Protein AF-A0A960E2J7-F1 (afdb_monomer)

Foldseek 3Di:
DQWKWKWKAWLNRTDDIDIGRDPDPDDDDDDDDWQTWIWIWMWDQDPVGTHDTDDTDDTFGHPQGPPLSVQQLLLCLLPVDGDDPVLSVVSVVLVVVLVCPLVNSVCCQDCDPPNHCLNVQQQLLLQLLCQLQQVFGDWLQRSVVRSVCVVVPDDQLVVLVVSCVDPSNCVVPNDDDQLRLQQSSCCRQVVDGDDPVRSVVSNVCVVVVVDDSSRVSSCSSPDPRRCVVCVLLSLLQSLLCRQLVTGDDPVVSVVSSCCPVVVVDHSSRSNVVSNSNSRDPLFKDFDSFFDPDPVLVVCQVCDPHQAFHDFAQFEWEQAPVRKIKTKGAKTKHFDADPVRHRDPDGIDIEGIWIWIDDGRIIGTDADDDPDHGYHLPHAPDQFWHWGFQYWYQFPVSFKIKTKIFIAGGHPVVRHDTPAIKIWIATPPVRHTDDIAGADQDPPNVFWHWGEWDDDDQKIKTKTWGDDDPPDDDDIFIWIKMAGRDDPCRSNPRIWTDQQVDTDNDPVSHDGQDDDDDAFDDFYWDADPQAIKTWWDRDPPLFQFIWMWGANYSRGPTDTPGTPDGRVVPPDSPDIDD

Mean predicted aligned error: 15.21 Å

Sequence (577 aa):
IVGYRITPTADGTDLPAVDLESTATSAYVSDLPDGAEITFRVAAITTAGTGAASAPSTPVFLPWGGPSQVVDGVYQGFLGRSPTGAERARALDALADPGRLGDLVAALRADEPGYGSDAATVVDPVTRLYFAYFLRAPDAGGLDFWLRRKRDGQRLAWISASFAASSEFRNRYGSLSDEQFVQLVYENVLRRQPDAGGLAFWIRQLEQRRRSRGEVMTAFSESSEYRRVQATRVDVAVVWAVLARRGISNTDLVRWVDDLDEGRADLHDLVIAALGEGVGRDRWFCLPEAPTTAADQERLLNHRDDRWRIGDNARSVALPDGRVVWLFADTLYGKVNPDGSLPSTGWGYTHGSALIQDGRCIEPFYSATTDRPTSLIPDVSSTEFFWPQSGWVDRSGTVLRVIAGRRVGSPNTGGADGGTVVAEFSLPDLRFLRVTPVQRPPRGEGLSWGVALHDGDWVYVYADNGPDPEASWPFNHHAARFPDDATSFDGSGWEYWTGSGWSSRVADLRPMSFPAPKLGFTNVIRTDTGYALVTKPYLGNPPSVFAWKGPSPAGPWTEIGTVADLSSVPDNRTYAV

Secondary structure (DSSP, 8-state):
--EEEEEEEETTEEPPPEEE----S------PPTT-EEEEEEEEEETTEEEEEPPPPPPEE--S-SHHHHHHHHHHHHHSSPPPHHHHHHHHHHHTSGGGHHHHHHHHHS--TTT-SHIIIIIHHHHHHHHHHHSSPPPHHHHHHHHHHHHTT--HHHHHHHHHHSHHHHHHH-S--HHHHHHHHHHHHHSSPPPHHHHHHHHHHHHTTSS-HHHHHHHHHTSHHHHHHTHHHHHHHHHHHHHSSSPPPHHHHHHHHHHHHTTSS-HHHHHHHHHHHTT-TTS-EE-SS---SHHHHHHHHT---SS--EESS-EEEE-TTS-EEEEESSEEEE---TTSPPPSSSEEEES-EEEEEETTEEEEE-BS-TTSPBPSSPPSBTTEEEEEEEEEE-TTSSEEEEEEEEEES-GGGT-EEEEEEEEEEETTT--EEEEEEPPPPTT-TT-EEEEEEEETTEEEEEEEE---TT-----EEEEEEEESSSSGGGSTT-EEE-SSSEES-GGG------PSSPBSS--EEEETTEEEEEE-BSTT--SEEEEEEESSTT---EEEEEEEE-TT-S-TT----

Solvent-accessible surface area (backbone atoms only — not comparable to full-atom values): 31551 Å² total; per-residue (Å²): 109,58,17,35,36,37,35,41,23,46,74,86,41,77,46,83,66,48,76,40,87,41,77,64,96,71,85,89,82,77,93,70,70,76,71,35,45,34,27,41,26,48,17,52,22,37,99,92,44,73,52,72,63,47,74,68,44,80,70,45,60,41,86,52,55,63,72,69,43,48,48,36,52,52,32,34,47,59,69,72,41,73,62,52,76,69,53,43,51,54,49,49,58,27,57,75,43,61,84,30,49,20,51,51,54,49,46,43,43,32,78,43,95,90,56,44,51,51,22,62,72,40,47,52,55,53,49,39,46,30,37,50,70,68,75,39,68,49,42,28,35,63,44,48,59,53,42,51,44,39,73,74,66,48,52,69,42,57,56,38,37,51,50,69,68,29,68,70,38,38,73,72,66,54,89,65,54,66,62,56,43,52,47,48,47,27,42,60,51,66,70,38,81,64,52,76,67,60,46,55,50,55,38,51,32,48,76,69,63,77,36,53,74,15,46,51,50,45,53,54,48,69,25,75,68,33,46,63,76,40,43,61,57,44,48,54,40,49,50,24,20,45,52,26,62,32,48,60,52,72,68,59,49,52,51,53,36,52,29,45,78,70,65,77,41,52,61,33,57,51,48,53,50,19,44,58,57,43,45,44,79,88,63,46,53,61,53,100,56,62,63,86,46,72,69,43,46,49,55,58,71,62,41,88,39,54,77,45,58,47,63,36,87,66,31,74,33,78,45,89,86,70,33,33,42,31,33,14,12,54,26,38,23,31,51,59,42,98,90,69,48,77,53,100,64,66,55,52,76,30,42,12,36,32,34,40,33,51,78,35,26,32,29,79,48,56,54,80,39,74,108,58,70,48,27,53,57,75,57,83,47,94,40,28,40,40,30,44,48,29,39,46,64,43,87,85,61,45,36,41,37,33,29,16,39,31,26,36,45,51,68,93,74,64,32,44,88,63,48,34,30,36,35,36,19,39,49,92,80,60,45,77,73,52,75,42,67,33,62,78,56,100,84,40,84,54,60,49,50,35,37,55,40,79,56,92,68,31,32,35,36,27,24,55,26,59,65,63,104,85,54,84,81,77,65,48,42,36,47,36,34,22,55,66,61,98,60,27,79,34,49,51,80,34,29,21,27,47,72,86,54,75,34,72,48,70,90,52,50,33,55,61,71,71,58,79,76,68,69,51,59,78,42,70,44,84,50,102,86,33,24,37,34,44,27,34,41,56,79,84,55,56,44,40,31,32,33,28,39,18,80,36,99,83,31,73,46,42,73,77,43,78,78,46,78,41,76,84,47,93,59,73,83,72,71,64,126

pLDDT: mean 80.04, std 13.81, range [32.41, 96.94]

Radius of gyration: 28.57 Å; Cα contacts (8 Å, |Δi|>4): 1124; chains: 1; bounding box: 56×85×82 Å

Nearest PDB structures (foldseek):
  2dbj-assembly1_A  TM=7.434E-01  e=3.036E-02  Homo sapiens
  3uto-assembly1_A  TM=8.000E-01  e=6.189E-02  Caenorhabditis elegans
  3uto-assembly2_B  TM=7.867E-01  e=7.981E-02  Caenorhabditis elegans
  2cum-assembly1_A  TM=6.611E-01  e=7.022E+00  Homo sapiens

Structure (mmCIF, N/CA/C/O backbone):
data_AF-A0A960E2J7-F1
#
_entry.id   AF-A0A960E2J7-F1
#
loop_
_atom_site.group_PDB
_atom_site.id
_atom_site.type_symbol
_atom_site.label_atom_id
_atom_site.label_alt_id
_atom_site.label_comp_id
_atom_site.label_asym_id
_atom_site.label_entity_id
_atom_site.label_seq_id
_atom_site.pdbx_PDB_ins_code
_atom_site.Cartn_x
_atom_site.Cartn_y
_atom_site.Cartn_z
_atom_site.occupancy
_atom_site.B_iso_or_equiv
_atom_site.auth_seq_id
_atom_site.auth_comp_id
_atom_site.auth_asym_id
_atom_site.auth_atom_id
_atom_site.pdbx_PDB_model_num
ATOM 1 N N . ILE A 1 1 ? 4.238 -47.786 -11.408 1.00 82.75 1 ILE A N 1
ATOM 2 C CA . ILE A 1 1 ? 3.476 -46.850 -10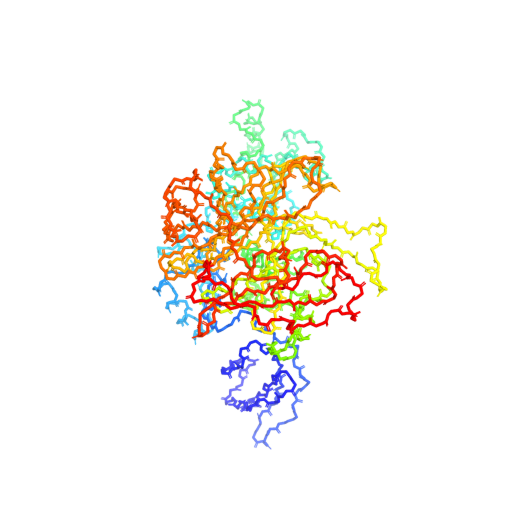.552 1.00 82.75 1 ILE A CA 1
ATOM 3 C C . ILE A 1 1 ? 2.112 -46.714 -11.202 1.00 82.75 1 ILE A C 1
ATOM 5 O O . ILE A 1 1 ? 2.077 -46.581 -12.417 1.00 82.75 1 ILE A O 1
ATOM 9 N N . VAL A 1 2 ? 1.036 -46.883 -10.441 1.00 92.81 2 VAL A N 1
ATOM 10 C CA . VAL A 1 2 ? -0.358 -46.779 -10.916 1.00 92.81 2 VAL A CA 1
ATOM 11 C C . VAL A 1 2 ? -1.071 -45.557 -10.332 1.00 92.81 2 VAL A C 1
ATOM 13 O O . VAL A 1 2 ? -2.195 -45.268 -10.713 1.00 92.81 2 VAL A O 1
ATOM 16 N N . GLY A 1 3 ? -0.415 -44.851 -9.412 1.00 93.94 3 GLY A N 1
ATOM 17 C CA . GLY A 1 3 ? -0.955 -43.679 -8.750 1.00 93.94 3 GLY A CA 1
ATOM 18 C C . GLY A 1 3 ? 0.041 -43.057 -7.783 1.00 93.94 3 GLY A C 1
ATOM 19 O O . GLY A 1 3 ? 1.142 -43.584 -7.590 1.00 93.94 3 GLY A O 1
ATOM 20 N N . TYR A 1 4 ? -0.374 -41.989 -7.119 1.00 95.00 4 TYR A N 1
ATOM 21 C CA . TYR A 1 4 ? 0.379 -41.345 -6.049 1.00 95.00 4 TYR A CA 1
ATOM 22 C C . TYR A 1 4 ? -0.542 -41.030 -4.875 1.00 95.00 4 TYR A C 1
ATOM 24 O O . TYR A 1 4 ? -1.673 -40.605 -5.074 1.00 95.00 4 TYR A O 1
ATOM 32 N N . ARG A 1 5 ? -0.048 -41.219 -3.653 1.00 94.56 5 ARG A N 1
ATOM 33 C CA . ARG A 1 5 ? -0.668 -40.707 -2.431 1.00 94.56 5 ARG A CA 1
ATOM 34 C C . ARG A 1 5 ? 0.023 -39.412 -2.051 1.00 94.56 5 ARG A C 1
ATOM 36 O O . ARG A 1 5 ? 1.237 -39.419 -1.847 1.00 94.56 5 ARG A O 1
ATOM 43 N N . ILE A 1 6 ? -0.739 -38.340 -1.917 1.00 93.81 6 ILE A N 1
ATOM 44 C CA . ILE A 1 6 ? -0.263 -37.044 -1.447 1.00 93.81 6 ILE A CA 1
ATOM 45 C C . ILE A 1 6 ? -0.796 -36.827 -0.036 1.00 93.81 6 ILE A C 1
ATOM 47 O O . ILE A 1 6 ? -1.998 -36.891 0.192 1.00 93.81 6 ILE A O 1
ATOM 51 N N . THR A 1 7 ? 0.088 -36.567 0.918 1.00 94.75 7 THR A N 1
ATOM 52 C CA . THR A 1 7 ? -0.271 -36.190 2.288 1.00 94.75 7 THR A CA 1
ATOM 53 C C . THR A 1 7 ? 0.123 -34.735 2.500 1.00 94.75 7 THR A C 1
ATOM 55 O O . THR A 1 7 ? 1.320 -34.456 2.625 1.00 94.75 7 THR A O 1
ATOM 58 N N . PRO A 1 8 ? -0.846 -33.807 2.507 1.00 90.31 8 PRO A N 1
ATOM 59 C CA . PRO A 1 8 ? -0.599 -32.435 2.909 1.00 90.31 8 PRO A CA 1
ATOM 60 C C . PRO A 1 8 ? -0.421 -32.365 4.430 1.00 90.31 8 PRO A C 1
ATOM 62 O O . PRO A 1 8 ? -1.052 -33.114 5.173 1.00 90.31 8 PRO A O 1
ATOM 65 N N . THR A 1 9 ? 0.405 -31.445 4.899 1.00 86.12 9 THR A N 1
ATOM 66 C CA . THR A 1 9 ? 0.599 -31.142 6.317 1.00 86.12 9 THR A CA 1
ATOM 67 C C . THR A 1 9 ? 0.450 -29.634 6.487 1.00 86.12 9 THR A C 1
ATOM 69 O O . THR A 1 9 ? 1.212 -28.892 5.871 1.00 86.12 9 THR A O 1
ATOM 72 N N . ALA A 1 10 ? -0.499 -29.194 7.312 1.00 77.81 10 ALA A N 1
ATOM 73 C CA . ALA A 1 10 ? -0.752 -27.792 7.639 1.00 77.81 10 ALA A CA 1
ATOM 74 C C . ALA A 1 10 ? -0.215 -27.463 9.036 1.00 77.81 10 ALA A C 1
ATOM 76 O O . ALA A 1 10 ? -0.608 -28.109 10.008 1.00 77.81 10 ALA A O 1
ATOM 77 N N . ASP A 1 11 ? 0.709 -26.502 9.132 1.00 67.75 11 ASP A N 1
ATOM 78 C CA . ASP A 1 11 ? 1.348 -26.060 10.385 1.00 67.75 11 ASP A CA 1
ATOM 79 C C . ASP A 1 11 ? 1.826 -27.242 11.269 1.00 67.75 11 ASP A C 1
ATOM 81 O O . ASP A 1 11 ? 1.684 -27.263 12.490 1.00 67.75 11 ASP A O 1
ATOM 85 N N . GLY A 1 12 ? 2.381 -28.279 10.628 1.00 73.38 12 GLY A N 1
ATOM 86 C CA . GLY A 1 12 ? 2.890 -29.487 11.293 1.00 73.38 12 GLY A CA 1
ATOM 87 C C . GLY A 1 12 ? 1.854 -30.585 11.571 1.00 73.38 12 GLY A C 1
ATOM 88 O O . GLY A 1 12 ? 2.235 -31.654 12.048 1.00 73.38 12 GLY A O 1
ATOM 89 N N . THR A 1 13 ? 0.580 -30.371 11.236 1.00 80.44 13 THR A N 1
ATOM 90 C CA . THR A 1 13 ? -0.499 -31.362 11.375 1.00 80.44 13 THR A CA 1
ATOM 91 C C . THR A 1 13 ? -0.862 -31.970 10.025 1.00 80.44 13 THR A C 1
ATOM 93 O O . THR A 1 13 ? -1.176 -31.254 9.077 1.00 80.44 13 THR A O 1
ATOM 96 N N . ASP A 1 14 ? -0.834 -33.298 9.920 1.00 89.75 14 ASP A N 1
ATOM 97 C CA . ASP A 1 14 ? -1.224 -33.991 8.689 1.00 89.75 14 ASP A CA 1
ATOM 98 C C . ASP A 1 14 ? -2.718 -33.809 8.397 1.00 89.75 14 ASP A C 1
ATOM 100 O O . ASP A 1 14 ? -3.577 -34.054 9.247 1.00 89.75 14 ASP A O 1
ATOM 104 N N . LEU A 1 15 ? -3.013 -33.410 7.165 1.00 88.00 15 LEU A N 1
ATOM 105 C CA . LEU A 1 15 ? -4.353 -33.368 6.599 1.00 88.00 15 LEU A CA 1
ATOM 106 C C . LEU A 1 15 ? -4.700 -34.724 5.957 1.00 88.00 15 LEU A C 1
ATOM 108 O O . LEU A 1 15 ? -3.810 -35.554 5.725 1.00 88.00 15 LEU A O 1
ATOM 112 N N . PRO A 1 16 ? -5.986 -34.979 5.648 1.00 92.38 16 PRO A N 1
ATOM 113 C CA . PRO A 1 16 ? -6.388 -36.177 4.922 1.00 92.38 16 PRO A CA 1
ATOM 114 C C . PRO A 1 16 ? -5.583 -36.362 3.629 1.00 92.38 16 PRO A C 1
ATOM 116 O O . PRO A 1 16 ? -5.441 -35.442 2.826 1.00 92.38 16 PRO A O 1
ATOM 119 N N . ALA A 1 17 ? -5.046 -37.568 3.438 1.00 91.31 17 ALA A N 1
ATOM 120 C CA . ALA A 1 17 ? -4.273 -37.889 2.249 1.00 91.31 17 ALA A CA 1
ATOM 121 C C . ALA A 1 17 ? -5.181 -38.023 1.016 1.00 91.31 17 ALA A C 1
ATOM 123 O O . ALA A 1 17 ? -6.270 -38.593 1.094 1.00 91.31 17 ALA A O 1
ATOM 124 N N . VAL A 1 18 ? -4.691 -37.544 -0.122 1.00 90.81 18 VAL A N 1
ATOM 125 C CA . VAL A 1 18 ? -5.345 -37.623 -1.428 1.00 90.81 18 VAL A CA 1
ATOM 126 C C . VAL A 1 18 ? -4.668 -38.717 -2.243 1.00 90.81 18 VAL A C 1
ATOM 128 O O . VAL A 1 18 ? -3.466 -38.643 -2.505 1.00 90.81 18 VAL A O 1
ATOM 131 N N . ASP A 1 19 ? -5.431 -39.726 -2.655 1.00 92.44 19 ASP A N 1
ATOM 132 C CA . ASP A 1 19 ? -4.954 -40.761 -3.572 1.00 92.44 19 ASP A CA 1
ATOM 133 C C . ASP A 1 19 ? -5.334 -40.402 -5.005 1.00 92.44 19 ASP A C 1
ATOM 135 O O . ASP A 1 19 ? -6.492 -40.128 -5.317 1.00 92.44 19 ASP A O 1
ATOM 139 N N . LEU A 1 20 ? -4.339 -40.414 -5.882 1.00 87.62 20 LEU A N 1
ATOM 140 C CA . LEU A 1 20 ? -4.474 -40.080 -7.288 1.00 87.62 20 LEU A CA 1
ATOM 141 C C . LEU A 1 20 ? -4.234 -41.326 -8.121 1.00 87.62 20 LEU A C 1
ATOM 143 O O . LEU A 1 20 ? -3.132 -41.872 -8.124 1.00 87.62 20 LEU A O 1
ATOM 147 N N . GLU A 1 21 ? -5.237 -41.741 -8.882 1.00 88.44 21 GLU A N 1
ATOM 148 C CA . GLU A 1 21 ? -5.143 -42.861 -9.824 1.00 88.44 21 GLU A CA 1
ATOM 149 C C . GLU A 1 21 ? -4.564 -42.399 -11.17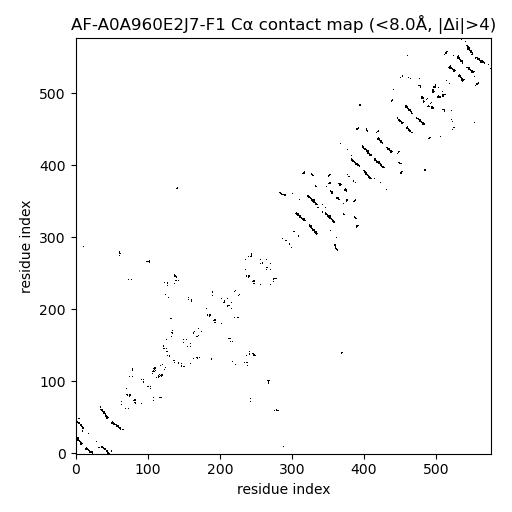1 1.00 88.44 21 GLU A C 1
ATOM 151 O O . GLU A 1 21 ? -5.173 -42.537 -12.229 1.00 88.44 21 GLU A O 1
ATOM 156 N N . SER A 1 22 ? -3.385 -41.776 -11.129 1.00 83.25 22 SER A N 1
ATOM 157 C CA . SER A 1 22 ? -2.715 -41.221 -12.305 1.00 83.25 22 SER A CA 1
ATOM 158 C C . SER A 1 22 ? -1.206 -41.426 -12.239 1.00 83.25 22 SER A C 1
ATOM 160 O O . SER A 1 22 ? -0.595 -41.366 -11.173 1.00 83.25 22 SER A O 1
ATOM 162 N N . THR A 1 23 ? -0.583 -41.638 -13.399 1.00 85.75 23 THR A N 1
ATOM 163 C CA . THR A 1 23 ? 0.881 -41.647 -13.545 1.00 85.75 23 THR A CA 1
ATOM 164 C C . THR A 1 23 ? 1.458 -40.255 -13.803 1.00 85.75 23 THR A C 1
ATOM 166 O O . THR A 1 23 ? 2.659 -40.143 -14.041 1.00 85.75 23 THR A O 1
ATOM 169 N N . ALA A 1 24 ? 0.624 -39.210 -13.803 1.00 75.88 24 ALA A N 1
ATOM 170 C CA . ALA A 1 24 ? 1.080 -37.831 -13.911 1.00 75.88 24 ALA A CA 1
ATOM 171 C C . ALA A 1 24 ? 2.008 -37.482 -12.740 1.00 75.88 24 ALA A C 1
ATOM 173 O O . ALA A 1 24 ? 1.774 -37.876 -11.599 1.00 75.88 24 ALA A O 1
ATOM 174 N N . THR A 1 25 ? 3.067 -36.733 -13.031 1.00 74.88 25 THR A N 1
ATOM 175 C CA . THR A 1 25 ? 4.041 -36.274 -12.031 1.00 74.88 25 THR A CA 1
ATOM 176 C C . THR A 1 25 ? 3.659 -34.934 -11.397 1.00 74.88 25 THR A C 1
ATOM 178 O O . THR A 1 25 ? 4.432 -34.390 -10.615 1.00 74.88 25 THR A O 1
ATOM 181 N N . SER A 1 26 ? 2.481 -34.404 -11.727 1.00 63.03 26 SER A N 1
ATOM 182 C CA . SER A 1 26 ? 1.884 -33.190 -11.171 1.00 63.03 26 SER A CA 1
ATOM 183 C C . SER A 1 26 ? 0.420 -33.448 -10.806 1.00 63.03 26 SER A C 1
ATOM 185 O O . SER A 1 26 ? -0.237 -34.306 -11.402 1.00 63.03 26 SER A O 1
ATOM 187 N N . ALA A 1 27 ? -0.080 -32.736 -9.792 1.00 69.12 27 ALA A N 1
ATOM 188 C CA . ALA A 1 27 ? -1.436 -32.899 -9.281 1.00 69.12 27 ALA A CA 1
ATOM 189 C C . ALA A 1 27 ? -1.927 -31.672 -8.507 1.00 69.12 27 ALA A C 1
ATOM 191 O O . ALA A 1 27 ? -1.125 -30.942 -7.927 1.00 69.12 27 ALA A O 1
ATOM 192 N N . TYR A 1 28 ? -3.251 -31.516 -8.438 1.00 66.25 28 TYR A N 1
ATOM 193 C CA . TYR A 1 28 ? -3.914 -30.480 -7.650 1.00 66.25 28 TYR A CA 1
ATOM 194 C C . TYR A 1 28 ? -4.458 -31.049 -6.344 1.00 66.25 28 TYR A C 1
ATOM 196 O O . TYR A 1 28 ? -5.023 -32.143 -6.318 1.00 66.25 28 TYR A O 1
ATOM 204 N N . VAL A 1 29 ? -4.296 -30.283 -5.268 1.00 72.81 29 VAL A N 1
ATOM 205 C CA . VAL A 1 29 ? -4.842 -30.579 -3.942 1.00 72.81 29 VAL A CA 1
ATOM 206 C C . VAL A 1 29 ? -5.690 -29.382 -3.522 1.00 72.81 29 VAL A C 1
ATOM 208 O O . VAL A 1 29 ? -5.168 -28.274 -3.418 1.00 72.81 29 VAL A O 1
ATOM 211 N N . SER A 1 30 ? -6.993 -29.596 -3.337 1.00 68.44 30 SER A N 1
ATOM 212 C CA . SER A 1 30 ? -7.960 -28.581 -2.901 1.00 68.44 30 SER A CA 1
ATOM 213 C C . SER A 1 30 ? -8.202 -28.635 -1.388 1.00 68.44 30 SER A C 1
ATOM 215 O O . SER A 1 30 ? -7.639 -29.480 -0.694 1.00 68.44 30 SER A O 1
ATOM 217 N N . ASP A 1 31 ? -9.051 -27.726 -0.891 1.00 69.38 31 ASP A N 1
ATOM 218 C CA . ASP A 1 31 ? -9.577 -27.730 0.485 1.00 69.38 31 ASP A CA 1
ATOM 219 C C . ASP A 1 31 ? -8.497 -27.631 1.576 1.00 69.38 31 ASP A C 1
ATOM 221 O O . ASP A 1 31 ? -8.630 -28.160 2.681 1.00 69.38 31 ASP A O 1
ATOM 225 N N . LEU A 1 32 ? -7.405 -26.936 1.251 1.00 71.25 32 LEU A N 1
ATOM 226 C CA . LEU A 1 32 ? -6.337 -26.622 2.189 1.00 71.25 32 LEU A CA 1
ATOM 227 C C . LEU A 1 32 ? -6.746 -25.431 3.075 1.00 71.25 32 LEU A C 1
ATOM 229 O O . LEU A 1 32 ? -7.413 -24.518 2.590 1.00 71.25 32 LEU A O 1
ATOM 233 N N . PRO A 1 33 ? -6.363 -25.422 4.362 1.00 60.09 33 PRO A N 1
ATOM 234 C CA . PRO A 1 33 ? -6.702 -24.337 5.273 1.00 60.09 33 PRO A CA 1
ATOM 235 C C . PRO A 1 33 ? -6.002 -23.027 4.885 1.00 60.09 33 PRO A C 1
ATOM 237 O O . PRO A 1 33 ? -4.781 -22.988 4.714 1.00 60.09 33 PRO A O 1
ATOM 240 N N . ASP A 1 34 ? -6.788 -21.952 4.791 1.00 52.12 34 ASP A N 1
ATOM 241 C CA . ASP A 1 34 ? -6.301 -20.597 4.523 1.00 52.12 34 ASP A CA 1
ATOM 242 C C . ASP A 1 34 ? -5.302 -20.142 5.596 1.00 52.12 34 ASP A C 1
ATOM 244 O O . ASP A 1 34 ? -5.477 -20.389 6.792 1.00 52.12 34 ASP A O 1
ATOM 248 N N . GLY A 1 35 ? -4.246 -19.445 5.166 1.00 48.78 35 GLY A N 1
ATOM 249 C CA . GLY A 1 35 ? -3.256 -18.863 6.070 1.00 48.78 35 GLY A CA 1
ATOM 250 C C . GLY A 1 35 ? -2.391 -19.878 6.823 1.00 48.78 35 GLY A C 1
ATOM 251 O O . GLY A 1 35 ? -1.661 -19.470 7.726 1.00 48.78 35 GLY A O 1
ATOM 252 N N . ALA A 1 36 ? -2.436 -21.170 6.485 1.00 55.25 36 ALA A N 1
ATOM 253 C CA . ALA A 1 36 ? -1.559 -22.199 7.041 1.00 55.25 36 ALA A CA 1
ATOM 254 C C . ALA A 1 36 ? -0.288 -22.380 6.196 1.00 55.25 36 ALA A C 1
ATOM 256 O O . ALA A 1 36 ? -0.294 -22.192 4.976 1.00 55.25 36 ALA A O 1
ATOM 257 N N . GLU A 1 37 ? 0.815 -22.770 6.833 1.00 58.31 37 GLU A N 1
ATOM 258 C CA . GLU A 1 37 ? 1.975 -23.271 6.100 1.00 58.31 37 GLU A CA 1
ATOM 259 C C . GLU A 1 37 ? 1.714 -24.719 5.669 1.00 58.31 37 GLU A C 1
ATOM 261 O O . GLU A 1 37 ? 1.525 -25.594 6.516 1.00 58.31 37 GLU A O 1
ATOM 266 N N . ILE A 1 38 ? 1.724 -24.984 4.361 1.00 73.94 38 ILE A N 1
ATOM 267 C CA . ILE A 1 38 ? 1.438 -26.304 3.798 1.00 73.94 38 ILE A CA 1
ATOM 268 C C . ILE A 1 38 ? 2.722 -26.963 3.291 1.00 73.94 38 ILE A C 1
ATOM 270 O O . ILE A 1 38 ? 3.440 -26.409 2.463 1.00 73.94 38 ILE A O 1
ATOM 274 N N . THR A 1 39 ? 2.996 -28.191 3.722 1.00 81.31 39 THR A N 1
ATOM 275 C CA . THR A 1 39 ? 3.993 -29.073 3.086 1.00 81.31 39 THR A CA 1
ATOM 276 C C . THR A 1 39 ? 3.316 -30.308 2.515 1.00 81.31 39 THR A C 1
ATOM 278 O O . THR A 1 39 ? 2.235 -30.688 2.955 1.00 81.31 39 THR A O 1
ATOM 281 N N . PHE A 1 40 ? 3.951 -30.959 1.545 1.00 91.44 40 PHE A N 1
ATOM 282 C CA . PHE A 1 40 ? 3.437 -32.183 0.937 1.00 91.44 40 PHE A CA 1
ATOM 283 C C . PHE A 1 40 ? 4.445 -33.313 1.067 1.00 91.44 40 PHE A C 1
ATOM 285 O O . PHE A 1 40 ? 5.640 -33.134 0.830 1.00 91.44 40 PHE A O 1
ATOM 292 N N . ARG A 1 41 ? 3.959 -34.509 1.388 1.00 94.06 41 ARG A N 1
ATOM 293 C CA . ARG A 1 41 ? 4.696 -35.759 1.188 1.00 94.06 41 ARG A CA 1
ATOM 294 C C . ARG A 1 41 ? 4.007 -36.579 0.112 1.00 94.06 41 ARG A C 1
ATOM 296 O O . ARG A 1 41 ? 2.783 -36.660 0.094 1.00 94.06 41 ARG A O 1
ATOM 303 N N . VAL A 1 42 ? 4.788 -37.203 -0.763 1.00 94.25 42 VAL A N 1
ATOM 304 C CA . VAL A 1 42 ? 4.266 -38.007 -1.873 1.00 94.25 42 VAL A CA 1
ATOM 305 C C . VAL A 1 42 ? 4.783 -39.434 -1.769 1.00 94.25 42 VAL A C 1
ATOM 307 O O . VAL A 1 42 ? 5.980 -39.653 -1.598 1.00 94.25 42 VAL A O 1
ATOM 310 N N . ALA A 1 43 ? 3.894 -40.415 -1.889 1.00 95.75 43 ALA A N 1
ATOM 311 C CA . ALA A 1 43 ? 4.235 -41.831 -1.963 1.00 95.75 43 ALA A CA 1
ATOM 312 C C . ALA A 1 43 ? 3.721 -42.432 -3.276 1.00 95.75 43 ALA A C 1
ATOM 314 O O . ALA A 1 43 ? 2.579 -42.204 -3.668 1.00 95.75 43 ALA A O 1
ATOM 315 N N . ALA A 1 44 ? 4.539 -43.235 -3.954 1.00 95.19 44 ALA A N 1
ATOM 316 C CA . ALA A 1 44 ? 4.105 -43.933 -5.162 1.00 95.19 44 ALA A CA 1
ATOM 317 C C . ALA A 1 44 ? 3.159 -45.094 -4.816 1.00 95.19 44 ALA A C 1
ATOM 319 O O . ALA A 1 44 ? 3.473 -45.923 -3.961 1.00 95.19 44 ALA A O 1
ATOM 320 N N . ILE A 1 45 ? 2.035 -45.199 -5.519 1.00 95.31 45 ILE A N 1
ATOM 321 C CA . ILE A 1 45 ? 1.114 -46.336 -5.451 1.00 95.31 45 ILE A CA 1
ATOM 322 C C . ILE A 1 45 ? 1.469 -47.308 -6.578 1.00 95.31 45 ILE A C 1
ATOM 324 O O . ILE A 1 45 ? 1.683 -46.928 -7.734 1.00 95.31 45 ILE A O 1
ATOM 328 N N . THR A 1 46 ? 1.566 -48.592 -6.254 1.00 93.44 46 THR A N 1
ATOM 329 C CA . THR A 1 46 ? 1.836 -49.677 -7.206 1.00 93.44 46 THR A CA 1
ATOM 330 C C . THR A 1 46 ? 0.798 -50.783 -7.052 1.00 93.44 46 THR A C 1
ATOM 332 O O . THR A 1 46 ? 0.012 -50.780 -6.110 1.00 93.44 46 THR A O 1
ATOM 335 N N . THR A 1 47 ? 0.833 -51.783 -7.932 1.00 91.19 47 THR A N 1
ATOM 336 C CA . THR A 1 47 ? 0.014 -52.996 -7.781 1.00 91.19 47 THR A CA 1
ATOM 337 C C . THR A 1 47 ? 0.336 -53.789 -6.507 1.00 91.19 47 THR A C 1
ATOM 339 O O . THR A 1 47 ? -0.465 -54.623 -6.103 1.00 91.19 47 THR A O 1
ATOM 342 N N . ALA A 1 48 ? 1.484 -53.534 -5.867 1.00 90.94 48 ALA A N 1
ATOM 343 C CA . ALA A 1 48 ? 1.878 -54.125 -4.588 1.00 90.94 48 ALA A CA 1
ATOM 344 C C . ALA A 1 48 ? 1.476 -53.270 -3.364 1.00 90.94 48 ALA A C 1
ATOM 346 O O . ALA A 1 48 ? 1.746 -53.671 -2.235 1.00 90.94 48 ALA A O 1
ATOM 347 N N . GLY A 1 49 ? 0.848 -52.106 -3.574 1.00 91.94 49 GLY A N 1
ATOM 348 C CA . GLY A 1 49 ? 0.460 -51.154 -2.528 1.00 91.94 49 GLY A CA 1
ATOM 349 C C . GLY A 1 49 ? 1.221 -49.823 -2.586 1.00 91.94 49 GLY A C 1
ATOM 350 O O . GLY A 1 49 ? 1.948 -49.541 -3.546 1.00 91.94 49 GLY A O 1
ATOM 351 N N . THR A 1 50 ? 1.021 -48.993 -1.558 1.00 94.88 50 THR A N 1
ATOM 352 C CA . THR A 1 50 ? 1.644 -47.667 -1.401 1.00 94.88 50 THR A CA 1
ATOM 353 C C . THR A 1 50 ? 3.055 -47.794 -0.826 1.00 94.88 50 THR A C 1
ATOM 355 O O . THR A 1 50 ? 3.257 -48.435 0.204 1.00 94.88 50 THR A O 1
ATOM 358 N N . GLY A 1 51 ? 4.033 -47.192 -1.502 1.00 93.31 51 GLY A N 1
ATOM 359 C CA . GLY A 1 51 ? 5.429 -47.155 -1.069 1.00 93.31 51 GLY A CA 1
ATOM 360 C C . GLY A 1 51 ? 5.691 -46.174 0.078 1.00 93.31 51 GLY A C 1
ATOM 361 O O . GLY A 1 51 ? 4.775 -45.592 0.655 1.00 93.31 51 GLY A O 1
ATOM 362 N N . ALA A 1 52 ? 6.971 -45.974 0.400 1.00 94.62 52 ALA A N 1
ATOM 363 C CA . ALA A 1 52 ? 7.382 -44.973 1.379 1.00 94.62 52 ALA A CA 1
ATOM 364 C C . ALA A 1 52 ? 7.076 -43.550 0.882 1.00 94.62 52 ALA A C 1
ATOM 366 O O . ALA A 1 52 ? 7.211 -43.253 -0.307 1.00 94.62 52 ALA A O 1
ATOM 367 N N . ALA A 1 53 ? 6.685 -42.679 1.811 1.00 94.25 53 ALA A N 1
ATOM 368 C CA . ALA A 1 53 ? 6.499 -41.263 1.540 1.00 94.25 53 ALA A CA 1
ATOM 369 C C . ALA A 1 53 ? 7.847 -40.556 1.340 1.00 94.25 53 ALA A C 1
ATOM 371 O O . ALA A 1 53 ? 8.850 -40.912 1.964 1.00 94.25 53 ALA A O 1
ATOM 372 N N . SER A 1 54 ? 7.859 -39.540 0.481 1.00 94.44 54 SER A N 1
ATOM 373 C CA . SER A 1 54 ? 8.991 -38.638 0.303 1.00 94.44 54 SER A CA 1
ATOM 374 C C . SER A 1 54 ? 9.298 -37.858 1.585 1.00 94.44 54 SER A C 1
ATOM 376 O O . SER A 1 54 ? 8.478 -37.768 2.505 1.00 94.44 54 SER A O 1
ATOM 378 N N . ALA A 1 55 ? 10.463 -37.206 1.609 1.00 89.62 55 ALA A N 1
ATOM 379 C CA . ALA A 1 55 ? 10.656 -36.074 2.507 1.00 89.62 55 ALA A CA 1
ATOM 380 C C . ALA A 1 55 ? 9.573 -35.002 2.238 1.00 89.62 55 ALA A C 1
ATOM 382 O O . ALA A 1 55 ? 9.084 -34.919 1.102 1.00 89.62 55 ALA A O 1
ATOM 383 N N . PRO A 1 56 ? 9.183 -34.206 3.252 1.00 82.19 56 PRO A N 1
ATOM 384 C CA . PRO A 1 56 ? 8.299 -33.066 3.046 1.00 82.19 56 PRO A CA 1
ATOM 385 C C . PRO A 1 56 ? 8.851 -32.127 1.972 1.00 82.19 56 PRO A C 1
ATOM 387 O O . PRO A 1 56 ? 10.061 -31.900 1.901 1.00 82.19 56 PRO A O 1
ATOM 390 N N . SER A 1 57 ? 7.959 -31.586 1.146 1.00 76.19 57 SER A N 1
ATOM 391 C CA . SER A 1 57 ? 8.282 -30.514 0.211 1.00 76.19 57 SER A CA 1
ATOM 392 C C . SER A 1 57 ? 8.794 -29.280 0.950 1.00 76.19 57 SER A C 1
ATOM 394 O O . SER A 1 57 ? 8.603 -29.124 2.160 1.00 76.19 57 SER A O 1
ATOM 396 N N . THR A 1 58 ? 9.370 -28.343 0.199 1.00 59.03 58 THR A N 1
ATOM 397 C CA . THR A 1 58 ? 9.489 -26.967 0.678 1.00 59.03 58 THR A CA 1
ATOM 398 C C . THR A 1 58 ? 8.090 -26.468 1.069 1.00 59.03 58 THR A C 1
ATOM 400 O O . THR A 1 58 ? 7.141 -26.723 0.317 1.00 59.03 58 THR A O 1
ATOM 403 N N . PRO A 1 59 ? 7.927 -25.823 2.234 1.00 57.19 59 PRO A N 1
ATOM 404 C CA . PRO A 1 59 ? 6.632 -25.308 2.641 1.00 57.19 59 PRO A CA 1
ATOM 405 C C . PRO A 1 59 ? 6.128 -24.212 1.706 1.00 57.19 59 PRO A C 1
ATOM 407 O O . PRO A 1 59 ? 6.886 -23.325 1.312 1.00 57.19 59 PRO A O 1
ATOM 410 N N . VAL A 1 60 ? 4.844 -24.279 1.376 1.00 55.56 60 VAL A N 1
ATOM 411 C CA . VAL A 1 60 ? 4.100 -23.269 0.629 1.00 55.56 60 VAL A CA 1
ATOM 412 C C . VAL A 1 60 ? 3.218 -22.533 1.627 1.00 55.56 60 VAL A C 1
ATOM 414 O O . VAL A 1 60 ? 2.412 -23.143 2.325 1.00 55.56 60 VAL A O 1
ATOM 417 N N . PHE A 1 61 ? 3.384 -21.220 1.709 1.00 49.34 61 PHE A N 1
ATOM 418 C CA . PHE A 1 61 ? 2.484 -20.346 2.451 1.00 49.34 61 PHE A CA 1
ATOM 419 C C . PHE A 1 61 ? 1.469 -19.759 1.462 1.00 49.34 61 PHE A C 1
ATOM 421 O O . PHE A 1 61 ? 1.824 -19.513 0.314 1.00 49.34 61 PHE A O 1
ATOM 428 N N . LEU A 1 62 ? 0.212 -19.563 1.856 1.00 53.09 62 LEU A N 1
ATOM 429 C CA . LEU A 1 62 ? -0.810 -18.904 1.028 1.00 53.09 62 LEU A CA 1
ATOM 430 C C . LEU A 1 62 ? -1.276 -17.623 1.760 1.00 53.09 62 LEU A C 1
ATOM 432 O O . LEU A 1 62 ? -2.213 -17.689 2.550 1.00 53.09 62 LEU A O 1
ATOM 436 N N . PRO A 1 63 ? -0.584 -16.474 1.595 1.00 43.03 63 PRO A N 1
ATOM 437 C CA . PRO A 1 63 ? -0.846 -15.226 2.323 1.00 43.03 63 PRO A CA 1
ATOM 438 C C . PRO A 1 63 ? -1.960 -14.403 1.693 1.00 43.03 63 PRO A C 1
ATOM 440 O O . PRO A 1 63 ? -2.563 -13.564 2.345 1.00 43.03 63 PRO A O 1
ATOM 443 N N . TRP A 1 64 ? -2.206 -14.606 0.404 1.00 46.50 64 TRP A N 1
ATOM 444 C CA . TRP A 1 64 ? -3.439 -14.182 -0.230 1.00 46.50 64 TRP A CA 1
ATOM 445 C C . TRP A 1 64 ? -4.439 -15.246 0.206 1.00 46.50 64 TRP A C 1
ATOM 447 O O . TRP A 1 64 ? -4.127 -16.415 0.002 1.00 46.50 64 TRP A O 1
ATOM 457 N N . GLY A 1 65 ? -5.543 -14.877 0.862 1.00 48.25 65 GLY A N 1
ATOM 458 C CA . GLY A 1 65 ? -6.573 -15.831 1.297 1.00 48.25 65 GLY A CA 1
ATOM 459 C C . GLY A 1 65 ? -7.164 -16.667 0.146 1.00 48.25 65 GLY A C 1
ATOM 460 O O . GLY A 1 65 ? -6.503 -16.963 -0.845 1.00 48.25 65 GLY A O 1
ATOM 461 N N . GLY A 1 66 ? -8.438 -17.046 0.236 1.00 51.44 66 GLY A N 1
ATOM 462 C CA . GLY A 1 66 ? -9.092 -17.828 -0.820 1.00 51.44 66 GLY A CA 1
ATOM 463 C C . GLY A 1 66 ? -8.903 -17.312 -2.274 1.00 51.44 66 GLY A C 1
ATOM 464 O O . GLY A 1 66 ? -8.440 -16.197 -2.529 1.00 51.44 66 GLY A O 1
ATOM 465 N N . PRO A 1 67 ? -9.312 -18.093 -3.292 1.00 58.38 67 PRO A N 1
ATOM 466 C CA . PRO A 1 67 ? -9.080 -17.789 -4.713 1.00 58.38 67 PRO A CA 1
ATOM 467 C C . PRO A 1 67 ? -9.450 -16.360 -5.158 1.00 58.38 67 PRO A C 1
ATOM 469 O O . PRO A 1 67 ? -8.809 -15.792 -6.039 1.00 58.38 67 PRO A O 1
ATOM 472 N N . SER A 1 68 ? -10.444 -15.739 -4.516 1.00 56.66 68 SER A N 1
ATOM 473 C CA . SER A 1 68 ? -10.858 -14.352 -4.768 1.00 56.66 68 SER A CA 1
ATOM 474 C C . SER A 1 68 ? -9.765 -13.325 -4.473 1.00 56.66 68 SER A C 1
ATOM 476 O O . SER A 1 68 ? -9.627 -12.361 -5.226 1.00 56.66 68 SER A O 1
ATOM 478 N N . GLN A 1 69 ? -8.979 -13.530 -3.418 1.00 55.81 69 GLN A N 1
ATOM 479 C CA . GLN A 1 69 ? -7.875 -12.656 -3.030 1.00 55.81 69 GLN A CA 1
ATOM 480 C C . GLN A 1 69 ? -6.697 -12.784 -4.002 1.00 55.81 69 GLN A C 1
ATOM 482 O O . GLN A 1 69 ? -6.060 -11.783 -4.331 1.00 55.81 69 GLN A O 1
ATOM 487 N N . VAL A 1 70 ? -6.445 -13.991 -4.521 1.00 63.38 70 VAL A N 1
ATOM 488 C CA . VAL A 1 70 ? -5.449 -14.215 -5.582 1.00 63.38 70 VAL A CA 1
ATOM 489 C C . VAL A 1 70 ? -5.852 -13.471 -6.855 1.00 63.38 70 VAL A C 1
ATOM 491 O O . VAL A 1 70 ? -5.033 -12.741 -7.413 1.00 63.38 70 VAL A O 1
ATOM 494 N N . VAL A 1 71 ? -7.117 -13.580 -7.285 1.00 69.38 71 VAL A N 1
ATOM 495 C CA . VAL A 1 71 ? -7.626 -12.810 -8.435 1.00 69.38 71 VAL A CA 1
ATOM 496 C C . VAL A 1 71 ? -7.430 -11.312 -8.214 1.00 69.38 71 VAL A C 1
ATOM 498 O O . VAL A 1 71 ? -6.937 -10.624 -9.107 1.00 69.38 71 VAL A O 1
ATOM 501 N N . ASP A 1 72 ? -7.770 -10.802 -7.032 1.00 61.91 72 ASP A N 1
ATOM 502 C CA . ASP A 1 72 ? -7.614 -9.381 -6.724 1.00 61.91 72 ASP A CA 1
ATOM 503 C C . ASP A 1 72 ? -6.162 -8.930 -6.781 1.00 61.91 72 ASP A C 1
ATOM 505 O O . ASP A 1 72 ? -5.868 -7.916 -7.414 1.00 61.91 72 ASP A O 1
ATOM 509 N N . GLY A 1 73 ? -5.247 -9.700 -6.190 1.00 61.75 73 GLY A N 1
ATOM 510 C CA . GLY A 1 73 ? -3.814 -9.423 -6.238 1.00 61.75 73 GLY A CA 1
ATOM 511 C C . GLY A 1 73 ? -3.268 -9.406 -7.667 1.00 61.75 73 GLY A C 1
ATOM 512 O O . GLY A 1 73 ? -2.523 -8.493 -8.030 1.00 61.75 73 GLY A O 1
ATOM 513 N N . VAL A 1 74 ? -3.684 -10.366 -8.499 1.00 71.81 74 VAL A N 1
ATOM 514 C CA . VAL A 1 74 ? -3.287 -10.472 -9.911 1.00 71.81 74 VAL A CA 1
ATOM 515 C C . VAL A 1 74 ? -3.811 -9.275 -10.719 1.00 71.81 74 VAL A C 1
ATOM 517 O O . VAL A 1 74 ? -3.030 -8.604 -11.396 1.00 71.81 74 VAL A O 1
ATOM 520 N N . TYR A 1 75 ? -5.099 -8.937 -10.616 1.00 71.69 75 TYR A N 1
ATOM 521 C CA . TYR A 1 75 ? -5.684 -7.787 -11.323 1.00 71.69 75 TYR A CA 1
ATOM 522 C C . TYR A 1 75 ? -5.085 -6.456 -10.865 1.00 71.69 75 TYR A C 1
ATOM 524 O O . TYR A 1 75 ? -4.741 -5.614 -11.694 1.00 71.69 75 TYR A O 1
ATOM 532 N N . GLN A 1 76 ? -4.893 -6.278 -9.559 1.00 62.81 76 GLN A N 1
ATOM 533 C CA . GLN A 1 76 ? -4.225 -5.099 -9.015 1.00 62.81 76 GLN A CA 1
ATOM 534 C C . GLN A 1 76 ? -2.789 -4.986 -9.522 1.00 62.81 76 GLN A C 1
ATOM 536 O O . GLN A 1 76 ? -2.330 -3.905 -9.886 1.00 62.81 76 GLN A O 1
ATOM 541 N N . GLY A 1 77 ? -2.084 -6.111 -9.593 1.00 64.94 77 GLY A N 1
ATOM 542 C CA . GLY A 1 77 ? -0.729 -6.177 -10.102 1.00 64.94 77 GLY A CA 1
ATOM 543 C C . GLY A 1 77 ? -0.601 -5.754 -11.568 1.00 64.94 77 GLY A C 1
ATOM 544 O O . GLY A 1 77 ? 0.235 -4.909 -11.894 1.00 64.94 77 GLY A O 1
ATOM 545 N N . PHE A 1 78 ? -1.427 -6.324 -12.448 1.00 73.12 78 PHE A N 1
ATOM 546 C CA . PHE A 1 78 ? -1.313 -6.103 -13.894 1.00 73.12 78 PHE A CA 1
ATOM 547 C C . PHE A 1 78 ? -2.076 -4.874 -14.394 1.00 73.12 78 PHE A C 1
ATOM 549 O O . PHE A 1 78 ? -1.585 -4.187 -15.287 1.00 73.12 78 PHE A O 1
ATOM 556 N N . LEU A 1 79 ? -3.238 -4.562 -13.816 1.00 70.94 79 LEU A N 1
ATOM 557 C CA . LEU A 1 79 ? -4.116 -3.481 -14.282 1.00 70.94 79 LEU A CA 1
ATOM 558 C C . LEU A 1 79 ? -4.173 -2.274 -13.338 1.00 70.94 79 LEU A C 1
ATOM 560 O O . LEU A 1 79 ? -4.733 -1.244 -13.711 1.00 70.94 79 LEU A O 1
ATOM 564 N N . GLY A 1 80 ? -3.636 -2.375 -12.117 1.00 60.62 80 GLY A N 1
ATOM 565 C CA . GLY A 1 80 ? -3.714 -1.298 -11.123 1.00 60.62 80 GLY A CA 1
ATOM 566 C C . GLY A 1 80 ? -5.139 -0.994 -10.644 1.00 60.62 80 GLY A C 1
ATOM 567 O O . GLY A 1 80 ? -5.418 0.140 -10.254 1.00 60.62 80 GLY A O 1
ATOM 568 N N . ARG A 1 81 ? -6.053 -1.969 -10.744 1.00 65.69 81 ARG A N 1
ATOM 569 C CA . ARG A 1 81 ? -7.447 -1.878 -10.288 1.00 65.69 81 ARG A CA 1
ATOM 570 C C . ARG A 1 81 ? -7.981 -3.247 -9.878 1.00 65.69 81 ARG A C 1
ATOM 572 O O . ARG A 1 81 ? -7.502 -4.271 -10.357 1.00 65.69 81 ARG A O 1
ATOM 579 N N . SER A 1 82 ? -9.037 -3.255 -9.071 1.00 61.06 82 SER A N 1
ATOM 580 C CA . SER A 1 82 ? -9.776 -4.477 -8.752 1.00 61.06 82 SER A CA 1
ATOM 581 C C . SER A 1 82 ? -10.571 -4.977 -9.973 1.00 61.06 82 SER A C 1
ATOM 583 O O . SER A 1 82 ? -10.983 -4.169 -10.822 1.00 61.06 82 SER A O 1
ATOM 585 N N . PRO A 1 83 ? -10.816 -6.294 -10.081 1.00 62.69 83 PRO A N 1
ATOM 586 C CA . PRO A 1 83 ? -11.697 -6.849 -11.100 1.00 62.69 83 PRO A CA 1
ATOM 587 C C . PRO A 1 83 ? -13.146 -6.403 -10.857 1.00 62.69 83 PRO A C 1
ATOM 589 O O . PRO A 1 83 ? -13.626 -6.337 -9.723 1.00 62.69 83 PRO A O 1
ATOM 592 N N . THR A 1 84 ? -13.887 -6.155 -11.932 1.00 73.06 84 THR A N 1
ATOM 593 C CA . THR A 1 84 ? -15.355 -6.092 -11.901 1.00 73.06 84 THR A CA 1
ATOM 594 C C . THR A 1 84 ? -15.938 -7.448 -11.492 1.00 73.06 84 THR A C 1
ATOM 596 O O . THR A 1 84 ? -15.279 -8.477 -11.615 1.00 73.06 84 THR A O 1
ATOM 599 N N . GLY A 1 85 ? -17.204 -7.496 -11.062 1.00 64.56 85 GLY A N 1
ATOM 600 C CA . GLY A 1 85 ? -17.845 -8.768 -10.690 1.00 64.56 85 GLY A CA 1
ATOM 601 C C . GLY A 1 85 ? -17.800 -9.831 -11.800 1.00 64.56 85 GLY A C 1
ATOM 602 O O . GLY A 1 85 ? -17.559 -11.002 -11.524 1.00 64.56 85 GLY A O 1
ATOM 603 N N . ALA A 1 86 ? -17.948 -9.421 -13.066 1.00 73.94 86 ALA A N 1
ATOM 604 C CA . ALA A 1 86 ? -17.865 -10.325 -14.213 1.00 73.94 86 ALA A CA 1
ATOM 605 C C . ALA A 1 86 ? -16.426 -10.776 -14.522 1.00 73.94 86 ALA A C 1
ATOM 607 O O . ALA A 1 86 ? -16.210 -11.924 -14.896 1.00 73.94 86 ALA A O 1
ATOM 608 N N . GLU A 1 87 ? -15.440 -9.888 -14.379 1.00 76.12 87 GLU A N 1
ATOM 609 C CA . GLU A 1 87 ? -14.019 -10.245 -14.487 1.00 76.12 87 GLU A CA 1
ATOM 610 C C . GLU A 1 87 ? -13.606 -11.213 -13.382 1.00 76.12 87 GLU A C 1
ATOM 612 O O . GLU A 1 87 ? -12.977 -12.225 -13.669 1.00 76.12 87 GLU A O 1
ATOM 617 N N . ARG A 1 88 ? -14.037 -10.953 -12.143 1.00 77.19 88 ARG A N 1
ATOM 618 C CA . ARG A 1 88 ? -13.771 -11.818 -10.997 1.00 77.19 88 ARG A CA 1
ATOM 619 C C . ARG A 1 88 ? -14.357 -13.207 -11.207 1.00 77.19 88 ARG A C 1
ATOM 621 O O . ARG A 1 88 ? -13.641 -14.176 -11.017 1.00 77.19 88 ARG A O 1
ATOM 628 N N . ALA A 1 89 ? -15.616 -13.311 -11.634 1.00 70.19 89 ALA A N 1
ATOM 629 C CA . ALA A 1 89 ? -16.241 -14.603 -11.912 1.00 70.19 89 ALA A CA 1
ATOM 630 C C . ALA A 1 89 ? -15.466 -15.394 -12.980 1.00 70.19 89 ALA A C 1
ATOM 632 O O . ALA A 1 89 ? -15.117 -16.545 -12.750 1.00 70.19 89 ALA A O 1
ATOM 633 N N . ARG A 1 90 ? -15.094 -14.755 -14.100 1.00 75.50 90 ARG A N 1
ATOM 634 C CA . ARG A 1 90 ? -14.286 -15.406 -15.148 1.00 75.50 90 ARG A CA 1
ATOM 635 C C . ARG A 1 90 ? -12.899 -15.817 -14.661 1.00 75.50 90 ARG A C 1
ATOM 637 O O . ARG A 1 90 ? -12.411 -16.871 -15.044 1.00 75.50 90 ARG A O 1
ATOM 644 N N . ALA A 1 91 ? -12.254 -14.981 -13.853 1.00 74.38 91 ALA A N 1
ATOM 645 C CA . ALA A 1 91 ? -10.935 -15.266 -13.309 1.00 74.38 91 ALA A CA 1
ATOM 646 C C . ALA A 1 91 ? -10.973 -16.386 -12.260 1.00 74.38 91 ALA A C 1
ATOM 648 O O . ALA A 1 91 ? -10.068 -17.210 -12.225 1.00 74.38 91 ALA A O 1
ATOM 649 N N . LEU A 1 92 ? -12.033 -16.459 -11.452 1.00 72.12 92 LEU A N 1
ATOM 650 C CA . LEU A 1 92 ? -12.281 -17.568 -10.530 1.00 72.12 92 LEU A CA 1
ATOM 651 C C . LEU A 1 92 ? -12.564 -18.876 -11.280 1.00 72.12 92 LEU A C 1
ATOM 653 O O . LEU A 1 92 ? -12.002 -19.905 -10.919 1.00 72.12 92 LEU A O 1
ATOM 657 N N . ASP A 1 93 ? -13.349 -18.834 -12.360 1.00 71.50 93 ASP A N 1
ATOM 658 C CA . ASP A 1 93 ? -13.556 -19.993 -13.240 1.00 71.50 93 ASP A CA 1
ATOM 659 C C . ASP A 1 93 ? -12.240 -20.437 -13.906 1.00 71.50 93 ASP A C 1
ATOM 661 O O . ASP A 1 93 ? -11.987 -21.631 -14.053 1.00 71.50 93 ASP A O 1
ATOM 665 N N . ALA A 1 94 ? -11.370 -19.491 -14.279 1.00 66.12 94 ALA A N 1
ATOM 666 C CA . ALA A 1 94 ? -10.034 -19.790 -14.795 1.00 66.12 94 ALA A CA 1
ATOM 667 C C . ALA A 1 94 ? -9.097 -20.357 -13.715 1.00 66.12 94 ALA A C 1
ATOM 669 O O . ALA A 1 94 ? -8.231 -21.161 -14.028 1.00 66.12 94 ALA A O 1
ATOM 670 N N . LEU A 1 95 ? -9.270 -19.990 -12.445 1.00 65.12 95 LEU A N 1
ATOM 671 C CA . LEU A 1 95 ? -8.528 -20.594 -11.333 1.00 65.12 95 LEU A CA 1
ATOM 672 C C . LEU A 1 95 ? -9.008 -22.012 -10.992 1.00 65.12 95 LEU A C 1
ATOM 674 O O . LEU A 1 95 ? -8.239 -22.784 -10.423 1.00 65.12 95 LEU A O 1
ATOM 678 N N . ALA A 1 96 ? -10.248 -22.367 -11.342 1.00 61.78 96 ALA A N 1
ATOM 679 C CA . ALA A 1 96 ? -10.794 -23.711 -11.144 1.00 61.78 96 ALA A CA 1
ATOM 680 C C . ALA A 1 96 ? -10.226 -24.754 -12.131 1.00 61.78 96 ALA A C 1
ATOM 682 O O . ALA A 1 96 ? -10.310 -25.952 -11.866 1.00 61.78 96 ALA A O 1
ATOM 683 N N . ASP A 1 97 ? -9.629 -24.308 -13.241 1.00 64.12 97 ASP A N 1
ATOM 684 C CA . ASP A 1 97 ? -8.879 -25.129 -14.198 1.00 64.12 97 ASP A CA 1
ATOM 685 C C . ASP A 1 97 ? -7.435 -24.605 -14.279 1.00 64.12 97 ASP A C 1
ATOM 687 O O . ASP A 1 97 ? -7.167 -23.620 -14.970 1.00 64.12 97 ASP A O 1
ATOM 691 N N . PRO A 1 98 ? -6.480 -25.202 -13.554 1.00 49.44 98 PRO A N 1
ATOM 692 C CA . PRO A 1 98 ? -5.267 -24.476 -13.211 1.00 49.44 98 PRO A CA 1
ATOM 693 C C . PRO A 1 98 ? -4.348 -24.198 -14.403 1.00 49.44 98 PRO A C 1
ATOM 695 O O . PRO A 1 98 ? -3.655 -23.187 -14.368 1.00 49.44 98 PRO A O 1
ATOM 698 N N . GLY A 1 99 ? -4.425 -24.957 -15.505 1.00 57.66 99 GLY A N 1
ATOM 699 C CA . GLY A 1 99 ? -3.714 -24.628 -16.754 1.00 57.66 99 GLY A CA 1
ATOM 700 C C . GLY A 1 99 ? -4.053 -23.237 -17.318 1.00 57.66 99 GLY A C 1
ATOM 701 O O . GLY A 1 99 ? -3.332 -22.711 -18.159 1.00 57.66 99 GLY A O 1
ATOM 702 N N . ARG A 1 100 ? -5.112 -22.595 -16.810 1.00 67.50 100 ARG A N 1
ATOM 703 C CA . ARG A 1 100 ? -5.629 -21.306 -17.278 1.00 67.50 100 ARG A CA 1
ATOM 704 C C . ARG A 1 100 ? -5.209 -20.113 -16.422 1.00 67.50 100 ARG A C 1
ATOM 706 O O . ARG A 1 100 ? -5.579 -18.984 -16.735 1.00 67.50 100 ARG A O 1
ATOM 713 N N . LEU A 1 101 ? -4.409 -20.301 -15.368 1.00 72.12 101 LEU A N 1
ATOM 714 C CA . LEU A 1 101 ? -3.830 -19.155 -14.649 1.00 72.12 101 LEU A CA 1
ATOM 715 C C . LEU A 1 101 ? -2.816 -18.400 -15.527 1.00 72.12 101 LEU A C 1
ATOM 717 O O . LEU A 1 101 ? -2.781 -17.168 -15.518 1.00 72.12 101 LEU A O 1
ATOM 721 N N . GLY A 1 102 ? -2.053 -19.136 -16.341 1.00 75.88 102 GLY A N 1
ATOM 722 C CA . GLY A 1 102 ? -1.251 -18.554 -17.414 1.00 75.88 102 GLY A CA 1
ATOM 723 C C . GLY A 1 102 ? -2.128 -17.808 -18.423 1.00 75.88 102 GLY A C 1
ATOM 724 O O . GLY A 1 102 ? -1.824 -16.665 -18.751 1.00 75.88 102 GLY A O 1
ATOM 725 N N . ASP A 1 103 ? -3.263 -18.390 -18.827 1.00 78.56 103 ASP A N 1
ATOM 726 C CA . ASP A 1 103 ? -4.224 -17.744 -19.735 1.00 78.56 103 ASP A CA 1
ATOM 727 C C . ASP A 1 103 ? -4.800 -16.447 -19.156 1.00 78.56 103 ASP A C 1
ATOM 729 O O . ASP A 1 103 ? -4.946 -15.462 -19.877 1.00 78.56 103 ASP A O 1
ATOM 733 N N . LEU A 1 104 ? -5.105 -16.410 -17.854 1.00 78.06 104 LEU A N 1
ATOM 734 C CA . LEU A 1 104 ? -5.578 -15.202 -17.180 1.00 78.06 104 LEU A CA 1
ATOM 735 C C . LEU A 1 104 ? -4.518 -14.100 -17.237 1.00 78.06 104 LEU A C 1
ATOM 737 O O . LEU A 1 104 ? -4.826 -12.966 -17.598 1.00 78.06 104 LEU A O 1
ATOM 741 N N . VAL A 1 105 ? -3.269 -14.422 -16.900 1.00 81.50 105 VAL A N 1
ATOM 742 C CA . VAL A 1 105 ? -2.166 -13.455 -16.956 1.00 81.50 105 VAL A CA 1
ATOM 743 C C . VAL A 1 105 ? -1.879 -13.028 -18.396 1.00 81.50 105 VAL A C 1
ATOM 745 O O . VAL A 1 105 ? -1.665 -11.842 -18.637 1.00 81.50 105 VAL A O 1
ATOM 748 N N . ALA A 1 106 ? -1.941 -13.942 -19.364 1.00 81.50 106 ALA A N 1
ATOM 749 C CA . ALA A 1 106 ? -1.839 -13.612 -20.781 1.00 81.50 106 ALA A CA 1
ATOM 750 C C . ALA A 1 106 ? -2.957 -12.653 -21.210 1.00 81.50 106 ALA A C 1
ATOM 752 O O . ALA A 1 106 ? -2.671 -11.627 -21.821 1.00 81.50 106 ALA A O 1
ATOM 753 N N . ALA A 1 107 ? -4.208 -12.924 -20.830 1.00 77.50 107 ALA A N 1
ATOM 754 C CA . ALA A 1 107 ? -5.359 -12.077 -21.140 1.00 77.50 107 ALA A CA 1
ATOM 755 C C . ALA A 1 107 ? -5.257 -10.687 -20.494 1.00 77.50 107 ALA A C 1
ATOM 757 O O . ALA A 1 107 ? -5.560 -9.689 -21.140 1.00 77.50 107 ALA A O 1
ATOM 758 N N . LEU A 1 108 ? -4.777 -10.603 -19.249 1.00 77.44 108 LEU A N 1
ATOM 759 C CA . LEU A 1 108 ? -4.535 -9.332 -18.553 1.00 77.44 108 LEU A CA 1
ATOM 760 C C . LEU A 1 108 ? -3.416 -8.505 -19.188 1.00 77.44 108 LEU A C 1
ATOM 762 O O . LEU A 1 108 ? -3.357 -7.291 -18.992 1.00 77.44 108 LEU A O 1
ATOM 766 N N . ARG A 1 109 ? -2.505 -9.163 -19.907 1.00 80.25 109 ARG A N 1
ATOM 767 C CA . ARG A 1 109 ? -1.367 -8.516 -20.561 1.00 80.25 109 ARG A CA 1
ATOM 768 C C . ARG A 1 109 ? -1.584 -8.247 -22.045 1.00 80.25 109 ARG A C 1
ATOM 770 O O . ARG A 1 109 ? -0.888 -7.410 -22.619 1.00 80.25 109 ARG A O 1
ATOM 777 N N . ALA A 1 110 ? -2.548 -8.922 -22.654 1.00 71.62 110 ALA A N 1
ATOM 778 C CA . ALA A 1 110 ? -2.925 -8.726 -24.038 1.00 71.62 110 ALA A CA 1
ATOM 779 C C . ALA A 1 110 ? -3.821 -7.487 -24.213 1.00 71.62 110 ALA A C 1
ATOM 781 O O . ALA A 1 110 ? -4.555 -7.085 -23.314 1.00 71.62 110 ALA A O 1
ATOM 782 N N . ASP A 1 111 ? -3.790 -6.897 -25.412 1.00 63.78 111 ASP A N 1
ATOM 783 C CA . ASP A 1 111 ? -4.700 -5.815 -25.827 1.00 63.78 111 ASP A CA 1
ATOM 784 C C . ASP A 1 111 ? -6.072 -6.387 -26.246 1.00 63.78 111 ASP A C 1
ATOM 786 O O . ASP A 1 111 ? -6.593 -6.098 -27.322 1.00 63.78 111 ASP A O 1
ATOM 790 N N . GLU A 1 112 ? -6.621 -7.286 -25.426 1.00 57.41 112 GLU A N 1
ATOM 791 C CA . GLU A 1 112 ? -7.872 -7.989 -25.711 1.00 57.41 112 GLU A CA 1
ATOM 792 C C . GLU A 1 112 ? -9.090 -7.174 -25.236 1.00 57.41 112 GLU A C 1
ATOM 794 O O . GLU A 1 112 ? -9.058 -6.547 -24.162 1.00 57.41 112 GLU A O 1
ATOM 799 N N . PRO A 1 113 ? -10.211 -7.188 -25.985 1.00 51.66 113 PRO A N 1
ATOM 800 C CA . PRO A 1 113 ? -11.438 -6.515 -25.578 1.00 51.66 113 PRO A CA 1
ATOM 801 C C . PRO A 1 113 ? -11.908 -6.983 -24.193 1.00 51.66 113 PRO A C 1
ATOM 803 O O . PRO A 1 113 ? -12.272 -8.139 -23.998 1.00 51.66 113 PRO A O 1
ATOM 806 N N . GLY A 1 114 ? -11.946 -6.058 -23.230 1.00 53.69 114 GLY A N 1
ATOM 807 C CA . GLY A 1 114 ? -12.463 -6.301 -21.879 1.00 53.69 114 GLY A CA 1
ATOM 808 C C . GLY A 1 114 ? -11.424 -6.303 -20.755 1.00 53.69 114 GLY A C 1
ATOM 809 O O . GLY A 1 114 ? -11.833 -6.121 -19.615 1.00 53.69 114 GLY A O 1
ATOM 810 N N . TYR A 1 115 ? -10.122 -6.416 -21.045 1.00 54.75 115 TYR A N 1
ATOM 811 C CA . TYR A 1 115 ? -9.062 -6.430 -20.017 1.00 54.75 115 TYR A CA 1
ATOM 812 C C . TYR A 1 115 ? -8.243 -5.121 -19.961 1.00 54.75 115 TYR A C 1
ATOM 814 O O . TYR A 1 115 ? -7.775 -4.729 -18.891 1.00 54.75 115 TYR A O 1
ATOM 822 N N . GLY A 1 116 ? -8.227 -4.348 -21.054 1.00 60.03 116 GLY A N 1
ATOM 823 C CA . GLY A 1 116 ? -7.655 -2.997 -21.128 1.00 60.03 116 GLY A CA 1
ATOM 824 C C . GLY A 1 116 ? -6.222 -2.972 -21.670 1.00 60.03 116 GLY A C 1
ATOM 825 O O . GLY A 1 116 ? -5.468 -3.920 -21.523 1.00 60.03 116 GLY A O 1
ATOM 826 N N . SER A 1 117 ? -5.825 -1.861 -22.293 1.00 69.75 117 SER A N 1
ATOM 827 C CA . SER A 1 117 ? -4.551 -1.753 -23.021 1.00 69.75 117 SER A CA 1
ATOM 828 C C . SER A 1 117 ? -3.343 -1.386 -22.141 1.00 69.75 117 SER A C 1
ATOM 830 O O . SER A 1 117 ? -2.285 -1.053 -22.679 1.00 69.75 117 SER A O 1
ATOM 832 N N . ASP A 1 118 ? -3.471 -1.354 -20.806 1.00 75.06 118 ASP A N 1
ATOM 833 C CA . ASP A 1 118 ? -2.436 -0.823 -19.895 1.00 75.06 118 ASP A CA 1
ATOM 834 C C . ASP A 1 118 ? -1.123 -1.605 -20.011 1.00 75.06 118 ASP A C 1
ATOM 836 O O . ASP A 1 118 ? -0.069 -1.003 -20.213 1.00 75.06 118 ASP A O 1
ATOM 840 N N . ALA A 1 119 ? -1.169 -2.938 -20.017 1.00 77.50 119 ALA A N 1
ATOM 841 C CA . ALA A 1 119 ? 0.033 -3.747 -20.184 1.00 77.50 119 ALA A CA 1
ATOM 842 C C . ALA A 1 119 ? 0.770 -3.430 -21.498 1.00 77.50 119 ALA A C 1
ATOM 844 O O . ALA A 1 119 ? 1.953 -3.078 -21.489 1.00 77.50 119 ALA A O 1
ATOM 845 N N . ALA A 1 120 ? 0.043 -3.424 -22.616 1.00 78.88 120 ALA A N 1
ATOM 846 C CA . ALA A 1 120 ? 0.603 -3.160 -23.938 1.00 78.88 120 ALA A CA 1
ATOM 847 C C . ALA A 1 120 ? 1.089 -1.708 -24.131 1.00 78.88 120 ALA A C 1
ATOM 849 O O . ALA A 1 120 ? 2.040 -1.469 -24.883 1.00 78.88 120 ALA A O 1
ATOM 850 N N . THR A 1 121 ? 0.458 -0.723 -23.479 1.00 82.94 121 THR A N 1
ATOM 851 C CA . THR A 1 121 ? 0.701 0.714 -23.730 1.00 82.94 121 THR A CA 1
ATOM 852 C C . THR A 1 121 ? 1.518 1.412 -22.640 1.00 82.94 121 THR A C 1
ATOM 854 O O . THR A 1 121 ? 2.166 2.439 -22.903 1.00 82.94 121 THR A O 1
ATOM 857 N N . VAL A 1 122 ? 1.547 0.851 -21.434 1.00 85.25 122 VAL A N 1
ATOM 858 C CA . VAL A 1 122 ? 2.204 1.398 -20.243 1.00 85.25 122 VAL A CA 1
ATOM 859 C C . VAL A 1 122 ? 3.302 0.454 -19.774 1.00 85.25 122 VAL A C 1
ATOM 861 O O . VAL A 1 122 ? 4.463 0.868 -19.777 1.00 85.25 122 VAL A O 1
ATOM 864 N N . VAL A 1 123 ? 2.960 -0.789 -19.427 1.00 85.94 123 VAL A N 1
ATOM 865 C CA . VAL A 1 123 ? 3.866 -1.705 -18.716 1.00 85.94 123 VAL A CA 1
ATOM 866 C C . VAL A 1 123 ? 4.995 -2.213 -19.596 1.00 85.94 123 VAL A C 1
ATOM 868 O O . VAL A 1 123 ? 6.165 -1.909 -19.345 1.00 85.94 123 VAL A O 1
ATOM 871 N N . ASP A 1 124 ? 4.662 -2.927 -20.663 1.00 90.12 124 ASP A N 1
ATOM 872 C CA . ASP A 1 124 ? 5.655 -3.564 -21.517 1.00 90.12 124 ASP A CA 1
ATOM 873 C C . ASP A 1 124 ? 6.615 -2.555 -22.176 1.00 90.12 124 ASP A C 1
ATOM 875 O O . ASP A 1 124 ? 7.815 -2.838 -22.221 1.00 90.12 124 ASP A O 1
ATOM 879 N N . PRO A 1 125 ? 6.175 -1.367 -22.656 1.00 92.62 125 PRO A N 1
ATOM 880 C CA . PRO A 1 125 ? 7.103 -0.376 -23.197 1.00 92.62 125 PRO A CA 1
ATOM 881 C C . PRO A 1 125 ? 8.105 0.146 -22.162 1.00 92.62 125 PRO A C 1
ATOM 883 O O . PRO A 1 125 ? 9.271 0.358 -22.489 1.00 92.62 125 PRO A O 1
ATOM 886 N N . VAL A 1 126 ? 7.687 0.350 -20.907 1.00 93.56 126 VAL A N 1
ATOM 887 C CA . VAL A 1 126 ? 8.598 0.793 -19.837 1.00 93.56 126 VAL A CA 1
ATOM 888 C C . VAL A 1 126 ? 9.589 -0.320 -19.491 1.00 93.56 126 VAL A C 1
ATOM 890 O O . VAL A 1 126 ? 10.787 -0.055 -19.387 1.00 93.56 126 VAL A O 1
ATOM 893 N N . THR A 1 127 ? 9.131 -1.569 -19.397 1.00 93.62 127 THR A N 1
ATOM 894 C CA . THR A 1 127 ? 10.004 -2.730 -19.163 1.00 93.62 127 THR A CA 1
ATOM 895 C C . THR A 1 127 ? 11.013 -2.925 -20.299 1.00 93.62 127 THR A C 1
ATOM 897 O O . THR A 1 127 ? 12.196 -3.152 -20.041 1.00 93.62 127 THR A O 1
ATOM 900 N N . ARG A 1 128 ? 10.603 -2.757 -21.564 1.00 94.56 128 ARG A N 1
ATOM 901 C CA . ARG A 1 128 ? 11.529 -2.787 -22.710 1.00 94.56 128 ARG A CA 1
ATOM 902 C C . ARG A 1 128 ? 12.595 -1.698 -22.630 1.00 94.56 128 ARG A C 1
ATOM 904 O O . ARG A 1 128 ? 13.748 -1.983 -22.946 1.00 94.56 128 ARG A O 1
ATOM 911 N N . LEU A 1 129 ? 12.265 -0.492 -22.156 1.00 94.81 129 LEU A N 1
ATOM 912 C CA . LEU A 1 129 ? 13.271 0.557 -21.953 1.00 94.81 129 LEU A CA 1
ATOM 913 C C . LEU A 1 129 ? 14.339 0.151 -20.927 1.00 94.81 129 LEU A C 1
ATOM 915 O O . LEU A 1 129 ? 15.509 0.467 -21.135 1.00 94.81 129 LEU A O 1
ATOM 919 N N . TYR A 1 130 ? 13.989 -0.578 -19.863 1.00 94.38 130 TYR A N 1
ATOM 920 C CA . TYR A 1 130 ? 14.982 -1.112 -18.919 1.00 94.38 130 TYR A CA 1
ATOM 921 C C . TYR A 1 130 ? 15.970 -2.058 -19.599 1.00 94.38 130 TYR A C 1
ATOM 923 O O . TYR A 1 130 ? 17.183 -1.904 -19.433 1.00 94.38 130 TYR A O 1
ATOM 931 N N . PHE A 1 131 ? 15.477 -2.981 -20.425 1.00 93.06 131 PHE A N 1
ATOM 932 C CA . PHE A 1 131 ? 16.348 -3.870 -21.188 1.00 93.06 131 PHE A CA 1
ATOM 933 C C . PHE A 1 131 ? 17.196 -3.111 -22.209 1.00 93.06 131 PHE A C 1
ATOM 935 O O . PHE A 1 131 ? 18.395 -3.369 -22.306 1.00 93.06 131 PHE A O 1
ATOM 942 N N . ALA A 1 132 ? 16.610 -2.136 -22.903 1.00 91.75 132 ALA A N 1
ATOM 943 C CA . ALA A 1 132 ? 17.288 -1.357 -23.932 1.00 91.75 132 ALA A CA 1
ATOM 944 C C . ALA A 1 132 ? 18.408 -0.472 -23.356 1.00 91.75 132 ALA A C 1
ATOM 946 O O . ALA A 1 132 ? 19.483 -0.367 -23.946 1.00 91.75 132 ALA A O 1
ATOM 947 N N . TYR A 1 133 ? 18.175 0.161 -22.202 1.00 90.31 133 TYR A N 1
ATOM 948 C CA . TYR A 1 133 ? 19.145 1.060 -21.575 1.00 90.31 133 TYR A CA 1
ATOM 949 C C . TYR A 1 133 ? 20.118 0.348 -20.642 1.00 90.31 133 TYR A C 1
ATOM 951 O O . TYR A 1 133 ? 21.304 0.665 -20.648 1.00 90.31 133 TYR A O 1
ATOM 959 N N . PHE A 1 134 ? 19.652 -0.578 -19.813 1.00 89.69 134 PHE A N 1
ATOM 960 C CA . PHE A 1 134 ? 20.430 -1.069 -18.672 1.00 89.69 134 PHE A CA 1
ATOM 961 C C . PHE A 1 134 ? 20.829 -2.536 -18.783 1.00 89.69 134 PHE A C 1
ATOM 963 O O . PHE A 1 134 ? 21.599 -3.011 -17.947 1.00 89.69 134 PHE A O 1
ATOM 970 N N . LEU A 1 135 ? 20.359 -3.235 -19.824 1.00 88.56 135 LEU A N 1
ATOM 971 C CA . LEU A 1 135 ? 20.640 -4.652 -20.073 1.00 88.56 135 LEU A CA 1
ATOM 972 C C . LEU A 1 135 ? 20.224 -5.560 -18.903 1.00 88.56 135 LEU A C 1
ATOM 974 O O . LEU A 1 135 ? 20.802 -6.626 -18.702 1.00 88.56 135 LEU A O 1
ATOM 978 N N . ARG A 1 136 ? 19.221 -5.136 -18.130 1.00 89.56 136 ARG A N 1
ATOM 979 C CA . ARG A 1 136 ? 18.675 -5.861 -16.980 1.00 89.56 136 ARG A CA 1
ATOM 980 C C . ARG A 1 136 ? 17.166 -5.674 -16.893 1.00 89.56 136 ARG A C 1
ATOM 982 O O . ARG A 1 136 ? 16.638 -4.690 -17.410 1.00 89.56 136 ARG A O 1
ATOM 989 N N . ALA A 1 137 ? 16.505 -6.591 -16.194 1.00 89.31 137 ALA A N 1
ATOM 990 C CA . ALA A 1 137 ? 15.120 -6.402 -15.790 1.00 89.31 137 ALA A CA 1
ATOM 991 C C . ALA A 1 137 ? 15.005 -5.218 -14.810 1.00 89.31 137 ALA A C 1
ATOM 993 O O . ALA A 1 137 ? 15.963 -4.920 -14.074 1.00 89.31 137 ALA A O 1
ATOM 994 N N . PRO A 1 138 ? 13.852 -4.530 -14.786 1.00 83.94 138 PRO A N 1
ATOM 995 C CA . PRO A 1 138 ? 13.581 -3.576 -13.732 1.00 83.94 138 PRO A CA 1
ATOM 996 C C . PRO A 1 138 ? 13.484 -4.279 -12.376 1.00 83.94 138 PRO A C 1
ATOM 998 O O . PRO A 1 138 ? 13.024 -5.416 -12.264 1.00 83.94 138 PRO A O 1
ATOM 1001 N N . ASP A 1 139 ? 13.885 -3.575 -11.327 1.00 77.38 139 ASP A N 1
ATOM 1002 C CA . ASP A 1 139 ? 13.426 -3.889 -9.980 1.00 77.38 139 ASP A CA 1
ATOM 1003 C C . ASP A 1 139 ? 11.970 -3.420 -9.807 1.00 77.38 139 ASP A C 1
ATOM 1005 O O . ASP A 1 139 ? 11.506 -2.523 -10.517 1.00 77.38 139 ASP A O 1
ATOM 1009 N N . ALA A 1 140 ? 11.234 -4.032 -8.876 1.00 67.44 140 ALA A N 1
ATOM 1010 C CA . ALA A 1 140 ? 9.800 -3.773 -8.724 1.00 67.44 140 ALA A CA 1
ATOM 1011 C C . ALA A 1 140 ? 9.487 -2.307 -8.373 1.00 67.44 140 ALA A C 1
ATOM 1013 O O . ALA A 1 140 ? 8.543 -1.737 -8.917 1.00 67.44 140 ALA A O 1
ATOM 1014 N N . GLY A 1 141 ? 10.302 -1.681 -7.515 1.00 62.06 141 GLY A N 1
ATOM 1015 C CA . GLY A 1 141 ? 10.115 -0.283 -7.116 1.00 62.06 141 GLY A CA 1
ATOM 1016 C C . GLY A 1 141 ? 10.382 0.698 -8.258 1.00 62.06 141 GLY A C 1
ATOM 1017 O O . GLY A 1 141 ? 9.592 1.609 -8.505 1.00 62.06 141 GLY A O 1
ATOM 1018 N N . GLY A 1 142 ? 11.471 0.487 -8.997 1.00 72.00 142 GLY A N 1
ATOM 1019 C CA . GLY A 1 142 ? 11.804 1.254 -10.188 1.00 72.00 142 GLY A CA 1
ATOM 1020 C C . GLY A 1 142 ? 10.732 1.131 -11.268 1.00 72.00 142 GLY A C 1
ATOM 1021 O O . GLY A 1 142 ? 10.303 2.154 -11.802 1.00 72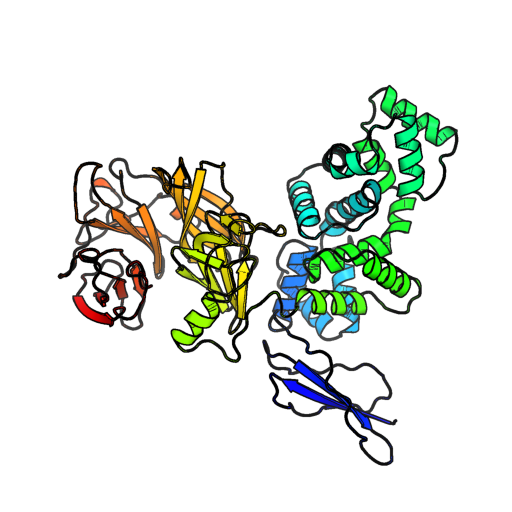.00 142 GLY A O 1
ATOM 1022 N N . LEU A 1 143 ? 10.251 -0.087 -11.553 1.00 79.12 143 LEU A N 1
ATOM 1023 C CA . LEU A 1 143 ? 9.160 -0.293 -12.508 1.00 79.12 143 LEU A CA 1
ATOM 1024 C C . LEU A 1 143 ? 7.925 0.510 -12.093 1.00 79.12 143 LEU A C 1
ATOM 1026 O O . LEU A 1 143 ? 7.478 1.360 -12.862 1.00 79.12 143 LEU A O 1
ATOM 1030 N N . ASP A 1 144 ? 7.435 0.314 -10.867 1.00 72.44 144 ASP A N 1
ATOM 1031 C CA . ASP A 1 144 ? 6.251 1.001 -10.338 1.00 72.44 144 ASP A CA 1
ATOM 1032 C C . ASP A 1 144 ? 6.342 2.532 -10.469 1.00 72.44 144 ASP A C 1
ATOM 1034 O O . ASP A 1 144 ? 5.422 3.181 -10.975 1.00 72.44 144 ASP A O 1
ATOM 1038 N N . PHE A 1 145 ? 7.485 3.119 -10.104 1.00 73.38 145 PHE A N 1
ATOM 1039 C CA . PHE A 1 145 ? 7.727 4.560 -10.214 1.00 73.38 145 PHE A CA 1
ATOM 1040 C C . PHE A 1 145 ? 7.523 5.104 -11.639 1.00 73.38 145 PHE A C 1
ATOM 1042 O O . PHE A 1 145 ? 6.988 6.209 -11.823 1.00 73.38 145 PHE A O 1
ATOM 1049 N N . TRP A 1 146 ? 7.968 4.362 -12.657 1.00 84.38 146 TRP A N 1
ATOM 1050 C CA . TRP A 1 146 ? 7.822 4.763 -14.058 1.00 84.38 146 TRP A CA 1
ATOM 1051 C C . TRP A 1 146 ? 6.436 4.447 -14.613 1.00 84.38 146 TRP A C 1
ATOM 1053 O O . TRP A 1 146 ? 5.914 5.248 -15.394 1.00 84.38 146 TRP A O 1
ATOM 1063 N N . LEU A 1 147 ? 5.817 3.344 -14.181 1.00 80.94 147 LEU A N 1
ATOM 1064 C CA . LEU A 1 147 ? 4.434 3.015 -14.531 1.00 80.94 147 LEU A CA 1
ATOM 1065 C C . LEU A 1 147 ? 3.469 4.085 -14.027 1.00 80.94 147 LEU A C 1
ATOM 1067 O O . LEU A 1 147 ? 2.647 4.554 -14.812 1.00 80.94 147 LEU A O 1
ATOM 1071 N N . ARG A 1 148 ? 3.618 4.548 -12.778 1.00 73.44 148 ARG A N 1
ATOM 1072 C CA . ARG A 1 148 ? 2.821 5.656 -12.221 1.00 73.44 148 ARG A CA 1
ATOM 1073 C C . ARG A 1 148 ? 2.881 6.893 -13.108 1.00 73.44 148 ARG A C 1
ATOM 1075 O O . ARG A 1 148 ? 1.858 7.347 -13.600 1.00 73.44 148 ARG A O 1
ATOM 1082 N N . ARG A 1 149 ? 4.087 7.355 -13.444 1.00 81.50 149 ARG A N 1
ATOM 1083 C CA . ARG A 1 149 ? 4.263 8.511 -14.342 1.00 81.50 149 ARG A CA 1
ATOM 1084 C C . ARG A 1 149 ? 3.616 8.307 -15.703 1.00 81.50 149 ARG A C 1
ATOM 1086 O O . ARG A 1 149 ? 3.040 9.244 -16.252 1.00 81.50 149 ARG A O 1
ATOM 1093 N N . LYS A 1 150 ? 3.745 7.107 -16.269 1.00 85.06 150 LYS A N 1
ATOM 1094 C CA . LYS A 1 150 ? 3.170 6.785 -17.575 1.00 85.06 150 LYS A CA 1
ATOM 1095 C C . LYS A 1 150 ? 1.637 6.781 -17.526 1.00 85.06 150 LYS A C 1
ATOM 1097 O O . LYS A 1 150 ? 1.021 7.296 -18.457 1.00 85.06 150 LYS A O 1
ATOM 1102 N N . ARG A 1 151 ? 1.043 6.275 -16.440 1.00 80.38 151 ARG A N 1
ATOM 1103 C CA . ARG A 1 151 ? -0.405 6.312 -16.170 1.00 80.38 151 ARG A CA 1
ATOM 1104 C C . ARG A 1 151 ? -0.910 7.736 -15.899 1.00 80.38 151 ARG A C 1
ATOM 1106 O O . ARG A 1 151 ? -1.978 8.088 -16.383 1.00 80.38 151 ARG A O 1
ATOM 1113 N N . ASP A 1 152 ? -0.093 8.589 -15.282 1.00 81.75 152 ASP A N 1
ATOM 1114 C CA . ASP A 1 152 ? -0.362 10.026 -15.079 1.00 81.75 152 ASP A CA 1
ATOM 1115 C C . ASP A 1 152 ? -0.209 10.873 -16.366 1.00 81.75 152 ASP A C 1
ATOM 1117 O O . ASP A 1 152 ? -0.238 12.105 -16.333 1.00 81.75 152 ASP A O 1
ATOM 1121 N N . GLY A 1 153 ? -0.020 10.232 -17.525 1.00 86.06 153 GLY A N 1
ATOM 1122 C CA . GLY A 1 153 ? 0.011 10.884 -18.836 1.00 86.06 153 GLY A CA 1
ATOM 1123 C C . GLY A 1 153 ? 1.399 11.295 -19.331 1.00 86.06 153 GLY A C 1
ATOM 1124 O O . GLY A 1 153 ? 1.508 11.905 -20.400 1.00 86.06 153 GLY A O 1
ATOM 1125 N N . GLN A 1 154 ? 2.482 10.952 -18.622 1.00 92.19 154 GLN A N 1
ATOM 1126 C CA . GLN A 1 154 ? 3.831 11.192 -19.144 1.00 92.19 154 GLN A CA 1
ATOM 1127 C C . GLN A 1 154 ? 4.089 10.375 -20.408 1.00 92.19 154 GLN A C 1
ATOM 1129 O O . GLN A 1 154 ? 3.728 9.207 -20.531 1.00 92.19 154 GLN A O 1
ATOM 1134 N N . ARG A 1 155 ? 4.782 10.975 -21.375 1.00 93.19 155 ARG A N 1
ATOM 1135 C CA . ARG A 1 155 ? 5.112 10.300 -22.637 1.00 93.19 155 ARG A CA 1
ATOM 1136 C C . ARG A 1 155 ? 6.259 9.312 -22.426 1.00 93.19 155 ARG A C 1
ATOM 1138 O O . ARG A 1 155 ? 7.226 9.623 -21.738 1.00 93.19 155 ARG A O 1
ATOM 1145 N N . LEU A 1 156 ? 6.229 8.171 -23.122 1.00 93.25 156 LEU A N 1
ATOM 1146 C CA . LEU A 1 156 ? 7.324 7.187 -23.079 1.00 93.25 156 LEU A CA 1
ATOM 1147 C C . LEU A 1 156 ? 8.682 7.808 -23.449 1.00 93.25 156 LEU A C 1
ATOM 1149 O O . LEU A 1 156 ? 9.685 7.529 -22.807 1.00 93.25 156 LEU A O 1
ATOM 1153 N N . ALA A 1 157 ? 8.694 8.722 -24.424 1.00 92.06 157 ALA A N 1
ATOM 1154 C CA . ALA A 1 157 ? 9.898 9.451 -24.820 1.00 92.06 157 ALA A CA 1
ATOM 1155 C C . ALA A 1 157 ? 10.481 10.322 -23.692 1.00 92.06 157 ALA A C 1
ATOM 1157 O O . ALA A 1 157 ? 11.696 10.487 -23.615 1.00 92.06 157 ALA A O 1
ATOM 1158 N N . TRP A 1 158 ? 9.635 10.855 -22.802 1.00 92.81 158 TRP A N 1
ATOM 1159 C CA . TRP A 1 158 ? 10.090 11.608 -21.633 1.00 92.81 158 TRP A CA 1
ATOM 1160 C C . TRP A 1 158 ? 10.764 10.677 -20.619 1.00 92.81 158 TRP A C 1
ATOM 1162 O O . TRP A 1 158 ? 11.875 10.959 -20.181 1.00 92.81 158 TRP A O 1
ATOM 1172 N N . ILE A 1 159 ? 10.155 9.517 -20.344 1.00 95.44 159 ILE A N 1
ATOM 1173 C CA . ILE A 1 159 ? 10.740 8.470 -19.489 1.00 95.44 159 ILE A CA 1
ATOM 1174 C C . ILE A 1 159 ? 12.086 8.003 -20.064 1.00 95.44 159 ILE A C 1
ATOM 1176 O O . ILE A 1 159 ? 13.096 7.982 -19.364 1.00 95.44 159 ILE A O 1
ATOM 1180 N N . SER A 1 160 ? 12.131 7.723 -21.368 1.00 94.81 160 SER A N 1
ATOM 1181 C CA . SER A 1 160 ? 13.355 7.359 -22.089 1.00 94.81 160 SER A CA 1
ATOM 1182 C C . SER A 1 160 ? 14.443 8.431 -21.958 1.00 94.81 160 SER A C 1
ATOM 1184 O O . SER A 1 160 ? 15.610 8.109 -21.738 1.00 94.81 160 SER A O 1
ATOM 1186 N N . ALA A 1 161 ? 14.085 9.716 -22.047 1.00 89.75 161 ALA A N 1
ATOM 1187 C CA . ALA A 1 161 ? 15.033 10.807 -21.836 1.00 89.75 161 ALA A CA 1
ATOM 1188 C C . ALA A 1 161 ? 15.571 10.836 -20.393 1.00 89.75 161 ALA A C 1
ATOM 1190 O O . ALA A 1 161 ? 16.766 11.060 -20.195 1.00 89.75 161 ALA A O 1
ATOM 1191 N N . SER A 1 162 ? 14.734 10.547 -19.391 1.00 92.94 162 SER A N 1
ATOM 1192 C CA . SER A 1 162 ? 15.183 10.415 -18.001 1.00 92.94 162 SER A CA 1
ATOM 1193 C C . SER A 1 162 ? 16.159 9.250 -17.805 1.00 92.94 162 SER A C 1
ATOM 1195 O O . SER A 1 162 ? 17.141 9.402 -17.078 1.00 92.94 162 SER A O 1
ATOM 1197 N N . PHE A 1 163 ? 15.957 8.117 -18.488 1.00 92.94 163 PHE A N 1
ATOM 1198 C CA . PHE A 1 163 ? 16.875 6.970 -18.427 1.00 92.94 163 PHE A CA 1
ATOM 1199 C C . PHE A 1 163 ? 18.237 7.333 -19.016 1.00 92.94 163 PHE A C 1
ATOM 1201 O O . PHE A 1 163 ? 19.259 7.091 -18.377 1.00 92.94 163 PHE A O 1
ATOM 1208 N N . ALA A 1 164 ? 18.258 7.995 -20.176 1.00 85.44 164 ALA A N 1
ATOM 1209 C CA . ALA A 1 164 ? 19.491 8.473 -20.803 1.00 85.44 164 ALA A CA 1
ATOM 1210 C C . ALA A 1 164 ? 20.268 9.475 -19.924 1.00 85.44 164 ALA A C 1
ATOM 1212 O O . ALA A 1 164 ? 21.493 9.542 -19.994 1.00 85.44 164 ALA A O 1
ATOM 1213 N N . ALA A 1 165 ? 19.571 10.254 -19.091 1.00 85.69 165 ALA A N 1
ATOM 1214 C CA . ALA A 1 165 ? 20.181 11.211 -18.167 1.00 85.69 165 ALA A CA 1
ATOM 1215 C C . ALA A 1 165 ? 20.578 10.600 -16.805 1.00 85.69 165 ALA A C 1
ATOM 1217 O O . ALA A 1 165 ? 21.257 11.255 -16.000 1.00 85.69 165 ALA A O 1
ATOM 1218 N N . SER A 1 166 ? 20.166 9.360 -16.526 1.00 87.56 166 SER A N 1
ATOM 1219 C CA . SER A 1 166 ? 20.364 8.709 -15.230 1.00 87.56 166 SER A CA 1
ATOM 1220 C C . SER A 1 166 ? 21.845 8.498 -14.893 1.00 87.56 166 SER A C 1
ATOM 1222 O O . SER A 1 166 ? 22.711 8.410 -15.769 1.00 87.56 166 SER A O 1
ATOM 1224 N N . SER A 1 167 ? 22.144 8.415 -13.596 1.00 87.38 167 SER A N 1
ATOM 1225 C CA . SER A 1 167 ? 23.466 8.003 -13.115 1.00 87.38 167 SER A CA 1
ATOM 1226 C C . SER A 1 167 ? 23.804 6.586 -13.574 1.00 87.38 167 SER A C 1
ATOM 1228 O O . SER A 1 167 ? 24.940 6.344 -13.956 1.00 87.38 167 SER A O 1
ATOM 1230 N N . GLU A 1 168 ? 22.831 5.673 -13.615 1.00 86.06 168 GLU A N 1
ATOM 1231 C CA . GLU A 1 168 ? 23.040 4.305 -14.097 1.00 86.06 168 GLU A CA 1
ATOM 1232 C C . GLU A 1 168 ? 23.514 4.275 -15.557 1.00 86.06 168 GLU A C 1
ATOM 1234 O O . GLU A 1 168 ? 24.483 3.583 -15.875 1.00 86.06 168 GLU A O 1
ATOM 1239 N N . PHE A 1 169 ? 22.892 5.068 -16.436 1.00 85.12 169 PHE A N 1
ATOM 1240 C CA . PHE A 1 169 ? 23.319 5.178 -17.832 1.00 85.12 169 PHE A CA 1
ATOM 1241 C C . PHE A 1 169 ? 24.732 5.755 -17.946 1.00 85.12 169 PHE A C 1
ATOM 1243 O O . PHE A 1 169 ? 25.591 5.177 -18.612 1.00 85.12 169 PHE A O 1
ATOM 1250 N N . ARG A 1 170 ? 24.989 6.873 -17.254 1.00 85.19 170 ARG A N 1
ATOM 1251 C CA . ARG A 1 170 ? 26.299 7.540 -17.257 1.00 85.19 170 ARG A CA 1
ATOM 1252 C C . ARG A 1 170 ? 27.407 6.651 -16.700 1.00 85.19 170 ARG A C 1
ATOM 1254 O O . ARG A 1 170 ? 28.502 6.649 -17.247 1.00 85.19 170 ARG A O 1
ATOM 1261 N N . ASN A 1 171 ? 27.126 5.872 -15.661 1.00 85.00 171 ASN A N 1
ATOM 1262 C CA . ASN A 1 171 ? 28.091 4.947 -15.074 1.00 85.00 171 ASN A CA 1
ATOM 1263 C C . ASN A 1 171 ? 28.385 3.765 -16.000 1.00 85.00 171 ASN A C 1
ATOM 1265 O O . ASN A 1 171 ? 29.512 3.281 -16.026 1.00 85.00 171 ASN A O 1
ATOM 1269 N N . ARG A 1 172 ? 27.386 3.298 -16.758 1.00 84.69 172 ARG A N 1
ATOM 1270 C CA . ARG A 1 172 ? 27.548 2.152 -17.656 1.00 84.69 172 ARG A CA 1
ATOM 1271 C C . ARG A 1 172 ? 28.262 2.510 -18.955 1.00 84.69 172 ARG A C 1
ATOM 1273 O O . ARG A 1 172 ? 29.095 1.733 -19.407 1.00 84.69 172 ARG A O 1
ATOM 1280 N N . TYR A 1 173 ? 27.929 3.650 -19.557 1.00 82.25 173 TYR A N 1
ATOM 1281 C CA . TYR A 1 173 ? 28.391 3.981 -20.910 1.00 82.25 173 TYR A CA 1
ATOM 1282 C C . TYR A 1 173 ? 29.235 5.254 -21.003 1.00 82.25 173 TYR A C 1
ATOM 1284 O O . TYR A 1 173 ? 29.787 5.541 -22.062 1.00 82.25 173 TYR A O 1
ATOM 1292 N N . GLY A 1 174 ? 29.357 6.026 -19.922 1.00 83.00 174 GLY A N 1
ATOM 1293 C CA . GLY A 1 174 ? 30.114 7.273 -19.920 1.00 83.00 174 GLY A CA 1
ATOM 1294 C C . GLY A 1 174 ? 29.500 8.356 -20.813 1.00 83.00 174 GLY A C 1
ATOM 1295 O O . GLY A 1 174 ? 28.282 8.449 -20.984 1.00 83.00 174 GLY A O 1
ATOM 1296 N N . SER A 1 175 ? 30.365 9.213 -21.357 1.00 84.69 175 SER A N 1
ATOM 1297 C CA . SER A 1 175 ? 29.985 10.230 -22.339 1.00 84.69 175 SER A CA 1
ATOM 1298 C C . SER A 1 175 ? 30.198 9.683 -23.748 1.00 84.69 175 SER A C 1
ATOM 1300 O O . SER A 1 175 ? 31.316 9.314 -24.098 1.00 84.69 175 SER A O 1
ATOM 1302 N N . LEU A 1 176 ? 29.135 9.650 -24.551 1.00 87.06 176 LEU A N 1
ATOM 1303 C CA . LEU A 1 176 ? 29.152 9.143 -25.925 1.00 87.06 176 LEU A CA 1
ATOM 1304 C C . LEU A 1 176 ? 28.899 10.274 -26.923 1.00 87.06 176 LEU A C 1
ATOM 1306 O O . LEU A 1 176 ? 28.020 11.114 -26.683 1.00 87.06 176 LEU A O 1
ATOM 1310 N N . SER A 1 177 ? 29.585 10.248 -28.069 1.00 91.00 177 SER A N 1
ATOM 1311 C CA . SER A 1 177 ? 29.168 11.004 -29.259 1.00 91.00 177 SER A CA 1
ATOM 1312 C C . SER A 1 177 ? 27.829 10.480 -29.800 1.00 91.00 177 SER A C 1
ATOM 1314 O O . SER A 1 177 ? 27.369 9.411 -29.400 1.00 91.00 177 SER A O 1
ATOM 1316 N N . ASP A 1 178 ? 27.174 11.219 -30.699 1.00 90.50 178 ASP A N 1
ATOM 1317 C CA . ASP A 1 178 ? 25.916 10.751 -31.302 1.00 90.50 178 ASP A CA 1
ATOM 1318 C C . ASP A 1 178 ? 26.116 9.495 -32.163 1.00 90.50 178 ASP A C 1
ATOM 1320 O O . ASP A 1 178 ? 25.278 8.599 -32.134 1.00 90.50 178 ASP A O 1
ATOM 1324 N N . GLU A 1 179 ? 27.252 9.373 -32.853 1.00 93.69 179 GLU A N 1
ATOM 1325 C CA . GLU A 1 179 ? 27.610 8.162 -33.599 1.00 93.69 179 GLU A CA 1
ATOM 1326 C C . GLU A 1 179 ? 27.815 6.956 -32.673 1.00 93.69 179 GLU A C 1
ATOM 1328 O O . GLU A 1 179 ? 27.189 5.916 -32.877 1.00 93.69 179 GLU A O 1
ATOM 1333 N N . GLN A 1 180 ? 28.626 7.114 -31.620 1.00 93.00 180 GLN A N 1
ATOM 1334 C CA . GLN A 1 180 ? 28.870 6.056 -30.631 1.00 93.00 180 GLN A CA 1
ATOM 1335 C C . GLN A 1 180 ? 27.578 5.651 -29.922 1.00 93.00 180 GLN A C 1
ATOM 1337 O O . GLN A 1 180 ? 27.340 4.470 -29.681 1.00 93.00 180 GLN A O 1
ATOM 1342 N N . PHE A 1 181 ? 26.725 6.629 -29.610 1.00 90.50 181 PHE A N 1
ATOM 1343 C CA . PHE A 1 181 ? 25.409 6.377 -29.047 1.00 90.50 181 PHE A CA 1
ATOM 1344 C C . PHE A 1 181 ? 24.570 5.518 -29.995 1.00 90.50 181 PHE A C 1
ATOM 1346 O O . PHE A 1 181 ? 24.101 4.467 -29.576 1.00 90.50 181 PHE A O 1
ATOM 1353 N N . VAL A 1 182 ? 24.412 5.903 -31.266 1.00 92.75 182 VAL A N 1
ATOM 1354 C CA . VAL A 1 182 ? 23.599 5.135 -32.225 1.00 92.75 182 VAL A CA 1
ATOM 1355 C C . VAL A 1 182 ? 24.152 3.722 -32.425 1.00 92.75 182 VAL A C 1
ATOM 1357 O O . VAL A 1 182 ? 23.368 2.777 -32.399 1.00 92.75 182 VAL A O 1
ATOM 1360 N N . GLN A 1 183 ? 25.468 3.549 -32.573 1.00 92.56 183 GLN A N 1
ATOM 1361 C CA . GLN A 1 183 ? 26.093 2.221 -32.690 1.00 92.56 183 GLN A CA 1
ATOM 1362 C C . GLN A 1 183 ? 25.757 1.332 -31.488 1.00 92.56 183 GLN A C 1
ATOM 1364 O O . GLN A 1 183 ? 25.258 0.220 -31.659 1.00 92.56 183 GLN A O 1
ATOM 1369 N N . LEU A 1 184 ? 25.917 1.868 -30.277 1.00 88.81 184 LEU A N 1
ATOM 1370 C CA . LEU A 1 184 ? 25.593 1.161 -29.044 1.00 88.81 184 LEU A CA 1
ATOM 1371 C C . LEU A 1 184 ? 24.103 0.789 -28.960 1.00 88.81 184 LEU A C 1
ATOM 1373 O O . LEU A 1 184 ? 23.764 -0.295 -28.489 1.00 88.81 184 LEU A O 1
ATOM 1377 N N . VAL A 1 185 ? 23.198 1.656 -29.432 1.00 90.00 185 VAL A N 1
ATOM 1378 C CA . VAL A 1 185 ? 21.760 1.344 -29.495 1.00 90.00 185 VAL A CA 1
ATOM 1379 C C . VAL A 1 185 ? 21.499 0.143 -30.407 1.00 90.00 185 VAL A C 1
ATOM 1381 O O . VAL A 1 185 ? 20.763 -0.762 -30.019 1.00 90.00 185 VAL A O 1
ATOM 1384 N N . TYR A 1 186 ? 22.117 0.084 -31.587 1.00 91.00 186 TYR A N 1
ATOM 1385 C CA . TYR A 1 186 ? 21.979 -1.070 -32.482 1.00 91.00 186 TYR A CA 1
ATOM 1386 C C . TYR A 1 186 ? 22.481 -2.368 -31.834 1.00 91.00 186 TYR A C 1
ATOM 1388 O O . TYR A 1 186 ? 21.795 -3.391 -31.894 1.00 91.00 186 TYR A O 1
ATOM 1396 N N . GLU A 1 187 ? 23.623 -2.323 -31.154 1.00 87.75 187 GLU A N 1
ATOM 1397 C CA . GLU A 1 187 ? 24.204 -3.494 -30.494 1.00 87.75 187 GLU A CA 1
ATOM 1398 C C . GLU A 1 187 ? 23.375 -3.971 -29.296 1.00 87.75 187 GLU A C 1
ATOM 1400 O O . GLU A 1 187 ? 23.081 -5.161 -29.174 1.00 87.75 187 GLU A O 1
ATOM 1405 N N . ASN A 1 188 ? 22.965 -3.058 -28.418 1.00 81.38 188 ASN A N 1
ATOM 1406 C CA . ASN A 1 188 ? 22.264 -3.406 -27.182 1.00 81.38 188 ASN A CA 1
ATOM 1407 C C . ASN A 1 188 ? 20.796 -3.756 -27.414 1.00 81.38 188 ASN A C 1
ATOM 1409 O O . ASN A 1 188 ? 20.264 -4.651 -26.753 1.00 81.38 188 ASN A O 1
ATOM 1413 N N . VAL A 1 189 ? 20.146 -3.059 -28.348 1.00 85.38 189 VAL A N 1
ATOM 1414 C CA . VAL A 1 189 ? 18.720 -3.229 -28.628 1.00 85.38 189 VAL A CA 1
ATOM 1415 C C . VAL A 1 189 ? 18.534 -4.279 -29.720 1.00 85.38 189 VAL A C 1
ATOM 1417 O O . VAL A 1 189 ? 17.889 -5.294 -29.493 1.00 85.38 189 VAL A O 1
ATOM 1420 N N . LEU A 1 190 ? 19.158 -4.122 -30.886 1.00 85.06 190 LEU A N 1
ATOM 1421 C CA . LEU A 1 190 ? 18.915 -5.025 -32.020 1.00 85.06 190 LEU A CA 1
ATOM 1422 C C . LEU A 1 190 ? 19.890 -6.206 -32.106 1.00 85.06 190 LEU A C 1
ATOM 1424 O O . LEU A 1 190 ? 19.724 -7.055 -32.977 1.00 85.06 190 LEU A O 1
ATOM 1428 N N . ARG A 1 191 ? 20.898 -6.283 -31.224 1.00 84.19 191 ARG A N 1
ATOM 1429 C CA . ARG A 1 191 ? 21.923 -7.347 -31.224 1.00 84.19 191 ARG A CA 1
ATOM 1430 C C . ARG A 1 191 ? 22.642 -7.491 -32.571 1.00 84.19 191 ARG A C 1
ATOM 1432 O O . ARG A 1 191 ? 23.074 -8.581 -32.940 1.00 84.19 191 ARG A O 1
ATOM 1439 N N . ARG A 1 192 ? 22.793 -6.384 -33.305 1.00 87.69 192 ARG A N 1
ATOM 1440 C CA . ARG A 1 192 ? 23.471 -6.328 -34.608 1.00 87.69 192 ARG A CA 1
ATOM 1441 C C . ARG A 1 192 ? 24.156 -4.986 -34.818 1.00 87.69 192 ARG A C 1
ATOM 1443 O O . ARG A 1 192 ? 23.798 -4.004 -34.184 1.00 87.69 192 ARG A O 1
ATOM 1450 N N . GLN A 1 193 ? 25.096 -4.939 -35.755 1.00 91.06 193 GLN A N 1
ATOM 1451 C CA . GLN A 1 193 ? 25.691 -3.681 -36.205 1.00 91.06 193 GLN A CA 1
ATOM 1452 C C . GLN A 1 193 ? 24.695 -2.871 -37.056 1.00 91.06 193 GLN A C 1
ATOM 1454 O O . GLN A 1 193 ? 23.856 -3.466 -37.750 1.00 91.06 193 GLN A O 1
ATOM 1459 N N . PRO A 1 194 ? 24.765 -1.527 -37.032 1.00 92.00 194 PRO A N 1
ATOM 1460 C CA . PRO A 1 194 ? 24.005 -0.712 -37.964 1.00 92.00 194 PRO A CA 1
ATOM 1461 C C . PRO A 1 194 ? 24.496 -0.909 -39.398 1.00 92.00 194 PRO A C 1
ATOM 1463 O O . PRO A 1 194 ? 25.696 -1.008 -39.652 1.00 92.00 194 PRO A O 1
ATOM 1466 N N . ASP A 1 195 ? 23.577 -0.873 -40.360 1.00 94.06 195 ASP A N 1
ATOM 1467 C CA . ASP A 1 195 ? 23.959 -0.627 -41.746 1.00 94.06 195 ASP A CA 1
ATOM 1468 C C . ASP A 1 195 ? 24.326 0.857 -41.944 1.00 94.06 195 ASP A C 1
ATOM 1470 O O . ASP A 1 195 ? 23.901 1.738 -41.187 1.00 94.06 195 ASP A O 1
ATOM 1474 N N . ALA A 1 196 ? 25.110 1.151 -42.984 1.00 94.50 196 ALA A N 1
ATOM 1475 C CA . ALA A 1 196 ? 25.609 2.503 -43.237 1.00 94.50 196 ALA A CA 1
ATOM 1476 C C . ALA A 1 196 ? 24.482 3.540 -43.428 1.00 94.50 196 ALA A C 1
ATOM 1478 O O . ALA A 1 196 ? 24.618 4.693 -43.009 1.00 94.50 196 ALA A O 1
ATOM 1479 N N . GLY A 1 197 ? 23.358 3.142 -44.035 1.00 95.56 197 GLY A N 1
ATOM 1480 C CA . GLY A 1 197 ? 22.213 4.023 -44.265 1.00 95.56 197 GLY A CA 1
ATOM 1481 C C . GLY A 1 197 ? 21.463 4.339 -42.973 1.00 95.56 197 GLY A C 1
ATOM 1482 O O . GLY A 1 197 ? 21.166 5.507 -42.700 1.00 95.56 197 GLY A O 1
ATOM 1483 N N . GLY A 1 198 ? 21.210 3.314 -42.160 1.00 93.50 198 GLY A N 1
ATOM 1484 C CA . GLY A 1 198 ? 20.576 3.414 -40.851 1.00 93.50 198 GLY A CA 1
ATOM 1485 C C . GLY A 1 198 ? 21.389 4.254 -39.868 1.00 93.50 198 GLY A C 1
ATOM 1486 O O . GLY A 1 198 ? 20.827 5.141 -39.224 1.00 93.50 198 GLY A O 1
ATOM 1487 N N . LEU A 1 199 ? 22.708 4.041 -39.791 1.00 95.12 199 LEU A N 1
ATOM 1488 C CA . LEU A 1 199 ? 23.604 4.841 -38.946 1.00 95.12 199 LEU A CA 1
ATOM 1489 C C . LEU A 1 199 ? 23.547 6.324 -39.333 1.00 95.12 199 LEU A C 1
ATOM 1491 O O . LEU A 1 199 ? 23.247 7.183 -38.501 1.00 95.12 199 LEU A O 1
ATOM 1495 N N . ALA A 1 200 ? 23.750 6.617 -40.621 1.00 95.94 200 ALA A N 1
ATOM 1496 C CA . ALA A 1 200 ? 23.752 7.984 -41.127 1.00 95.94 200 ALA A CA 1
ATOM 1497 C C . ALA A 1 200 ? 22.389 8.675 -40.958 1.00 95.94 200 ALA A C 1
ATOM 1499 O O . ALA A 1 200 ? 22.325 9.886 -40.745 1.00 95.94 200 ALA A O 1
ATOM 1500 N N . PHE A 1 201 ? 21.283 7.931 -41.050 1.00 96.31 201 PHE A N 1
ATOM 1501 C CA . PHE A 1 201 ? 19.951 8.474 -40.804 1.00 96.31 201 PHE A CA 1
ATOM 1502 C C . PHE A 1 201 ? 19.793 8.963 -39.362 1.00 96.31 201 PHE A C 1
ATOM 1504 O O . PHE A 1 201 ? 19.419 10.121 -39.166 1.00 96.31 201 PHE A O 1
ATOM 1511 N N . TRP A 1 202 ? 20.087 8.121 -38.369 1.00 95.69 202 TRP A N 1
ATOM 1512 C CA . TRP A 1 202 ? 19.880 8.464 -36.959 1.00 95.69 202 TRP A CA 1
ATOM 1513 C C . TRP A 1 202 ? 20.822 9.560 -36.471 1.00 95.69 202 TRP A C 1
ATOM 1515 O O . TRP A 1 202 ? 20.365 10.464 -35.771 1.00 95.69 202 TRP A O 1
ATOM 1525 N N . ILE A 1 203 ? 22.086 9.542 -36.908 1.00 96.12 203 ILE A N 1
ATOM 1526 C CA . ILE A 1 203 ? 23.045 10.619 -36.620 1.00 96.12 203 ILE A CA 1
ATOM 1527 C C . ILE A 1 203 ? 22.490 11.960 -37.110 1.00 96.12 203 ILE A C 1
ATOM 1529 O O . ILE A 1 203 ? 22.376 12.896 -36.323 1.00 96.12 203 ILE A O 1
ATOM 1533 N N . ARG A 1 204 ? 22.005 12.037 -38.359 1.00 96.94 204 ARG A N 1
ATOM 1534 C CA . ARG A 1 204 ? 21.402 13.275 -38.886 1.00 96.94 204 ARG A CA 1
ATOM 1535 C C . ARG A 1 204 ? 20.191 13.746 -38.078 1.00 96.94 204 ARG A C 1
ATOM 1537 O O . ARG A 1 204 ? 19.990 14.951 -37.953 1.00 96.94 204 ARG A O 1
ATOM 1544 N N . GLN A 1 205 ? 19.365 12.838 -37.548 1.00 96.50 205 GLN A N 1
ATOM 1545 C CA . GLN A 1 205 ? 18.218 13.228 -36.712 1.00 96.50 205 GLN A CA 1
ATOM 1546 C C . GLN A 1 205 ? 18.661 13.885 -35.397 1.00 96.50 205 GLN A C 1
ATOM 1548 O O . GLN A 1 205 ? 18.025 14.852 -34.965 1.00 96.50 205 GLN A O 1
ATOM 1553 N N . LEU A 1 206 ? 19.737 13.375 -34.789 1.00 93.00 206 LEU A N 1
ATOM 1554 C CA . LEU A 1 206 ? 20.318 13.901 -33.552 1.00 93.00 206 LEU A CA 1
ATOM 1555 C C . LEU A 1 206 ? 21.038 15.236 -33.796 1.00 93.00 206 LEU A C 1
ATOM 155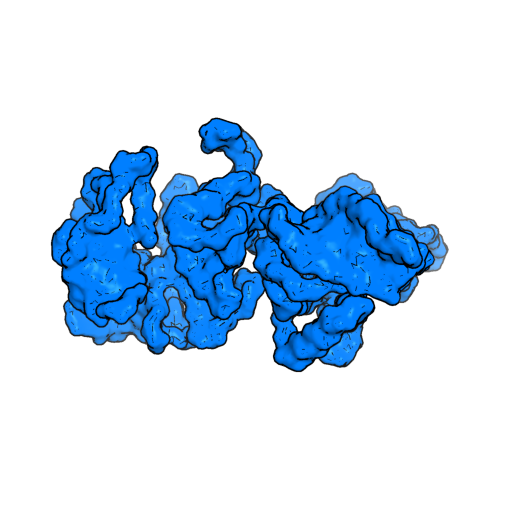7 O O . LEU A 1 206 ? 20.727 16.227 -33.135 1.00 93.00 206 LEU A O 1
ATOM 1561 N N . GLU A 1 207 ? 21.902 15.304 -34.812 1.00 93.69 207 GLU A N 1
ATOM 1562 C CA . GLU A 1 207 ? 22.665 16.510 -35.167 1.00 93.69 207 GLU A CA 1
ATOM 1563 C C . GLU A 1 207 ? 21.752 17.689 -35.532 1.00 93.69 207 GLU A C 1
ATOM 1565 O O . GLU A 1 207 ? 21.981 18.827 -35.120 1.00 93.69 207 GLU A O 1
ATOM 1570 N N . GLN A 1 208 ? 20.666 17.420 -36.264 1.00 94.50 208 GLN A N 1
ATOM 1571 C CA . GLN A 1 208 ? 19.673 18.434 -36.638 1.00 94.50 208 GLN A CA 1
ATOM 1572 C C . GLN A 1 208 ? 18.677 18.745 -35.512 1.00 94.50 208 GLN A C 1
ATOM 1574 O O . GLN A 1 208 ? 17.762 19.543 -35.719 1.00 94.50 208 GLN A O 1
ATOM 1579 N N . ARG A 1 209 ? 18.816 18.105 -34.341 1.00 90.56 209 ARG A N 1
ATOM 1580 C CA . ARG A 1 209 ? 17.901 18.208 -33.190 1.00 90.56 209 ARG A CA 1
ATOM 1581 C C . ARG A 1 209 ? 16.434 17.935 -33.538 1.00 90.56 209 ARG A C 1
ATOM 1583 O O . ARG A 1 209 ? 15.529 18.431 -32.873 1.00 90.56 209 ARG A O 1
ATOM 1590 N N . ARG A 1 210 ? 16.193 17.134 -34.579 1.00 92.31 210 ARG A N 1
ATOM 1591 C CA . ARG A 1 210 ? 14.849 16.679 -34.972 1.00 92.31 210 ARG A CA 1
ATOM 1592 C C . ARG A 1 210 ? 14.337 15.579 -34.052 1.00 92.31 210 ARG A C 1
ATOM 1594 O O . ARG A 1 210 ? 13.129 15.401 -33.930 1.00 92.31 210 ARG A O 1
ATOM 1601 N N . ARG A 1 211 ? 15.259 14.842 -33.433 1.00 90.38 211 ARG A N 1
ATOM 1602 C CA . ARG A 1 211 ? 14.993 13.844 -32.399 1.00 90.38 211 ARG A CA 1
ATOM 1603 C C . ARG A 1 211 ? 15.981 14.020 -31.259 1.00 90.38 211 ARG A C 1
ATOM 1605 O O . ARG A 1 211 ? 17.158 14.293 -31.480 1.00 90.38 211 ARG A O 1
ATOM 1612 N N . SER A 1 212 ? 15.507 13.812 -30.044 1.00 89.00 212 SER A N 1
ATOM 1613 C CA . SER A 1 212 ? 16.352 13.599 -28.872 1.00 89.00 212 SER A CA 1
ATOM 1614 C C . SER A 1 212 ? 16.861 12.154 -28.811 1.00 89.00 212 SER A C 1
ATOM 1616 O O . SER A 1 212 ? 16.264 11.244 -29.391 1.00 89.00 212 SER A O 1
ATOM 1618 N N . ARG A 1 213 ? 17.922 11.904 -28.032 1.00 86.81 213 ARG A N 1
ATOM 1619 C CA . ARG A 1 213 ? 18.399 10.538 -27.738 1.00 86.81 213 ARG A CA 1
ATOM 1620 C C . ARG A 1 213 ? 17.308 9.646 -27.129 1.00 86.81 213 ARG A C 1
ATOM 1622 O O . ARG A 1 213 ? 17.254 8.461 -27.439 1.00 86.81 213 ARG A O 1
ATOM 1629 N N . GLY A 1 214 ? 16.415 10.220 -26.317 1.00 87.31 214 GLY A N 1
ATOM 1630 C CA . GLY A 1 214 ? 15.252 9.512 -25.772 1.00 87.31 214 GLY A CA 1
ATOM 1631 C C . GLY A 1 214 ? 14.245 9.103 -26.850 1.00 87.31 214 GLY A C 1
ATOM 1632 O O . GLY A 1 214 ? 13.742 7.984 -26.842 1.00 87.31 214 GLY A O 1
ATOM 1633 N N . GLU A 1 215 ? 13.985 9.961 -27.837 1.00 90.56 215 GLU A N 1
ATOM 1634 C CA . GLU A 1 215 ? 13.105 9.594 -28.955 1.00 90.56 215 GLU A CA 1
ATOM 1635 C C . GLU A 1 215 ? 13.727 8.550 -29.883 1.00 90.56 215 GLU A C 1
ATOM 1637 O O . GLU A 1 215 ? 13.003 7.687 -30.376 1.00 90.56 215 GLU A O 1
ATOM 1642 N N . VAL A 1 216 ? 15.047 8.595 -30.101 1.00 90.75 216 VAL A N 1
ATOM 1643 C CA . VAL A 1 216 ? 15.759 7.539 -30.837 1.00 90.75 216 VAL A CA 1
ATOM 1644 C C . VAL A 1 216 ? 15.599 6.210 -30.104 1.00 90.75 216 VAL A C 1
ATOM 1646 O O . VAL A 1 216 ? 15.094 5.258 -30.685 1.00 90.75 216 VAL A O 1
ATOM 1649 N N . MET A 1 217 ? 15.912 6.150 -28.810 1.00 91.19 217 MET A N 1
ATOM 1650 C CA . MET A 1 217 ? 15.765 4.915 -28.029 1.00 91.19 217 MET A CA 1
ATOM 1651 C C . MET A 1 217 ? 14.334 4.399 -27.974 1.00 91.19 217 MET A C 1
ATOM 1653 O O . MET A 1 217 ? 14.116 3.199 -28.113 1.00 91.19 217 MET A O 1
ATOM 1657 N N . THR A 1 218 ? 13.355 5.294 -27.855 1.00 92.88 218 THR A N 1
ATOM 1658 C CA . THR A 1 218 ? 11.941 4.914 -27.939 1.00 92.88 218 THR A CA 1
ATOM 1659 C C . THR A 1 218 ? 11.626 4.269 -29.292 1.00 92.88 218 THR A C 1
ATOM 1661 O O . THR A 1 218 ? 10.940 3.254 -29.332 1.00 92.88 218 THR A O 1
ATOM 1664 N N . ALA A 1 219 ? 12.152 4.798 -30.402 1.00 92.69 219 ALA A N 1
ATOM 1665 C CA . ALA A 1 219 ? 11.924 4.227 -31.731 1.00 92.69 219 ALA A CA 1
ATOM 1666 C C . ALA A 1 219 ? 12.546 2.830 -31.903 1.00 92.69 219 ALA A C 1
ATOM 1668 O O . ALA A 1 219 ? 11.938 1.969 -32.535 1.00 92.69 219 ALA A O 1
ATOM 1669 N N . PHE A 1 220 ? 13.728 2.586 -31.330 1.00 92.62 220 PHE A N 1
ATOM 1670 C CA . PHE A 1 220 ? 14.358 1.261 -31.352 1.00 92.62 220 PHE A CA 1
ATOM 1671 C C . PHE A 1 220 ? 13.649 0.268 -30.424 1.00 92.62 220 PHE A C 1
ATOM 1673 O O . PHE A 1 220 ? 13.331 -0.839 -30.857 1.00 92.62 220 PHE A O 1
ATOM 1680 N N . SER A 1 221 ? 13.349 0.676 -29.186 1.00 92.94 221 SER A N 1
ATOM 1681 C CA . SER A 1 221 ? 12.626 -0.139 -28.197 1.00 92.94 221 SER A CA 1
ATOM 1682 C C . SER A 1 221 ? 11.250 -0.571 -28.706 1.00 92.94 221 SER A C 1
ATOM 1684 O O . SER A 1 221 ? 10.822 -1.705 -28.519 1.00 92.94 221 SER A O 1
ATOM 1686 N N . GLU A 1 222 ? 10.552 0.322 -29.400 1.00 92.69 222 GLU A N 1
ATOM 1687 C CA . GLU A 1 222 ? 9.201 0.048 -29.888 1.00 92.69 222 GLU A CA 1
ATOM 1688 C C . GLU A 1 222 ? 9.175 -0.453 -31.338 1.00 92.69 222 GLU A C 1
A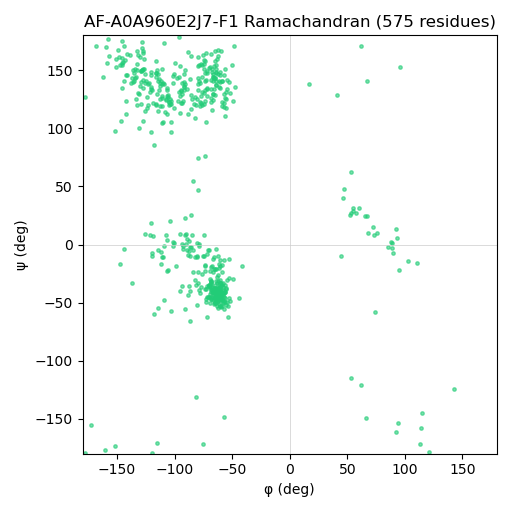TOM 1690 O O . GLU A 1 222 ? 8.101 -0.600 -31.926 1.00 92.69 222 GLU A O 1
ATOM 1695 N N . SER A 1 223 ? 10.342 -0.760 -31.916 1.00 91.81 223 SER A N 1
ATOM 1696 C CA . SER A 1 223 ? 10.429 -1.402 -33.228 1.00 91.81 223 SER A CA 1
ATOM 1697 C C . SER A 1 223 ? 9.805 -2.802 -33.200 1.00 91.81 223 SER A C 1
ATOM 1699 O O . SER A 1 223 ? 9.874 -3.519 -32.198 1.00 91.81 223 SER A O 1
ATOM 1701 N N . SER A 1 224 ? 9.212 -3.225 -34.321 1.00 90.75 224 SER A N 1
ATOM 1702 C CA . SER A 1 224 ? 8.623 -4.567 -34.447 1.00 90.75 224 SER A CA 1
ATOM 1703 C C . SER A 1 224 ? 9.651 -5.682 -34.224 1.00 90.75 224 SER A C 1
ATOM 1705 O O . SER A 1 224 ? 9.314 -6.729 -33.677 1.00 90.75 224 SER A O 1
ATOM 1707 N N . GLU A 1 225 ? 10.908 -5.446 -34.612 1.00 87.50 225 GLU A N 1
ATOM 1708 C CA . GLU A 1 225 ? 12.041 -6.340 -34.365 1.00 87.50 225 GLU A CA 1
ATOM 1709 C C . GLU A 1 225 ? 12.294 -6.505 -32.862 1.00 87.50 225 GLU A C 1
ATOM 1711 O O . GLU A 1 225 ? 12.251 -7.629 -32.361 1.00 87.50 225 GLU A O 1
ATOM 1716 N N . TYR A 1 226 ? 12.482 -5.403 -32.126 1.00 90.56 226 TYR A N 1
ATOM 1717 C CA . TYR A 1 226 ? 12.811 -5.484 -30.703 1.00 90.56 226 TYR A CA 1
ATOM 1718 C C . TYR A 1 226 ? 11.656 -6.009 -29.856 1.00 90.56 226 TYR A C 1
ATOM 1720 O O . TYR A 1 226 ? 11.871 -6.854 -28.989 1.00 90.56 226 TYR A O 1
ATOM 1728 N N . ARG A 1 227 ? 10.419 -5.579 -30.143 1.00 91.19 227 ARG A N 1
ATOM 1729 C CA . ARG A 1 227 ? 9.224 -6.091 -29.455 1.00 91.19 227 ARG A CA 1
ATOM 1730 C C . ARG A 1 227 ? 9.102 -7.606 -29.573 1.00 91.19 227 ARG A C 1
ATOM 1732 O O . ARG A 1 227 ? 8.778 -8.250 -28.584 1.00 91.19 227 ARG A O 1
ATOM 1739 N N . ARG A 1 228 ? 9.394 -8.168 -30.751 1.00 89.56 228 ARG A N 1
ATOM 1740 C CA . ARG A 1 228 ? 9.365 -9.618 -30.973 1.00 89.56 228 ARG A CA 1
ATOM 1741 C C . ARG A 1 228 ? 10.481 -10.330 -30.209 1.00 89.56 228 ARG A C 1
ATOM 1743 O O . ARG A 1 228 ? 10.216 -11.325 -29.556 1.00 89.56 228 ARG A O 1
ATOM 1750 N N . VAL A 1 229 ? 11.712 -9.821 -30.280 1.00 87.38 229 VAL A N 1
ATOM 1751 C CA . VAL A 1 229 ? 12.880 -10.459 -29.641 1.00 87.38 229 VAL A CA 1
ATOM 1752 C C . VAL A 1 229 ? 12.810 -10.392 -28.113 1.00 87.38 229 VAL A C 1
ATOM 1754 O O . VAL A 1 229 ? 13.326 -11.271 -27.435 1.00 87.38 229 VAL A O 1
ATOM 1757 N N . GLN A 1 230 ? 12.198 -9.348 -27.555 1.00 91.12 230 GLN A N 1
ATOM 1758 C CA . GLN A 1 230 ? 12.091 -9.173 -26.107 1.00 91.12 230 GLN A CA 1
ATOM 1759 C C . GLN A 1 230 ? 10.801 -9.728 -25.500 1.00 91.12 230 GLN A C 1
ATOM 1761 O O . GLN A 1 230 ? 10.647 -9.589 -24.293 1.00 91.12 230 GLN A O 1
ATOM 1766 N N . ALA A 1 231 ? 9.891 -10.327 -26.277 1.00 89.56 231 ALA A N 1
ATOM 1767 C CA . ALA A 1 231 ? 8.566 -10.728 -25.793 1.00 89.56 231 ALA A CA 1
ATOM 1768 C C . ALA A 1 231 ? 8.645 -11.611 -24.532 1.00 89.56 231 ALA A C 1
ATOM 1770 O O . ALA A 1 231 ? 8.284 -11.146 -23.453 1.00 89.56 231 ALA A O 1
ATOM 1771 N N . THR A 1 232 ? 9.256 -12.799 -24.625 1.00 92.75 232 THR A N 1
ATOM 1772 C CA . THR A 1 232 ? 9.407 -13.732 -23.492 1.00 92.75 232 THR A CA 1
ATOM 1773 C C . THR A 1 232 ? 10.131 -13.090 -22.307 1.00 92.75 232 THR A C 1
ATOM 1775 O O . THR A 1 232 ? 9.749 -13.246 -21.151 1.00 92.75 232 THR A O 1
ATOM 1778 N N . ARG A 1 233 ? 11.172 -12.292 -22.574 1.00 94.25 233 ARG A N 1
ATOM 1779 C CA . ARG A 1 233 ? 11.971 -11.647 -21.522 1.00 94.25 233 ARG A CA 1
ATOM 1780 C C . ARG A 1 233 ? 11.200 -10.550 -20.780 1.00 94.25 233 ARG A C 1
ATOM 1782 O O . ARG A 1 233 ? 11.362 -10.400 -19.569 1.00 94.25 233 ARG A O 1
ATOM 1789 N N . VAL A 1 234 ? 10.371 -9.788 -21.491 1.00 92.38 234 VAL A N 1
ATOM 1790 C CA . VAL A 1 234 ? 9.434 -8.825 -20.898 1.00 92.38 234 VAL A CA 1
ATOM 1791 C C . VAL A 1 234 ? 8.383 -9.570 -20.095 1.00 92.38 234 VAL A C 1
ATOM 1793 O O . VAL A 1 234 ? 8.092 -9.145 -18.982 1.00 92.38 234 VAL A O 1
ATOM 1796 N N . ASP A 1 235 ? 7.892 -10.700 -20.597 1.00 90.44 235 ASP A N 1
ATOM 1797 C CA . ASP A 1 235 ? 6.883 -11.488 -19.902 1.00 90.44 235 ASP A CA 1
ATOM 1798 C C . ASP A 1 235 ? 7.368 -11.980 -18.547 1.00 90.44 235 ASP A C 1
ATOM 1800 O O . ASP A 1 235 ? 6.763 -11.660 -17.522 1.00 90.44 235 ASP A O 1
ATOM 1804 N N . VAL A 1 236 ? 8.525 -12.638 -18.529 1.00 93.19 236 VAL A N 1
ATOM 1805 C CA . VAL A 1 236 ? 9.176 -13.088 -17.295 1.00 93.19 236 VAL A CA 1
ATOM 1806 C C . VAL A 1 236 ? 9.382 -11.927 -16.324 1.00 93.19 236 VAL A C 1
ATOM 1808 O O . VAL A 1 236 ? 9.013 -12.021 -15.154 1.00 93.19 236 VAL A O 1
ATOM 1811 N N . ALA A 1 237 ? 9.939 -10.808 -16.793 1.00 91.31 237 ALA A N 1
ATOM 1812 C CA . ALA A 1 237 ? 10.236 -9.675 -15.923 1.00 91.31 237 ALA A CA 1
ATOM 1813 C C . ALA A 1 237 ? 8.981 -9.007 -15.352 1.00 91.31 237 ALA A C 1
ATOM 1815 O O . ALA A 1 237 ? 8.977 -8.649 -14.175 1.00 91.31 237 ALA A O 1
ATOM 1816 N N . VAL A 1 238 ? 7.928 -8.834 -16.156 1.00 87.12 238 VAL A N 1
ATOM 1817 C CA . VAL A 1 238 ? 6.678 -8.215 -15.702 1.00 87.12 238 VAL A CA 1
ATOM 1818 C C . VAL A 1 238 ? 5.961 -9.142 -14.732 1.00 87.12 238 VAL A C 1
ATOM 1820 O O . VAL A 1 238 ? 5.623 -8.697 -13.639 1.00 87.12 238 VAL A O 1
ATOM 1823 N N . VAL A 1 239 ? 5.772 -10.419 -15.077 1.00 86.50 239 VAL A N 1
ATOM 1824 C CA . VAL A 1 239 ? 5.095 -11.386 -14.197 1.00 86.50 239 VAL A CA 1
ATOM 1825 C C . VAL A 1 239 ? 5.800 -11.469 -12.850 1.00 86.50 239 VAL A C 1
ATOM 1827 O O . VAL A 1 239 ? 5.153 -11.371 -11.809 1.00 86.50 239 VAL A O 1
ATOM 1830 N N . TRP A 1 240 ? 7.129 -11.552 -12.856 1.00 85.12 240 TRP A N 1
ATOM 1831 C CA . TRP A 1 240 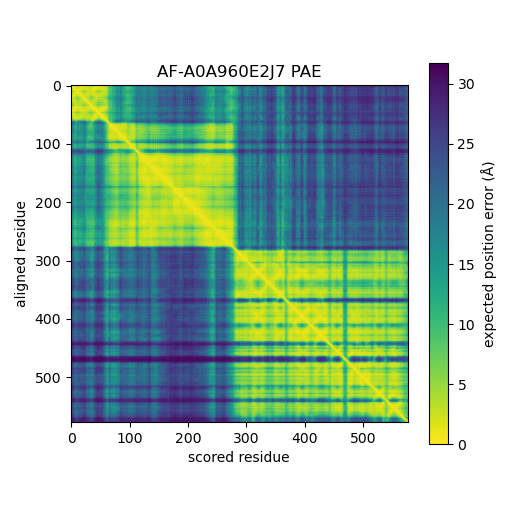? 7.904 -11.606 -11.624 1.00 85.12 240 TRP A CA 1
ATOM 1832 C C . TRP A 1 240 ? 7.832 -10.303 -10.824 1.00 85.12 240 TRP A C 1
ATOM 1834 O O . TRP A 1 240 ? 7.547 -10.327 -9.631 1.00 85.12 240 TRP A O 1
ATOM 1844 N N . ALA A 1 241 ? 8.028 -9.144 -11.459 1.00 77.19 241 ALA A N 1
ATOM 1845 C CA . ALA A 1 241 ? 7.959 -7.857 -10.765 1.00 77.19 241 ALA A CA 1
ATOM 1846 C C . ALA A 1 241 ? 6.573 -7.593 -10.158 1.00 77.19 241 ALA A C 1
ATOM 1848 O O . ALA A 1 241 ? 6.469 -6.986 -9.091 1.00 77.19 241 ALA A O 1
ATOM 1849 N N . VAL A 1 242 ? 5.520 -8.057 -10.828 1.00 74.12 242 VAL A N 1
ATOM 1850 C CA . VAL A 1 242 ? 4.129 -7.852 -10.430 1.00 74.12 242 VAL A CA 1
ATOM 1851 C C . VAL A 1 242 ? 3.701 -8.827 -9.334 1.00 74.12 242 VAL A C 1
ATOM 1853 O O . VAL A 1 242 ? 3.199 -8.386 -8.300 1.00 74.12 242 VAL A O 1
ATOM 1856 N N . LEU A 1 243 ? 3.912 -10.129 -9.531 1.00 75.44 243 LEU A N 1
ATOM 1857 C CA . LEU A 1 243 ? 3.423 -11.165 -8.616 1.00 75.44 243 LEU A CA 1
ATOM 1858 C C . LEU A 1 243 ? 4.401 -11.438 -7.475 1.00 75.44 243 LEU A C 1
ATOM 1860 O O . LEU A 1 243 ? 3.981 -11.530 -6.325 1.00 75.44 243 LEU A O 1
ATOM 1864 N N . ALA A 1 244 ? 5.707 -11.457 -7.761 1.00 72.50 244 ALA A N 1
ATOM 1865 C CA . ALA A 1 244 ? 6.724 -11.615 -6.725 1.00 72.50 244 ALA A CA 1
ATOM 1866 C C . ALA A 1 244 ? 7.031 -10.302 -5.980 1.00 72.50 244 ALA A C 1
ATOM 1868 O O . ALA A 1 244 ? 7.745 -10.310 -4.977 1.00 72.50 244 ALA A O 1
ATOM 1869 N N . ARG A 1 245 ? 6.529 -9.157 -6.480 1.00 68.38 245 ARG A N 1
ATOM 1870 C CA . ARG A 1 245 ? 6.759 -7.798 -5.939 1.00 68.38 245 ARG A CA 1
ATOM 1871 C C . ARG A 1 245 ? 8.246 -7.451 -5.740 1.00 68.38 245 ARG A C 1
ATOM 1873 O O . ARG A 1 245 ? 8.588 -6.588 -4.934 1.00 68.38 245 ARG A O 1
ATOM 1880 N N . ARG A 1 246 ? 9.143 -8.092 -6.498 1.00 68.06 246 ARG A N 1
ATOM 1881 C CA . ARG A 1 246 ? 10.601 -7.879 -6.472 1.00 68.06 246 ARG A CA 1
ATOM 1882 C C . ARG A 1 246 ? 11.210 -8.059 -7.860 1.00 68.06 246 ARG A C 1
ATOM 1884 O O . ARG A 1 246 ? 10.612 -8.684 -8.727 1.00 68.06 246 ARG A O 1
ATOM 1891 N N . GLY A 1 247 ? 12.407 -7.516 -8.076 1.00 69.56 247 GLY A N 1
ATOM 1892 C CA . GLY A 1 247 ? 13.142 -7.749 -9.324 1.00 69.56 247 GLY A CA 1
ATOM 1893 C C . GLY A 1 247 ? 13.575 -9.212 -9.457 1.00 69.56 247 GLY A C 1
ATOM 1894 O O . GLY A 1 247 ? 13.997 -9.824 -8.473 1.00 69.56 247 GLY A O 1
ATOM 1895 N N . ILE A 1 248 ? 13.492 -9.760 -10.669 1.00 81.06 248 ILE A N 1
ATOM 1896 C CA . ILE A 1 248 ? 14.045 -11.081 -10.982 1.00 81.06 248 ILE A CA 1
ATOM 1897 C C . ILE A 1 248 ? 15.566 -10.989 -11.160 1.00 81.06 248 ILE A C 1
ATOM 1899 O O . ILE A 1 248 ? 16.074 -10.036 -11.759 1.00 81.06 248 ILE A O 1
ATOM 1903 N N . SER A 1 249 ? 16.310 -11.967 -10.633 1.00 81.50 249 SER A N 1
ATOM 1904 C CA . SER A 1 249 ? 17.757 -12.028 -10.854 1.00 81.50 249 SER A CA 1
ATOM 1905 C C . SER A 1 249 ? 18.055 -12.291 -12.336 1.00 81.50 249 SER A C 1
ATOM 1907 O O . SER A 1 249 ? 17.253 -12.898 -13.042 1.00 81.50 249 SER A O 1
ATOM 1909 N N . ASN A 1 250 ? 19.216 -11.860 -12.841 1.00 82.25 250 ASN A N 1
ATOM 1910 C CA . ASN A 1 250 ? 19.557 -12.120 -14.245 1.00 82.25 250 ASN A CA 1
ATOM 1911 C C . ASN A 1 250 ? 19.703 -13.626 -14.538 1.00 82.25 250 ASN A C 1
ATOM 1913 O O . ASN A 1 250 ? 19.403 -14.059 -15.645 1.00 82.25 250 ASN A O 1
ATOM 1917 N N . THR A 1 251 ? 20.142 -14.412 -13.551 1.00 84.50 251 THR A N 1
ATOM 1918 C CA . THR A 1 251 ? 20.242 -15.873 -13.665 1.00 84.50 251 THR A CA 1
ATOM 1919 C C . THR A 1 251 ? 18.862 -16.502 -13.824 1.00 84.50 251 THR A C 1
ATOM 1921 O O . THR A 1 251 ? 18.649 -17.264 -14.763 1.00 84.50 251 THR A O 1
ATOM 1924 N N . ASP A 1 252 ? 17.913 -16.133 -12.962 1.00 87.56 252 ASP A N 1
ATOM 1925 C CA . ASP A 1 252 ? 16.550 -16.671 -13.020 1.00 87.56 252 ASP A CA 1
ATOM 1926 C C . ASP A 1 252 ? 15.814 -16.188 -14.268 1.00 87.56 252 ASP A C 1
ATOM 1928 O O . ASP A 1 252 ? 15.088 -16.960 -14.884 1.00 87.56 252 ASP A O 1
ATOM 1932 N N . LEU A 1 253 ? 16.043 -14.936 -14.682 1.00 92.88 253 LEU A N 1
ATOM 1933 C CA . LEU A 1 253 ? 15.496 -14.387 -15.920 1.00 92.88 253 LEU A CA 1
ATOM 1934 C C . LEU A 1 253 ? 15.927 -15.203 -17.135 1.00 92.88 253 LEU A C 1
ATOM 1936 O O . LEU A 1 253 ? 15.086 -15.545 -17.955 1.00 92.88 253 LEU A O 1
ATOM 1940 N N . VAL A 1 254 ? 17.226 -15.487 -17.270 1.00 92.19 254 VAL A N 1
ATOM 1941 C CA . VAL A 1 254 ? 17.740 -16.277 -18.398 1.00 92.19 254 VAL A CA 1
ATOM 1942 C C . VAL A 1 254 ? 17.163 -17.686 -18.359 1.00 92.19 254 VAL A C 1
ATOM 1944 O O . VAL A 1 254 ? 16.626 -18.125 -19.366 1.00 92.19 254 VAL A O 1
ATOM 1947 N N . ARG A 1 255 ? 17.174 -18.339 -17.190 1.00 94.25 255 ARG A N 1
ATOM 1948 C CA . ARG A 1 255 ? 16.609 -19.683 -17.026 1.00 94.25 255 ARG A CA 1
ATOM 1949 C C . ARG A 1 255 ? 15.143 -19.745 -17.461 1.00 94.25 255 ARG A C 1
ATOM 1951 O O . ARG A 1 255 ? 14.791 -20.590 -18.268 1.00 94.25 255 ARG A O 1
ATOM 1958 N N . TRP A 1 256 ? 14.304 -18.842 -16.950 1.00 95.75 256 TRP A N 1
ATOM 1959 C CA . TRP A 1 256 ? 12.879 -18.820 -17.288 1.00 95.75 256 TRP A CA 1
ATOM 1960 C C . TRP A 1 256 ? 12.621 -18.498 -18.757 1.00 95.75 256 TRP A C 1
ATOM 1962 O O . TRP A 1 256 ? 11.713 -19.071 -19.344 1.00 95.75 256 TRP A O 1
ATOM 1972 N N . VAL A 1 257 ? 13.408 -17.601 -19.360 1.00 95.75 257 VAL A N 1
ATOM 1973 C CA . VAL A 1 257 ? 13.301 -17.325 -20.799 1.00 95.75 257 VAL A CA 1
ATOM 1974 C C . VAL A 1 257 ? 13.635 -18.575 -21.610 1.00 95.75 257 VAL A C 1
ATOM 1976 O O . VAL A 1 257 ? 12.847 -18.939 -22.475 1.00 95.75 257 VAL A O 1
ATOM 1979 N N . ASP A 1 258 ? 14.738 -19.258 -21.296 1.00 94.69 258 ASP A N 1
ATOM 1980 C CA . ASP A 1 258 ? 15.141 -20.483 -21.995 1.00 94.69 258 ASP A CA 1
ATOM 1981 C C . ASP A 1 258 ? 14.094 -21.597 -21.808 1.00 94.69 258 ASP A C 1
ATOM 1983 O O . ASP A 1 258 ? 13.727 -22.277 -22.763 1.00 94.69 258 ASP A O 1
ATOM 1987 N N . ASP A 1 259 ? 13.560 -21.767 -20.594 1.00 93.62 259 ASP A N 1
ATOM 1988 C CA . ASP A 1 259 ? 12.540 -22.780 -20.301 1.00 93.62 259 ASP A CA 1
ATOM 1989 C C . ASP A 1 259 ? 11.225 -22.535 -21.056 1.00 93.62 259 ASP A C 1
ATOM 1991 O O . ASP A 1 259 ? 10.632 -23.493 -21.556 1.00 93.62 259 ASP A O 1
ATOM 1995 N N . LEU A 1 260 ? 10.791 -21.276 -21.179 1.00 93.38 260 LEU A N 1
ATOM 1996 C CA . LEU A 1 260 ? 9.598 -20.900 -21.944 1.00 93.38 260 LEU A CA 1
ATOM 1997 C C . LEU A 1 260 ? 9.820 -21.037 -23.456 1.00 93.38 260 LEU A C 1
ATOM 1999 O O . LEU A 1 260 ? 8.975 -21.597 -24.154 1.00 93.38 260 LEU A O 1
ATOM 2003 N N . ASP A 1 261 ? 10.957 -20.560 -23.969 1.00 93.31 261 ASP A N 1
ATOM 2004 C CA . ASP A 1 261 ? 11.265 -20.596 -25.404 1.00 93.31 261 ASP A CA 1
ATOM 2005 C C . ASP A 1 261 ? 11.486 -22.038 -25.907 1.00 93.31 261 ASP A C 1
ATOM 2007 O O . ASP A 1 261 ? 11.140 -22.363 -27.046 1.00 93.31 261 ASP A O 1
ATOM 2011 N N . GLU A 1 262 ? 12.026 -22.926 -25.065 1.00 93.38 262 GLU A N 1
ATOM 2012 C CA . GLU A 1 262 ? 12.255 -24.343 -25.387 1.00 93.38 262 GLU A CA 1
ATOM 2013 C C . GLU A 1 262 ? 11.065 -25.250 -25.019 1.00 93.38 262 GLU A C 1
ATOM 2015 O O . GLU A 1 262 ? 11.123 -26.462 -25.243 1.00 93.38 262 GLU A O 1
ATOM 2020 N N . GLY A 1 263 ? 9.981 -24.682 -24.476 1.00 88.62 263 GLY A N 1
ATOM 2021 C CA . GLY A 1 263 ? 8.761 -25.409 -24.109 1.00 88.62 263 GLY A CA 1
ATOM 2022 C C . GLY A 1 263 ? 8.944 -26.396 -22.952 1.00 88.62 263 GLY A C 1
ATOM 2023 O O . GLY A 1 263 ? 8.214 -27.384 -22.863 1.00 88.62 263 GLY A O 1
ATOM 2024 N N . ARG A 1 264 ? 9.940 -26.166 -22.087 1.00 87.81 264 ARG A N 1
ATOM 2025 C CA . ARG A 1 264 ? 10.142 -26.921 -20.837 1.00 87.81 264 ARG A CA 1
ATOM 2026 C C . ARG A 1 264 ? 9.225 -26.456 -19.712 1.00 87.81 264 ARG A C 1
ATOM 2028 O O . ARG A 1 264 ? 8.987 -27.232 -18.791 1.00 87.81 264 ARG A O 1
ATOM 2035 N N . ALA A 1 265 ? 8.764 -25.215 -19.791 1.00 87.88 265 ALA A N 1
ATOM 2036 C CA . ALA A 1 265 ? 7.783 -24.615 -18.905 1.00 87.88 265 ALA A CA 1
ATOM 2037 C C . ALA A 1 265 ? 6.811 -23.768 -19.732 1.00 87.88 265 ALA A C 1
ATOM 2039 O O . ALA A 1 265 ? 7.114 -23.399 -20.872 1.00 87.88 265 ALA A O 1
ATOM 2040 N N . ASP A 1 266 ? 5.671 -23.426 -19.151 1.00 87.50 266 ASP A N 1
ATOM 2041 C CA . ASP A 1 266 ? 4.731 -22.472 -19.731 1.00 87.50 266 ASP A CA 1
ATOM 2042 C C . ASP A 1 266 ? 4.505 -21.244 -18.825 1.00 87.50 266 ASP A C 1
ATOM 2044 O O . ASP A 1 266 ? 5.116 -21.067 -17.765 1.00 87.50 266 ASP A O 1
ATOM 2048 N N . LEU A 1 267 ? 3.639 -20.330 -19.274 1.00 85.56 267 LEU A N 1
ATOM 2049 C CA . LEU A 1 267 ? 3.313 -19.127 -18.509 1.00 85.56 267 LEU A CA 1
ATOM 2050 C C . LEU A 1 267 ? 2.627 -19.459 -17.173 1.00 85.56 267 LEU A C 1
ATOM 2052 O O . LEU A 1 267 ? 2.767 -18.690 -16.222 1.00 85.56 267 LEU A O 1
ATOM 2056 N N . HIS A 1 268 ? 1.906 -20.578 -17.079 1.00 82.38 268 HIS A N 1
ATOM 2057 C CA . HIS A 1 268 ? 1.317 -21.020 -15.821 1.00 82.38 268 HIS A CA 1
ATOM 2058 C C . HIS A 1 268 ? 2.415 -21.366 -14.807 1.00 82.38 268 HIS A C 1
ATOM 2060 O O . HIS A 1 268 ? 2.379 -20.847 -13.689 1.00 82.38 268 HIS A O 1
ATOM 2066 N N . ASP A 1 269 ? 3.430 -22.134 -15.207 1.00 82.44 269 ASP A N 1
ATOM 2067 C CA . ASP A 1 269 ? 4.563 -22.487 -14.341 1.00 82.44 269 ASP A CA 1
ATOM 2068 C C . ASP A 1 269 ? 5.291 -21.244 -13.809 1.00 82.44 269 ASP A C 1
ATOM 2070 O O . ASP A 1 269 ? 5.598 -21.147 -12.615 1.00 82.44 269 ASP A O 1
ATOM 2074 N N . LEU A 1 270 ? 5.524 -20.255 -14.680 1.00 85.81 270 LEU A N 1
ATOM 2075 C CA . LEU A 1 270 ? 6.131 -18.980 -14.296 1.00 85.81 270 LEU A CA 1
ATOM 2076 C C . LEU A 1 270 ? 5.269 -18.226 -13.276 1.00 85.81 270 LEU A C 1
ATOM 2078 O O . LEU A 1 270 ? 5.801 -17.665 -12.317 1.00 85.81 270 LEU A O 1
ATOM 2082 N N . VAL A 1 271 ? 3.951 -18.180 -13.481 1.00 80.25 271 VAL A N 1
ATOM 2083 C CA . VAL A 1 271 ? 3.028 -17.492 -12.572 1.00 80.25 271 VAL A CA 1
ATOM 2084 C C . VAL A 1 271 ? 3.006 -18.172 -11.207 1.00 80.25 271 VAL A C 1
ATOM 2086 O O . VAL A 1 271 ? 3.118 -17.482 -10.195 1.00 80.25 271 VAL A O 1
ATOM 2089 N N . ILE A 1 272 ? 2.927 -19.503 -11.163 1.00 74.94 272 ILE A N 1
ATOM 2090 C CA . ILE A 1 272 ? 2.982 -20.266 -9.911 1.00 74.94 272 ILE A CA 1
ATOM 2091 C C . ILE A 1 272 ? 4.307 -20.023 -9.189 1.00 74.94 272 ILE A C 1
ATOM 2093 O O . ILE A 1 272 ? 4.306 -19.752 -7.987 1.00 74.94 272 ILE A O 1
ATOM 2097 N N . ALA A 1 273 ? 5.429 -20.038 -9.907 1.00 77.31 273 ALA A N 1
ATOM 2098 C CA . ALA A 1 273 ? 6.728 -19.745 -9.317 1.00 77.31 273 ALA A CA 1
ATOM 2099 C C . ALA A 1 273 ? 6.814 -18.308 -8.782 1.00 77.31 273 ALA A C 1
ATOM 2101 O O . ALA A 1 273 ? 7.254 -18.099 -7.655 1.00 77.31 273 ALA A O 1
ATOM 2102 N N . ALA A 1 274 ? 6.357 -17.315 -9.549 1.00 76.44 274 ALA A N 1
ATOM 2103 C CA . ALA A 1 274 ? 6.366 -15.917 -9.124 1.00 76.44 274 ALA A CA 1
ATOM 2104 C C . ALA A 1 274 ? 5.455 -15.675 -7.909 1.00 76.44 274 ALA A C 1
ATOM 2106 O O . ALA A 1 274 ? 5.824 -14.922 -7.008 1.00 76.44 274 ALA A O 1
ATOM 2107 N N . LEU A 1 275 ? 4.293 -16.335 -7.853 1.00 70.69 275 LEU A N 1
ATOM 2108 C CA . LEU A 1 275 ? 3.410 -16.312 -6.687 1.00 70.69 275 LEU A CA 1
ATOM 2109 C C . LEU A 1 275 ? 4.070 -16.982 -5.481 1.00 70.69 275 LEU A C 1
ATOM 2111 O O . LEU A 1 275 ? 4.054 -16.398 -4.407 1.00 70.69 275 LEU A O 1
ATOM 2115 N N . GLY A 1 276 ? 4.712 -18.140 -5.645 1.00 62.09 276 GLY A N 1
ATOM 2116 C CA . GLY A 1 276 ? 5.454 -18.796 -4.561 1.00 62.09 276 GLY A CA 1
ATOM 2117 C C . GLY A 1 276 ? 6.605 -17.942 -4.012 1.00 62.09 276 GLY A C 1
ATOM 2118 O O . GLY A 1 276 ? 6.875 -17.947 -2.814 1.00 62.09 276 GLY A O 1
ATOM 2119 N N . GLU A 1 277 ? 7.243 -17.148 -4.869 1.00 62.19 277 GLU A N 1
ATOM 2120 C CA . GLU A 1 277 ? 8.353 -16.256 -4.512 1.00 62.19 277 GLU A CA 1
ATOM 2121 C C . GLU A 1 277 ? 7.896 -14.921 -3.904 1.00 62.19 277 GLU A C 1
ATOM 2123 O O . GLU A 1 277 ? 8.592 -14.357 -3.058 1.00 62.19 277 GLU A O 1
ATOM 2128 N N . GLY A 1 278 ? 6.720 -14.408 -4.289 1.00 49.44 278 GLY A N 1
ATOM 2129 C CA . GLY A 1 278 ? 6.104 -13.195 -3.715 1.00 49.44 278 GLY A CA 1
ATOM 2130 C C . GLY A 1 278 ? 5.577 -13.352 -2.293 1.00 49.44 278 GLY A C 1
ATOM 2131 O O . GLY A 1 278 ? 5.113 -12.389 -1.677 1.00 49.44 278 GLY A O 1
ATOM 2132 N N . VAL A 1 279 ? 5.656 -14.580 -1.800 1.00 48.88 279 VAL A N 1
ATOM 2133 C CA . VAL A 1 279 ? 5.021 -15.109 -0.600 1.00 48.88 279 VAL A CA 1
ATOM 2134 C C . VAL A 1 279 ? 6.062 -15.654 0.390 1.00 48.88 279 VAL A C 1
ATOM 2136 O O . VAL A 1 279 ? 5.724 -16.230 1.423 1.00 48.88 279 VAL A O 1
ATOM 2139 N N . GLY A 1 280 ? 7.352 -15.434 0.115 1.00 43.06 280 GLY A N 1
ATOM 2140 C CA . GLY A 1 280 ? 8.430 -15.855 1.001 1.00 43.06 280 GLY A CA 1
ATOM 2141 C C . GLY A 1 280 ? 8.171 -15.460 2.461 1.00 43.06 280 GLY A C 1
ATOM 2142 O O . GLY A 1 280 ? 7.785 -14.323 2.747 1.00 43.06 280 GLY A O 1
ATOM 2143 N N . ARG A 1 281 ? 8.421 -16.415 3.371 1.00 41.62 281 ARG A N 1
ATOM 2144 C CA . ARG A 1 281 ? 8.378 -16.312 4.847 1.00 41.62 281 ARG A CA 1
ATOM 2145 C C . ARG A 1 281 ? 8.984 -15.024 5.432 1.00 41.62 281 ARG A C 1
ATOM 2147 O O . ARG A 1 281 ? 8.696 -14.686 6.571 1.00 41.62 281 ARG A O 1
ATOM 2154 N N . ASP A 1 282 ? 9.805 -14.312 4.667 1.00 47.88 282 ASP A N 1
ATOM 2155 C CA . ASP A 1 282 ? 10.501 -13.095 5.083 1.00 47.88 282 ASP A CA 1
ATOM 2156 C C . ASP A 1 282 ? 9.636 -11.823 4.989 1.00 47.88 282 ASP A C 1
ATOM 2158 O O . ASP A 1 282 ? 10.051 -10.765 5.463 1.00 47.88 282 ASP A O 1
ATOM 2162 N N . ARG A 1 283 ? 8.452 -11.885 4.356 1.00 54.31 283 ARG A N 1
ATOM 2163 C CA . ARG A 1 283 ? 7.591 -10.708 4.149 1.00 54.31 283 ARG A CA 1
ATOM 2164 C C . ARG A 1 283 ? 6.538 -10.511 5.242 1.00 54.31 283 ARG A C 1
ATOM 2166 O O . ARG A 1 283 ? 6.244 -9.364 5.576 1.00 54.31 283 ARG A O 1
ATOM 2173 N N . TRP A 1 284 ? 5.989 -11.594 5.774 1.00 60.12 284 TRP A N 1
ATOM 2174 C CA . TRP A 1 284 ? 4.950 -11.559 6.798 1.00 60.12 284 TRP A CA 1
ATOM 2175 C C . TRP A 1 284 ? 5.485 -12.169 8.081 1.00 60.12 284 TRP A C 1
ATOM 2177 O O . TRP A 1 284 ? 5.989 -13.291 8.075 1.00 60.12 284 TRP A O 1
ATOM 2187 N N . PHE A 1 285 ? 5.332 -11.461 9.194 1.00 72.88 285 PHE A N 1
ATOM 2188 C CA . PHE A 1 285 ? 5.490 -12.090 10.494 1.00 72.88 285 PHE A CA 1
ATOM 2189 C C . PHE A 1 285 ? 4.158 -12.710 10.898 1.00 72.88 285 PHE A C 1
ATOM 2191 O O . PHE A 1 285 ? 3.170 -12.002 11.084 1.00 72.88 285 PHE A O 1
ATOM 2198 N N . CYS A 1 286 ? 4.134 -14.031 11.033 1.00 72.50 286 CYS A N 1
ATOM 2199 C CA . CYS A 1 286 ? 2.943 -14.772 11.417 1.00 72.50 286 CYS A CA 1
ATOM 2200 C C . CYS A 1 286 ? 3.124 -15.413 12.789 1.00 72.50 286 CYS A C 1
ATOM 2202 O O . CYS A 1 286 ? 4.129 -16.072 13.062 1.00 72.50 286 CYS A O 1
ATOM 2204 N N . LEU A 1 287 ? 2.117 -15.260 13.643 1.00 72.06 287 LEU A N 1
ATOM 2205 C CA . LEU A 1 287 ? 1.984 -16.074 14.845 1.00 72.06 287 LEU A CA 1
ATOM 2206 C C . LEU A 1 287 ? 1.517 -17.493 14.481 1.00 72.06 287 LEU A C 1
ATOM 2208 O O . LEU A 1 287 ? 0.916 -17.675 13.423 1.00 72.06 287 LEU A O 1
ATOM 2212 N N . PRO A 1 288 ? 1.743 -18.504 15.341 1.00 69.31 288 PRO A N 1
ATOM 2213 C CA . PRO A 1 288 ? 1.217 -19.854 15.119 1.00 69.31 288 PRO A CA 1
ATOM 2214 C C . PRO A 1 288 ? -0.312 -19.893 15.001 1.00 69.31 288 PRO A C 1
ATOM 2216 O O . PRO A 1 288 ? -0.846 -20.624 14.181 1.00 69.31 288 PRO A O 1
ATOM 2219 N N . GLU A 1 289 ? -1.002 -19.058 15.776 1.00 73.31 289 GLU A N 1
ATOM 2220 C CA . GLU A 1 289 ? -2.460 -18.941 15.802 1.00 73.31 289 GLU A CA 1
ATOM 2221 C C . GLU A 1 289 ? -2.870 -17.465 15.726 1.00 73.31 289 GLU A C 1
ATOM 2223 O O . GLU A 1 289 ? -2.055 -16.568 15.968 1.00 73.31 289 GLU A O 1
ATOM 2228 N N . ALA A 1 290 ? -4.135 -17.205 15.384 1.00 74.56 290 ALA A N 1
ATOM 2229 C CA . ALA A 1 290 ? -4.680 -15.850 15.371 1.00 74.56 290 ALA A CA 1
ATOM 2230 C C . ALA A 1 290 ? -4.580 -15.201 16.768 1.00 74.56 290 ALA A C 1
ATOM 2232 O O . ALA A 1 290 ? -4.807 -15.881 17.772 1.00 74.56 290 ALA A O 1
ATOM 2233 N N . PRO A 1 291 ? -4.254 -13.898 16.862 1.00 79.56 291 PRO A N 1
ATOM 2234 C CA . PRO A 1 291 ? -4.105 -13.236 18.150 1.00 79.56 291 PRO A CA 1
ATOM 2235 C C . PRO A 1 291 ? -5.450 -13.165 18.878 1.00 79.56 291 PRO A C 1
ATOM 2237 O O . PRO A 1 291 ? -6.425 -12.630 18.354 1.00 79.56 291 PRO A O 1
ATOM 2240 N N . THR A 1 292 ? -5.498 -13.690 20.103 1.00 84.00 292 THR A N 1
ATOM 2241 C CA . THR A 1 292 ? -6.701 -13.651 20.958 1.00 84.00 292 THR A CA 1
ATOM 2242 C C . THR A 1 292 ? -6.463 -12.907 22.269 1.00 84.00 292 THR A C 1
ATOM 2244 O O . THR A 1 292 ? -7.409 -12.601 22.996 1.00 84.00 292 THR A O 1
ATOM 2247 N N . THR A 1 293 ? -5.207 -12.574 22.569 1.00 81.62 293 THR A N 1
ATOM 2248 C CA . THR A 1 293 ? -4.799 -11.854 23.775 1.00 81.62 293 THR A CA 1
ATOM 2249 C C . THR A 1 293 ? -3.964 -10.619 23.441 1.00 81.62 293 THR A C 1
ATOM 2251 O O . THR A 1 293 ? -3.329 -10.535 22.390 1.00 81.62 293 THR A O 1
ATOM 2254 N N . ALA A 1 294 ? -3.889 -9.672 24.381 1.00 76.94 294 ALA A N 1
ATOM 2255 C CA . ALA A 1 294 ? -2.993 -8.520 24.262 1.00 76.94 294 ALA A CA 1
ATOM 2256 C C . ALA A 1 294 ? -1.519 -8.939 24.106 1.00 76.94 294 ALA A C 1
ATOM 2258 O O . ALA A 1 294 ? -0.769 -8.290 23.387 1.00 76.94 294 ALA A O 1
ATOM 2259 N N . ALA A 1 295 ? -1.110 -10.051 24.728 1.00 79.69 295 ALA A N 1
ATOM 2260 C CA . ALA A 1 295 ? 0.241 -10.585 24.583 1.00 79.69 295 ALA A CA 1
ATOM 2261 C C . ALA A 1 295 ? 0.506 -11.125 23.169 1.00 79.69 295 ALA A C 1
ATOM 2263 O O . ALA A 1 295 ? 1.625 -11.013 2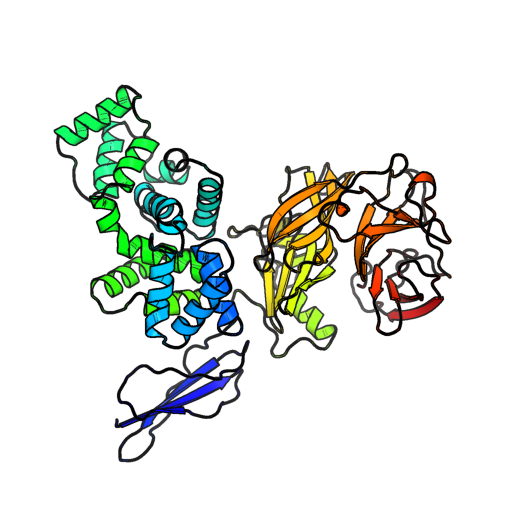2.673 1.00 79.69 295 ALA A O 1
ATOM 2264 N N . ASP A 1 296 ? -0.502 -11.700 22.508 1.00 82.69 296 ASP A N 1
ATOM 2265 C CA . ASP A 1 296 ? -0.379 -12.105 21.107 1.00 82.69 296 ASP A CA 1
ATOM 2266 C C . ASP A 1 296 ? -0.242 -10.872 20.214 1.00 82.69 296 ASP A C 1
ATOM 2268 O O . ASP A 1 296 ? 0.663 -10.819 19.384 1.00 82.69 296 ASP A O 1
ATOM 2272 N N . GLN A 1 297 ? -1.077 -9.852 20.441 1.00 85.38 297 GLN A N 1
ATOM 2273 C CA . GLN A 1 297 ? -1.020 -8.605 19.681 1.00 85.38 297 GLN A CA 1
ATOM 2274 C C . GLN A 1 297 ? 0.323 -7.884 19.859 1.00 85.38 297 GLN A C 1
ATOM 2276 O O . GLN A 1 297 ? 0.893 -7.410 18.882 1.00 85.38 297 GLN A O 1
ATOM 2281 N N . GLU A 1 298 ? 0.872 -7.874 21.075 1.00 83.25 298 GLU A N 1
ATOM 2282 C CA . GLU A 1 298 ? 2.208 -7.350 21.375 1.00 83.25 298 GLU A CA 1
ATOM 2283 C C . GLU A 1 298 ? 3.296 -8.105 20.602 1.00 83.25 298 GLU A C 1
ATOM 2285 O O . GLU A 1 298 ? 4.180 -7.488 20.011 1.00 83.25 298 GLU A O 1
ATOM 2290 N N . ARG A 1 299 ? 3.239 -9.445 20.561 1.00 83.44 299 ARG A N 1
ATOM 2291 C CA . ARG A 1 299 ? 4.198 -10.242 19.775 1.00 83.44 299 ARG A CA 1
ATOM 2292 C C . ARG A 1 299 ? 4.077 -9.965 18.280 1.00 83.44 299 ARG A C 1
ATOM 2294 O O . ARG A 1 299 ? 5.101 -9.926 17.604 1.00 83.44 299 ARG A O 1
ATOM 2301 N N . LEU A 1 300 ? 2.853 -9.801 17.780 1.00 82.25 300 LEU A N 1
ATOM 2302 C CA . LEU A 1 300 ? 2.586 -9.503 16.377 1.00 82.25 300 LEU A CA 1
ATOM 2303 C C . LEU A 1 300 ? 3.128 -8.115 16.003 1.00 82.25 300 LEU A C 1
ATOM 2305 O O . LEU A 1 300 ? 3.903 -7.984 15.061 1.00 82.25 300 LEU A O 1
ATOM 2309 N N . LEU A 1 301 ? 2.789 -7.081 16.774 1.00 82.75 301 LEU A N 1
ATOM 2310 C CA . LEU A 1 301 ? 3.206 -5.704 16.497 1.00 82.75 301 LEU A CA 1
ATOM 2311 C C . LEU A 1 301 ? 4.707 -5.488 16.722 1.00 82.75 301 LEU A C 1
ATOM 2313 O O . LEU A 1 301 ? 5.329 -4.801 15.922 1.00 82.75 301 LEU A O 1
ATOM 2317 N N . ASN A 1 302 ? 5.321 -6.143 17.711 1.00 78.56 302 ASN A N 1
ATOM 2318 C CA . ASN A 1 302 ? 6.771 -6.079 17.946 1.00 78.56 302 ASN A CA 1
ATOM 2319 C C . ASN A 1 302 ? 7.584 -7.094 17.131 1.00 78.56 302 ASN A C 1
ATOM 2321 O O . ASN A 1 302 ? 8.688 -7.491 17.532 1.00 78.56 302 ASN A O 1
ATOM 2325 N N . HIS A 1 303 ? 7.062 -7.531 15.986 1.00 75.44 303 HIS A N 1
ATOM 2326 C CA . HIS A 1 303 ? 7.840 -8.327 15.055 1.00 75.44 303 HIS A CA 1
ATOM 2327 C C . HIS A 1 303 ? 9.086 -7.550 14.618 1.00 75.44 303 HIS A C 1
ATOM 2329 O O . HIS A 1 303 ? 9.035 -6.418 14.142 1.00 75.44 303 HIS A O 1
ATOM 2335 N N . ARG A 1 304 ? 10.256 -8.144 14.847 1.00 69.62 304 ARG A N 1
ATOM 2336 C CA . ARG A 1 304 ? 11.540 -7.484 14.610 1.00 69.62 304 ARG A CA 1
ATOM 2337 C C . ARG A 1 304 ? 11.901 -7.520 13.119 1.00 69.62 304 ARG A C 1
ATOM 2339 O O . ARG A 1 304 ? 12.867 -8.190 12.756 1.00 69.62 304 ARG A O 1
ATOM 2346 N N . ASP A 1 305 ? 11.242 -6.704 12.302 1.00 70.19 305 ASP A N 1
ATOM 2347 C CA . ASP A 1 305 ? 11.507 -6.539 10.863 1.00 70.19 305 ASP A CA 1
ATOM 2348 C C . ASP A 1 305 ? 12.502 -5.394 10.568 1.00 70.19 305 ASP A C 1
ATOM 2350 O O . ASP A 1 305 ? 12.413 -4.314 11.136 1.00 70.19 305 ASP A O 1
ATOM 2354 N N . ASP A 1 306 ? 13.479 -5.584 9.676 1.00 72.31 306 ASP A N 1
ATOM 2355 C CA . ASP A 1 306 ? 14.384 -4.492 9.259 1.00 72.31 306 ASP A CA 1
ATOM 2356 C C . ASP A 1 306 ? 13.664 -3.394 8.461 1.00 72.31 306 ASP A C 1
ATOM 2358 O O . ASP A 1 306 ? 14.162 -2.277 8.345 1.00 72.31 306 ASP A O 1
ATOM 2362 N N . ARG A 1 307 ? 12.489 -3.673 7.908 1.00 71.00 307 ARG A N 1
ATOM 2363 C CA . ARG A 1 307 ? 11.687 -2.697 7.174 1.00 71.00 307 ARG A CA 1
ATOM 2364 C C . ARG A 1 307 ? 10.911 -1.797 8.140 1.00 71.00 307 ARG A C 1
ATOM 2366 O O . ARG A 1 307 ? 10.749 -0.612 7.856 1.00 71.00 307 ARG A O 1
ATOM 2373 N N . TRP A 1 308 ? 10.482 -2.310 9.294 1.00 80.94 308 TRP A N 1
ATOM 2374 C CA . TRP A 1 308 ? 9.715 -1.583 10.313 1.00 80.94 308 TRP A CA 1
ATOM 2375 C C . TRP A 1 308 ? 10.158 -1.999 11.716 1.00 80.94 308 TRP A C 1
ATOM 2377 O O . TRP A 1 308 ? 10.104 -3.180 12.048 1.00 80.94 308 TRP A O 1
ATOM 2387 N N . ARG A 1 309 ? 10.583 -1.047 12.554 1.00 79.88 309 ARG A N 1
ATOM 2388 C CA . ARG A 1 309 ? 11.126 -1.358 13.888 1.00 79.88 309 ARG A CA 1
ATOM 2389 C C . ARG A 1 309 ? 10.279 -0.849 15.035 1.00 79.88 309 ARG A C 1
ATOM 2391 O O . ARG A 1 309 ? 9.998 -1.603 15.958 1.00 79.88 309 ARG A O 1
ATOM 2398 N N . ILE A 1 310 ? 9.999 0.447 15.031 1.00 79.44 310 ILE A N 1
ATOM 2399 C CA . ILE A 1 310 ? 9.355 1.154 16.140 1.00 79.44 310 ILE A CA 1
ATOM 2400 C C . ILE A 1 310 ? 8.479 2.226 15.513 1.00 79.44 310 ILE A C 1
ATOM 2402 O O . ILE A 1 310 ? 8.954 2.931 14.626 1.00 79.44 310 ILE A O 1
ATOM 2406 N N . GLY A 1 311 ? 7.245 2.373 15.978 1.00 82.75 311 GLY A N 1
ATOM 2407 C CA . GLY A 1 311 ? 6.341 3.430 15.541 1.00 82.75 311 GLY A CA 1
ATOM 2408 C C . GLY A 1 311 ? 5.625 4.072 16.722 1.00 82.75 311 GLY A C 1
ATOM 2409 O O . GLY A 1 311 ? 5.341 3.403 17.713 1.00 82.75 311 GLY A O 1
ATOM 2410 N N . ASP A 1 312 ? 5.337 5.364 16.606 1.00 81.25 312 ASP A N 1
ATOM 2411 C CA . ASP A 1 312 ? 4.492 6.101 17.550 1.00 81.25 312 ASP A CA 1
ATOM 2412 C C . ASP A 1 312 ? 2.992 5.979 17.196 1.00 81.25 312 ASP A C 1
ATOM 2414 O O . ASP A 1 312 ? 2.642 5.647 16.060 1.00 81.25 312 ASP A O 1
ATOM 2418 N N . ASN A 1 313 ? 2.104 6.287 18.149 1.00 83.00 313 ASN A N 1
ATOM 2419 C CA . ASN A 1 313 ? 0.630 6.286 18.056 1.00 83.00 313 ASN A CA 1
ATOM 2420 C C . ASN A 1 313 ? -0.071 4.905 18.044 1.00 83.00 313 ASN A C 1
ATOM 2422 O O . ASN A 1 313 ? -0.889 4.649 18.924 1.00 83.00 313 ASN A O 1
ATOM 2426 N N . ALA A 1 314 ? 0.237 4.021 17.089 1.00 86.69 314 ALA A N 1
ATOM 2427 C CA . ALA A 1 314 ? -0.297 2.648 16.994 1.00 86.69 314 ALA A CA 1
ATOM 2428 C C . ALA A 1 314 ? -1.844 2.516 17.013 1.00 86.69 314 ALA A C 1
ATOM 2430 O O . ALA A 1 314 ? -2.431 1.889 17.897 1.00 86.69 314 ALA A O 1
ATOM 2431 N N . ARG A 1 315 ? -2.533 3.083 16.013 1.00 87.88 315 ARG A N 1
ATOM 2432 C CA . ARG A 1 315 ? -4.011 3.123 15.940 1.00 87.88 315 ARG A CA 1
ATOM 2433 C C . ARG A 1 315 ? -4.570 2.180 14.888 1.00 87.88 315 ARG A C 1
ATOM 2435 O O . ARG A 1 315 ? -4.200 2.285 13.727 1.00 87.88 315 ARG A O 1
ATOM 2442 N N . SER A 1 316 ? -5.484 1.292 15.268 1.00 90.44 316 SER A N 1
ATOM 2443 C CA . SER A 1 316 ? -6.057 0.308 14.348 1.00 90.44 316 SER A CA 1
ATOM 2444 C C . SER A 1 316 ? -7.341 0.788 13.664 1.00 90.44 316 SER A C 1
ATOM 2446 O O . SER A 1 316 ? -8.151 1.511 14.243 1.00 90.44 316 SER A O 1
ATOM 2448 N N . VAL A 1 317 ? -7.536 0.351 12.420 1.00 92.19 317 VAL A N 1
ATOM 2449 C CA . VAL A 1 317 ? -8.766 0.514 11.639 1.00 92.19 317 VAL A CA 1
ATOM 2450 C C . VAL A 1 317 ? -9.109 -0.832 11.012 1.00 92.19 317 VAL A C 1
ATOM 2452 O O . VAL A 1 317 ? -8.316 -1.385 10.248 1.00 92.19 317 VAL A O 1
ATOM 2455 N N . ALA A 1 318 ? -10.285 -1.369 11.333 1.00 89.56 318 ALA A N 1
ATOM 2456 C CA . ALA A 1 318 ? -10.796 -2.573 10.686 1.00 89.56 318 ALA A CA 1
ATOM 2457 C C . ALA A 1 318 ? -11.234 -2.257 9.247 1.00 89.56 318 ALA A C 1
ATOM 2459 O O . ALA A 1 318 ? -11.923 -1.261 9.010 1.00 89.56 318 ALA A O 1
ATOM 2460 N N . LEU A 1 319 ? -10.840 -3.105 8.297 1.00 84.31 319 LEU A N 1
ATOM 2461 C CA . LEU A 1 319 ? -11.197 -2.987 6.887 1.00 84.31 319 LEU A CA 1
ATOM 2462 C C . LEU A 1 319 ? -12.362 -3.921 6.517 1.00 84.31 319 LEU A C 1
ATOM 2464 O O . LEU A 1 319 ? -12.551 -4.956 7.160 1.00 84.31 319 LEU A O 1
ATOM 2468 N N . PRO A 1 320 ? -13.131 -3.613 5.452 1.00 78.00 320 PRO A N 1
ATOM 2469 C CA . PRO A 1 320 ? -14.275 -4.434 5.041 1.00 78.00 320 PRO A CA 1
ATOM 2470 C C . PRO A 1 320 ? -13.910 -5.850 4.583 1.00 78.00 320 PRO A C 1
ATOM 2472 O O . PRO A 1 320 ? -14.769 -6.726 4.573 1.00 78.00 320 PRO A O 1
ATOM 2475 N N . ASP A 1 321 ? -12.656 -6.077 4.192 1.00 65.25 321 ASP A N 1
ATOM 2476 C CA . ASP A 1 321 ? -12.148 -7.375 3.741 1.00 65.25 321 ASP A CA 1
ATOM 2477 C C . ASP A 1 321 ? -11.573 -8.241 4.875 1.00 65.25 321 ASP A C 1
ATOM 2479 O O . ASP A 1 321 ? -10.992 -9.289 4.610 1.00 65.25 321 ASP A O 1
ATOM 2483 N N . GLY A 1 322 ? -11.753 -7.827 6.135 1.00 72.00 322 GLY A N 1
ATOM 2484 C CA . GLY A 1 322 ? -11.318 -8.572 7.318 1.00 72.00 322 GLY A CA 1
ATOM 2485 C C . GLY A 1 322 ? -9.900 -8.246 7.788 1.00 72.00 322 GLY A C 1
ATOM 2486 O O . GLY A 1 322 ? -9.517 -8.665 8.881 1.00 72.00 322 GLY A O 1
ATOM 2487 N N . ARG A 1 323 ? -9.138 -7.458 7.021 1.00 83.38 323 ARG A N 1
ATOM 2488 C CA . ARG A 1 323 ? -7.818 -6.974 7.443 1.00 83.38 323 ARG A CA 1
ATOM 2489 C C . ARG A 1 323 ? -7.934 -5.848 8.469 1.00 83.38 323 ARG A C 1
ATOM 2491 O O . ARG A 1 323 ? -8.968 -5.193 8.605 1.00 83.38 323 ARG A O 1
ATOM 2498 N N . VAL A 1 324 ? -6.832 -5.577 9.159 1.00 87.62 324 VAL A N 1
ATOM 2499 C CA . VAL A 1 324 ? -6.686 -4.440 10.073 1.00 87.62 324 VAL A CA 1
ATOM 2500 C C . VAL A 1 324 ? -5.482 -3.607 9.651 1.00 87.62 324 VAL A C 1
ATOM 2502 O O . VAL A 1 324 ? -4.375 -4.124 9.514 1.00 87.62 324 VAL A O 1
ATOM 2505 N N . VAL A 1 325 ? -5.687 -2.305 9.471 1.00 91.56 325 VAL A N 1
ATOM 2506 C CA . VAL A 1 325 ? -4.602 -1.338 9.263 1.00 91.56 325 VAL A CA 1
ATOM 2507 C C . VAL A 1 325 ? -4.212 -0.762 10.613 1.00 91.56 325 VAL A C 1
ATOM 2509 O O . VAL A 1 325 ? -5.049 -0.176 11.289 1.00 91.56 325 VAL A O 1
ATOM 2512 N N . TRP A 1 326 ? -2.945 -0.874 10.983 1.00 93.06 326 TRP A N 1
ATOM 2513 C CA . TRP A 1 326 ? -2.352 -0.206 12.135 1.00 93.06 326 TRP A CA 1
ATOM 2514 C C . TRP A 1 326 ? -1.590 1.022 11.658 1.00 93.06 326 TRP A C 1
ATOM 2516 O O . TRP A 1 326 ? -0.645 0.893 10.892 1.00 93.06 326 TRP A O 1
ATOM 2526 N N . LEU A 1 327 ? -2.011 2.204 12.087 1.00 93.00 327 LEU A N 1
ATOM 2527 C CA . LEU A 1 327 ? -1.466 3.498 11.705 1.00 93.00 327 LEU A CA 1
ATOM 2528 C C . LEU A 1 327 ? -0.449 3.961 12.740 1.00 93.00 327 LEU A C 1
ATOM 2530 O O . LEU A 1 327 ? -0.739 3.997 13.939 1.00 93.00 327 LEU A O 1
ATOM 2534 N N . PHE A 1 328 ? 0.712 4.381 12.257 1.00 91.06 328 PHE A N 1
ATOM 2535 C CA . PHE A 1 328 ? 1.784 4.909 13.083 1.00 91.06 328 PHE A CA 1
ATOM 2536 C C . PHE A 1 328 ? 2.208 6.280 12.578 1.00 91.06 328 PHE A C 1
ATOM 2538 O O . PHE A 1 328 ? 2.189 6.550 11.373 1.00 91.06 328 PHE A O 1
ATOM 2545 N N . ALA A 1 329 ? 2.603 7.137 13.512 1.00 89.75 329 ALA A N 1
ATOM 2546 C CA . ALA A 1 329 ? 3.260 8.397 13.212 1.00 89.75 329 ALA A CA 1
ATOM 2547 C C . ALA A 1 329 ? 4.753 8.141 12.955 1.00 89.75 329 ALA A C 1
ATOM 2549 O O . ALA A 1 329 ? 5.120 7.241 12.190 1.00 89.75 329 ALA A O 1
ATOM 2550 N N . ASP A 1 330 ? 5.620 8.915 13.594 1.00 88.25 330 ASP A N 1
ATOM 2551 C CA . ASP A 1 330 ? 7.061 8.767 13.478 1.00 88.25 330 ASP A CA 1
ATOM 2552 C C . ASP A 1 330 ? 7.496 7.312 13.672 1.00 88.25 330 ASP A C 1
ATOM 2554 O O . ASP A 1 330 ? 7.177 6.661 14.668 1.00 88.25 330 ASP A O 1
ATOM 2558 N N . THR A 1 331 ? 8.194 6.793 12.668 1.00 86.19 331 THR A N 1
ATOM 2559 C CA . THR A 1 331 ? 8.530 5.380 12.547 1.00 86.19 331 THR A CA 1
ATOM 2560 C C . THR A 1 331 ? 10.007 5.226 12.222 1.00 86.19 331 THR A C 1
ATOM 2562 O O . THR A 1 331 ? 10.526 5.838 11.286 1.00 86.19 331 THR A O 1
ATOM 2565 N N . LEU A 1 332 ? 10.681 4.369 12.983 1.00 83.81 332 LEU A N 1
ATOM 2566 C CA . LEU A 1 332 ? 12.043 3.924 12.733 1.00 83.81 332 LEU A CA 1
ATOM 2567 C C . LEU A 1 332 ? 12.039 2.647 11.894 1.00 83.81 332 LEU A C 1
ATOM 2569 O O . LEU A 1 332 ? 11.261 1.721 12.132 1.00 83.81 332 LEU A O 1
ATOM 2573 N N . TYR A 1 333 ? 12.974 2.580 10.955 1.00 82.12 333 TYR A N 1
ATOM 2574 C CA . TYR A 1 333 ? 13.247 1.399 10.145 1.00 82.12 333 TYR A CA 1
ATOM 2575 C C . TYR A 1 333 ? 14.747 1.103 10.105 1.00 82.12 333 TYR A C 1
ATOM 2577 O O . TYR A 1 333 ? 15.577 1.948 10.441 1.00 82.12 333 TYR A O 1
ATOM 2585 N N . GLY A 1 334 ? 15.109 -0.082 9.634 1.00 74.50 334 GLY A N 1
ATOM 2586 C CA . GLY A 1 334 ? 16.479 -0.563 9.504 1.00 74.50 334 GLY A CA 1
ATOM 2587 C C . GLY A 1 334 ? 16.950 -1.344 10.724 1.00 74.50 334 GLY A C 1
ATOM 2588 O O . GLY A 1 334 ? 16.154 -1.851 11.508 1.00 74.50 334 GLY A O 1
ATOM 2589 N N . LYS A 1 335 ? 18.264 -1.483 10.878 1.00 74.94 335 LYS A N 1
ATOM 2590 C CA . LYS A 1 335 ? 18.852 -2.412 11.847 1.00 74.94 335 LYS A CA 1
ATOM 2591 C C . LYS A 1 335 ? 18.717 -1.921 13.283 1.00 74.94 335 LYS A C 1
ATOM 2593 O O . LYS A 1 335 ? 18.965 -0.756 13.576 1.00 74.94 335 LYS A O 1
ATOM 2598 N N . VAL A 1 336 ? 18.445 -2.862 14.182 1.00 73.44 336 VAL A N 1
ATOM 2599 C CA . VAL A 1 336 ? 18.679 -2.752 15.629 1.00 73.44 336 VAL A CA 1
ATOM 2600 C C . VAL A 1 336 ? 19.718 -3.794 16.033 1.00 73.44 336 VAL A C 1
ATOM 2602 O O . VAL A 1 336 ? 19.805 -4.866 15.430 1.00 73.44 336 VAL A O 1
ATOM 2605 N N . ASN A 1 337 ? 20.533 -3.483 17.034 1.00 73.88 337 ASN A N 1
ATOM 2606 C CA . ASN A 1 337 ? 21.493 -4.426 17.592 1.00 73.88 337 ASN A CA 1
ATOM 2607 C C . ASN A 1 337 ? 20.760 -5.610 18.255 1.00 73.88 337 ASN A C 1
ATOM 2609 O O . ASN A 1 337 ? 19.600 -5.472 18.656 1.00 73.88 337 ASN A O 1
ATOM 2613 N N . PRO A 1 338 ? 21.416 -6.777 18.424 1.00 76.19 338 PRO A N 1
ATOM 2614 C CA . PRO A 1 338 ? 20.807 -7.935 19.085 1.00 76.19 338 PRO A CA 1
ATOM 2615 C C . PRO A 1 338 ? 20.252 -7.640 20.488 1.00 76.19 338 PRO A C 1
ATOM 2617 O O . PRO A 1 338 ? 19.251 -8.229 20.892 1.00 76.19 338 PRO A O 1
ATOM 2620 N N . ASP A 1 339 ? 20.859 -6.692 21.206 1.00 77.81 339 ASP A N 1
ATOM 2621 C CA . ASP A 1 339 ? 20.428 -6.229 22.530 1.00 77.81 339 ASP A CA 1
ATOM 2622 C C . ASP A 1 339 ? 19.243 -5.239 22.499 1.00 77.81 339 ASP A C 1
ATOM 2624 O O . ASP A 1 339 ? 18.757 -4.831 23.550 1.00 77.81 339 ASP A O 1
ATOM 2628 N N . GLY A 1 340 ? 18.749 -4.874 21.311 1.00 72.00 340 GLY A N 1
ATOM 2629 C CA . GLY A 1 340 ? 17.650 -3.927 21.109 1.00 72.00 340 GLY A CA 1
ATOM 2630 C C . GLY A 1 340 ? 18.074 -2.460 20.988 1.00 72.00 340 GLY A C 1
ATOM 2631 O O . GLY A 1 340 ? 17.218 -1.614 20.742 1.00 72.00 340 GLY A O 1
ATOM 2632 N N . SER A 1 341 ? 19.363 -2.134 21.122 1.00 80.50 341 SER A N 1
ATOM 2633 C CA . SER A 1 341 ? 19.854 -0.761 20.942 1.00 80.50 341 SER A CA 1
ATOM 2634 C C . SER A 1 341 ? 19.938 -0.354 19.463 1.00 80.50 341 SER A C 1
ATOM 2636 O O . SER A 1 341 ? 20.098 -1.195 18.576 1.00 80.50 341 SER A O 1
ATOM 2638 N N . LEU A 1 342 ? 19.853 0.949 19.168 1.00 80.00 342 LEU A N 1
ATOM 2639 C CA . LEU A 1 342 ? 20.062 1.458 17.808 1.00 80.00 342 LEU A CA 1
ATOM 2640 C C . LEU A 1 342 ? 21.568 1.488 17.470 1.00 80.00 342 LEU A C 1
ATOM 2642 O O . LEU A 1 342 ? 22.349 2.069 18.229 1.00 80.00 342 LEU A O 1
ATOM 2646 N N . PRO A 1 343 ? 22.010 0.905 16.340 1.00 82.38 343 PRO A N 1
ATOM 2647 C CA . PRO A 1 343 ? 23.388 1.019 15.874 1.00 82.38 343 PRO A CA 1
ATOM 2648 C C . PRO A 1 343 ? 23.714 2.453 15.430 1.00 82.38 343 PRO A C 1
ATOM 2650 O O . PRO A 1 343 ? 22.833 3.265 15.157 1.00 82.38 343 PRO A O 1
ATOM 2653 N N . SER A 1 344 ? 25.003 2.777 15.299 1.00 84.81 344 SER A N 1
ATOM 2654 C CA . SER A 1 344 ? 25.441 4.114 14.860 1.00 84.81 344 SER A CA 1
ATOM 2655 C C . SER A 1 344 ? 25.060 4.449 13.411 1.00 84.81 344 SER A C 1
ATOM 2657 O O . SER A 1 344 ? 25.019 5.620 13.044 1.00 84.81 344 SER A O 1
ATOM 2659 N N . THR A 1 345 ? 24.795 3.436 12.580 1.00 82.38 345 THR A N 1
ATOM 2660 C CA . THR A 1 345 ? 24.367 3.560 11.178 1.00 82.38 345 THR A CA 1
ATOM 2661 C C . THR A 1 345 ? 23.473 2.376 10.796 1.00 82.38 345 THR A C 1
ATOM 2663 O O . THR A 1 345 ? 23.429 1.377 11.510 1.00 82.38 345 THR A O 1
ATOM 2666 N N . GLY A 1 346 ? 22.789 2.455 9.649 1.00 74.12 346 GLY A N 1
ATOM 2667 C CA . GLY A 1 346 ? 21.988 1.340 9.121 1.00 74.12 346 GLY A CA 1
ATOM 2668 C C . GLY A 1 346 ? 20.517 1.348 9.538 1.00 74.12 346 GLY A C 1
ATOM 2669 O O . GLY A 1 346 ? 19.831 0.353 9.324 1.00 74.12 346 GLY A O 1
ATOM 2670 N N . TRP A 1 347 ? 20.042 2.463 10.088 1.00 82.56 347 TRP A N 1
ATOM 2671 C CA . TRP A 1 347 ? 18.637 2.747 10.360 1.00 82.56 347 TRP A CA 1
ATOM 2672 C C . TRP A 1 347 ? 18.235 4.092 9.743 1.00 82.56 347 TRP A C 1
ATOM 2674 O O . TRP A 1 347 ? 19.093 4.879 9.326 1.00 82.56 347 TRP A O 1
ATOM 2684 N N . GLY A 1 348 ? 16.932 4.333 9.645 1.00 80.75 348 GLY A N 1
ATOM 2685 C CA . GLY A 1 348 ? 16.358 5.580 9.160 1.00 80.75 348 GLY A CA 1
ATOM 2686 C C . GLY A 1 348 ? 14.990 5.853 9.771 1.00 80.75 348 GLY A C 1
ATOM 2687 O O . GLY A 1 348 ? 14.554 5.154 10.686 1.00 80.75 348 GLY A O 1
ATOM 2688 N N . TYR A 1 349 ? 14.343 6.908 9.281 1.00 82.69 349 TYR A N 1
ATOM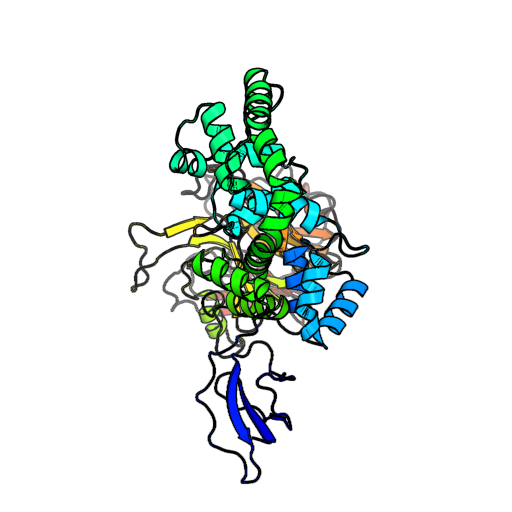 2689 C CA . TYR A 1 349 ? 13.160 7.482 9.904 1.00 82.69 349 TYR A CA 1
ATOM 2690 C C . TYR A 1 349 ? 12.156 7.991 8.867 1.00 82.69 349 TYR A C 1
ATOM 2692 O O . TYR A 1 349 ? 12.555 8.579 7.859 1.00 82.69 349 TYR A O 1
ATOM 2700 N N . THR A 1 350 ? 10.870 7.775 9.132 1.00 85.06 350 THR A N 1
ATOM 2701 C CA . THR A 1 350 ? 9.731 8.276 8.345 1.00 85.06 350 THR A CA 1
ATOM 2702 C C . THR A 1 350 ? 8.681 8.884 9.265 1.00 85.06 350 THR A C 1
ATOM 2704 O O . THR A 1 350 ? 8.566 8.462 10.412 1.00 85.06 350 THR A O 1
ATOM 2707 N N . HIS A 1 351 ? 7.858 9.796 8.755 1.00 86.31 351 HIS A N 1
ATOM 2708 C CA . HIS A 1 351 ? 6.876 10.540 9.554 1.00 86.31 351 HIS A CA 1
ATOM 2709 C C . HIS A 1 351 ? 5.512 9.862 9.702 1.00 86.31 351 HIS A C 1
ATOM 2711 O O . HIS A 1 351 ? 4.677 10.277 10.496 1.00 86.31 351 HIS A O 1
ATOM 2717 N N . GLY A 1 352 ? 5.277 8.784 8.968 1.00 87.69 352 GLY A N 1
ATOM 2718 C CA . GLY A 1 352 ? 4.075 7.983 9.117 1.00 87.69 352 GLY A CA 1
ATOM 2719 C C . GLY A 1 352 ? 4.277 6.625 8.485 1.00 87.69 352 GLY A C 1
ATOM 2720 O O . GLY A 1 352 ? 4.921 6.525 7.442 1.00 87.69 352 GLY A O 1
ATOM 2721 N N . SER A 1 353 ? 3.719 5.580 9.071 1.00 88.38 353 SER A N 1
ATOM 2722 C CA . SER A 1 353 ? 3.735 4.242 8.480 1.00 88.38 353 SER A CA 1
ATOM 2723 C C . SER A 1 353 ? 2.434 3.505 8.766 1.00 88.38 353 SER A C 1
ATOM 2725 O O . SER A 1 353 ? 1.591 3.978 9.534 1.00 88.38 353 SER A O 1
ATOM 2727 N N . ALA A 1 354 ? 2.256 2.354 8.122 1.00 89.00 354 ALA A N 1
ATOM 2728 C CA . ALA A 1 354 ? 1.208 1.424 8.491 1.00 89.00 354 ALA A CA 1
ATOM 2729 C C . ALA A 1 354 ? 1.733 -0.011 8.561 1.00 89.00 354 ALA A C 1
ATOM 2731 O O . ALA A 1 354 ? 2.650 -0.379 7.826 1.00 89.00 354 ALA A O 1
ATOM 2732 N N . LEU A 1 355 ? 1.113 -0.829 9.407 1.00 88.12 355 LEU A N 1
ATOM 2733 C CA . LEU A 1 355 ? 1.200 -2.285 9.341 1.00 88.12 355 LEU A CA 1
ATOM 2734 C C . LEU A 1 355 ? -0.168 -2.846 8.945 1.00 88.12 355 LEU A C 1
ATOM 2736 O O . LEU A 1 355 ? -1.196 -2.355 9.408 1.00 88.12 355 LEU A O 1
ATOM 2740 N N . ILE A 1 356 ? -0.191 -3.876 8.109 1.00 84.19 356 ILE A N 1
ATOM 2741 C CA . ILE A 1 356 ? -1.407 -4.571 7.686 1.00 84.19 356 ILE A CA 1
ATOM 2742 C C . ILE A 1 356 ? -1.408 -5.918 8.353 1.00 84.19 356 ILE A C 1
ATOM 2744 O O . ILE A 1 356 ? -0.550 -6.754 8.085 1.00 84.19 356 ILE A O 1
ATOM 2748 N N . GLN A 1 357 ? -2.374 -6.102 9.234 1.00 84.38 357 GLN A N 1
ATOM 2749 C CA . GLN A 1 357 ? -2.654 -7.379 9.843 1.00 84.38 357 GLN A CA 1
ATOM 2750 C C . GLN A 1 357 ? -3.733 -8.090 9.031 1.00 84.38 357 GLN A C 1
ATOM 2752 O O . GLN A 1 357 ? -4.797 -7.528 8.765 1.00 84.38 357 GLN A O 1
ATOM 2757 N N . ASP A 1 358 ? -3.456 -9.338 8.683 1.00 75.75 358 ASP A N 1
ATOM 2758 C CA . ASP A 1 358 ? -4.398 -10.266 8.075 1.00 75.75 358 ASP A CA 1
ATOM 2759 C C . ASP A 1 358 ? -4.393 -11.562 8.895 1.00 75.75 358 ASP A C 1
ATOM 2761 O O . ASP A 1 358 ? -3.408 -12.307 8.934 1.00 75.75 358 ASP A O 1
ATOM 2765 N N . GLY A 1 359 ? -5.463 -11.771 9.665 1.00 78.06 359 GLY A N 1
ATOM 2766 C CA . GLY A 1 359 ? -5.561 -12.866 10.626 1.00 78.06 359 GLY A CA 1
ATOM 2767 C C . GLY A 1 359 ? -4.382 -12.912 11.610 1.00 78.06 359 GLY A C 1
ATOM 2768 O O . GLY A 1 359 ? -4.211 -12.020 12.447 1.00 78.06 359 GLY A O 1
ATOM 2769 N N . ARG A 1 360 ? -3.586 -13.988 11.522 1.00 78.62 360 ARG A N 1
ATOM 2770 C CA . ARG A 1 360 ? -2.410 -14.255 12.376 1.00 78.62 360 ARG A CA 1
ATOM 2771 C C . ARG A 1 360 ? -1.124 -13.579 11.903 1.00 78.62 360 ARG A C 1
ATOM 2773 O O . ARG A 1 360 ? -0.095 -13.722 12.563 1.00 78.62 360 ARG A O 1
ATOM 2780 N N . CYS A 1 361 ? -1.164 -12.918 10.753 1.00 75.25 361 CYS A N 1
ATOM 2781 C CA . CYS A 1 361 ? 0.004 -12.395 10.068 1.00 75.25 361 CYS A CA 1
ATOM 2782 C C . CYS A 1 361 ? -0.025 -10.878 10.014 1.00 75.25 361 CYS A C 1
ATOM 2784 O O . CYS A 1 361 ? -1.088 -10.263 9.965 1.00 75.25 361 CYS A O 1
ATOM 2786 N N . ILE A 1 362 ? 1.156 -10.275 10.007 1.00 79.38 362 ILE A N 1
ATOM 2787 C CA . ILE A 1 362 ? 1.319 -8.839 9.844 1.00 79.38 362 ILE A CA 1
ATOM 2788 C C . ILE A 1 362 ? 2.469 -8.537 8.894 1.00 79.38 362 ILE A C 1
ATOM 2790 O O . ILE A 1 362 ? 3.493 -9.225 8.897 1.00 79.38 362 ILE A O 1
ATOM 2794 N N . GLU A 1 363 ? 2.299 -7.500 8.086 1.00 77.62 363 GLU A N 1
ATOM 2795 C CA . GLU A 1 363 ? 3.375 -6.953 7.276 1.00 77.62 363 GLU A CA 1
ATOM 2796 C C . GLU A 1 363 ? 3.387 -5.430 7.329 1.00 77.62 363 GLU A C 1
ATOM 2798 O O . GLU A 1 363 ? 2.334 -4.794 7.425 1.00 77.62 363 GLU A O 1
ATOM 2803 N N . PRO A 1 364 ? 4.560 -4.809 7.197 1.00 76.31 364 PRO A N 1
ATOM 2804 C CA . PRO A 1 364 ? 4.604 -3.384 6.967 1.00 76.31 364 PRO A CA 1
ATOM 2805 C C . PRO A 1 364 ? 4.069 -2.993 5.589 1.00 76.31 364 PRO A C 1
ATOM 2807 O O . PRO A 1 364 ? 4.450 -3.565 4.565 1.00 76.31 364 PRO A O 1
ATOM 2810 N N . PHE A 1 365 ? 3.224 -1.964 5.563 1.00 70.69 365 PHE A N 1
ATOM 2811 C CA . PHE A 1 365 ? 2.707 -1.359 4.345 1.00 70.69 365 PHE A CA 1
ATOM 2812 C C . PHE A 1 365 ? 3.388 -0.026 4.073 1.00 70.69 365 PHE A C 1
ATOM 2814 O O . PHE A 1 365 ? 3.342 0.909 4.876 1.00 70.69 365 PHE A O 1
ATOM 2821 N N . TYR A 1 366 ? 3.998 0.060 2.894 1.00 65.19 366 TYR A N 1
ATOM 2822 C CA . TYR A 1 366 ? 4.670 1.259 2.416 1.00 65.19 366 TYR A CA 1
ATOM 2823 C C . TYR A 1 366 ? 4.149 1.656 1.048 1.00 65.19 366 TYR A C 1
ATOM 2825 O O . TYR A 1 366 ? 3.826 0.807 0.214 1.00 65.19 366 TYR A O 1
ATOM 2833 N N . SER A 1 367 ? 4.199 2.960 0.772 1.00 43.94 367 SER A N 1
ATOM 2834 C CA . SER A 1 367 ? 4.261 3.435 -0.607 1.00 43.94 367 SER A CA 1
ATOM 2835 C C . SER A 1 367 ? 5.493 2.795 -1.270 1.00 43.94 367 SER A C 1
ATOM 2837 O O . SER A 1 367 ? 6.611 2.871 -0.758 1.00 43.94 367 SER A O 1
ATOM 2839 N N . ALA A 1 368 ? 5.251 2.063 -2.356 1.00 32.41 368 ALA A N 1
ATOM 2840 C CA . ALA A 1 368 ? 6.195 1.149 -2.981 1.00 32.41 368 ALA A CA 1
ATOM 2841 C C . ALA A 1 368 ? 7.521 1.829 -3.371 1.00 32.41 368 ALA A C 1
ATOM 2843 O O . ALA A 1 368 ? 7.524 2.612 -4.317 1.00 32.41 368 ALA A O 1
ATOM 2844 N N . THR A 1 369 ? 8.619 1.492 -2.672 1.00 32.56 369 THR A N 1
ATOM 2845 C CA . THR A 1 369 ? 10.002 1.334 -3.187 1.00 32.56 369 THR A CA 1
ATOM 2846 C C . THR A 1 369 ? 10.978 0.885 -2.072 1.00 32.56 369 THR A C 1
ATOM 2848 O O . THR A 1 369 ? 11.039 1.528 -1.035 1.00 32.56 369 THR A O 1
ATOM 2851 N N . THR A 1 370 ? 11.721 -0.209 -2.320 1.00 35.03 370 THR A N 1
ATOM 2852 C CA . THR A 1 370 ? 13.059 -0.655 -1.815 1.00 35.03 370 THR A CA 1
ATOM 2853 C C . THR A 1 370 ? 13.690 -0.035 -0.557 1.00 35.03 370 THR A C 1
ATOM 2855 O O . THR A 1 370 ? 13.786 1.180 -0.505 1.00 35.03 370 THR A O 1
ATOM 2858 N N . ASP A 1 371 ? 14.297 -0.859 0.320 1.00 44.06 371 ASP A N 1
ATOM 2859 C CA . ASP A 1 371 ? 15.357 -0.627 1.348 1.00 44.06 371 ASP A CA 1
ATOM 2860 C C . ASP A 1 371 ? 15.284 0.611 2.283 1.00 44.06 371 ASP A C 1
ATOM 2862 O O . ASP A 1 371 ? 16.053 0.723 3.242 1.00 44.06 371 ASP A O 1
ATOM 2866 N N . ARG A 1 372 ? 14.386 1.558 2.014 1.00 54.16 372 ARG A N 1
ATOM 2867 C CA . ARG A 1 372 ? 14.131 2.824 2.697 1.00 54.16 372 ARG A CA 1
ATOM 2868 C C . ARG A 1 372 ? 12.655 3.180 2.483 1.00 54.16 372 ARG A C 1
ATOM 2870 O O . ARG A 1 372 ? 12.317 3.715 1.426 1.00 54.16 372 ARG A O 1
ATOM 2877 N N . PRO A 1 373 ? 11.778 2.873 3.446 1.00 63.47 373 PRO A N 1
ATOM 2878 C CA . PRO A 1 373 ? 10.365 3.179 3.324 1.00 63.47 373 PRO A CA 1
ATOM 2879 C C . PRO A 1 373 ? 10.129 4.687 3.184 1.00 63.47 373 PRO A C 1
ATOM 2881 O O . PRO A 1 373 ? 10.874 5.507 3.719 1.00 63.47 373 PRO A O 1
ATOM 2884 N N . THR A 1 374 ? 9.079 5.050 2.452 1.00 71.06 374 THR A N 1
ATOM 2885 C CA . THR A 1 374 ? 8.539 6.415 2.412 1.00 71.06 374 THR A CA 1
ATOM 2886 C C . THR A 1 374 ? 7.385 6.545 3.400 1.00 71.06 374 THR A C 1
ATOM 2888 O O . THR A 1 374 ? 6.684 5.559 3.636 1.00 71.06 374 THR A O 1
ATOM 2891 N N . SER A 1 375 ? 7.133 7.758 3.899 1.00 82.38 375 SER A N 1
ATOM 2892 C CA . SER A 1 375 ? 5.981 8.051 4.759 1.00 82.38 375 SER A CA 1
ATOM 2893 C C . SER A 1 375 ? 4.652 7.595 4.123 1.00 82.38 375 SER A C 1
ATOM 2895 O O . SER A 1 375 ? 4.459 7.739 2.912 1.00 82.38 375 SER A O 1
ATOM 2897 N N . LEU A 1 376 ? 3.743 7.037 4.937 1.00 86.31 376 LEU A N 1
ATOM 2898 C CA . LEU A 1 376 ? 2.414 6.539 4.535 1.00 86.31 376 LEU A CA 1
ATOM 2899 C C . LEU A 1 376 ? 1.625 7.596 3.755 1.00 86.31 376 LEU A C 1
ATOM 2901 O O . LEU A 1 376 ? 1.076 7.323 2.689 1.00 86.31 376 LEU A O 1
ATOM 2905 N N . ILE A 1 377 ? 1.590 8.807 4.307 1.00 87.19 377 ILE A N 1
ATOM 2906 C CA . ILE A 1 377 ? 1.153 10.009 3.609 1.00 87.19 377 ILE A CA 1
ATOM 2907 C C . ILE A 1 377 ? 2.432 10.658 3.069 1.00 87.19 377 ILE A C 1
ATOM 2909 O O . ILE A 1 377 ? 3.317 10.953 3.875 1.00 87.19 377 ILE A O 1
ATOM 2913 N N . PRO A 1 378 ? 2.567 10.866 1.747 1.00 81.88 378 PRO A N 1
ATOM 2914 C CA . PRO A 1 378 ? 3.779 11.438 1.179 1.00 81.88 378 PRO A CA 1
ATOM 2915 C C . PRO A 1 378 ? 4.116 12.801 1.790 1.00 81.88 378 PRO A C 1
ATOM 2917 O O . PRO A 1 378 ? 3.271 13.698 1.822 1.00 81.88 378 PRO A O 1
ATOM 2920 N N . ASP A 1 379 ? 5.361 12.962 2.236 1.00 82.00 379 ASP A N 1
ATOM 2921 C CA . ASP A 1 379 ? 5.848 14.234 2.765 1.00 82.00 379 ASP A CA 1
ATOM 2922 C C . ASP A 1 379 ? 5.862 15.305 1.665 1.00 82.00 379 ASP A C 1
ATOM 2924 O O . ASP A 1 379 ? 6.183 15.033 0.503 1.00 82.00 379 ASP A O 1
ATOM 2928 N N . VAL A 1 380 ? 5.540 16.546 2.031 1.00 81.19 380 VAL A N 1
ATOM 2929 C CA . VAL A 1 380 ? 5.568 17.683 1.096 1.00 81.19 380 VAL A CA 1
ATOM 2930 C C . VAL A 1 380 ? 7.006 18.159 0.893 1.00 81.19 380 VAL A C 1
ATOM 2932 O O . VAL A 1 380 ? 7.410 18.517 -0.214 1.00 81.19 380 VAL A O 1
ATOM 2935 N N . SER A 1 381 ? 7.795 18.173 1.969 1.00 79.00 381 SER A N 1
ATOM 2936 C CA . SER A 1 381 ? 9.216 18.523 1.955 1.00 79.00 381 SER A CA 1
ATOM 2937 C C . SER A 1 381 ? 9.927 17.925 3.170 1.00 79.00 381 SER A C 1
ATOM 2939 O O . SER A 1 381 ? 9.291 17.396 4.074 1.00 79.00 381 SER A O 1
ATOM 2941 N N . SER A 1 382 ? 11.248 18.098 3.268 1.00 80.69 382 SER A N 1
ATOM 2942 C CA . SER A 1 382 ? 12.014 17.710 4.466 1.00 80.69 382 SER A CA 1
ATOM 2943 C C . SER A 1 382 ? 11.611 18.457 5.746 1.00 80.69 382 SER A C 1
ATOM 2945 O O . SER A 1 382 ? 12.110 18.141 6.822 1.00 80.69 382 SER A O 1
ATOM 2947 N N . THR A 1 383 ? 10.786 19.498 5.632 1.00 84.38 383 THR A N 1
ATOM 2948 C CA . THR A 1 383 ? 10.300 20.310 6.753 1.00 84.38 383 THR A CA 1
ATOM 2949 C C . THR A 1 383 ? 8.780 20.398 6.786 1.00 84.38 383 THR A C 1
ATOM 2951 O O . THR A 1 383 ? 8.239 21.215 7.520 1.00 84.38 383 THR A O 1
ATOM 2954 N N . GLU A 1 384 ? 8.073 19.627 5.964 1.00 88.31 384 GLU A N 1
ATOM 2955 C CA . GLU A 1 384 ? 6.615 19.594 5.963 1.00 88.31 384 GLU A CA 1
ATOM 2956 C C . GLU A 1 384 ? 6.138 18.163 5.731 1.00 88.31 384 GLU A C 1
ATOM 2958 O O . GLU A 1 384 ? 6.325 17.609 4.646 1.00 88.31 384 GLU A O 1
ATOM 2963 N N . PHE A 1 385 ? 5.531 17.593 6.768 1.00 89.94 385 PHE A N 1
ATOM 2964 C CA . PHE A 1 385 ? 5.213 16.171 6.880 1.00 89.94 385 PHE A CA 1
ATOM 2965 C C . PHE A 1 385 ? 3.894 15.953 7.633 1.00 89.94 385 PHE A C 1
ATOM 2967 O O . PHE A 1 385 ? 3.279 16.906 8.129 1.00 89.94 385 PHE A O 1
ATOM 2974 N N . PHE A 1 386 ? 3.448 14.699 7.716 1.00 91.81 386 PHE A N 1
ATOM 2975 C CA . PHE A 1 386 ? 2.159 14.336 8.307 1.00 91.81 386 PHE A CA 1
ATOM 2976 C C . PHE A 1 386 ? 2.299 13.212 9.328 1.00 91.81 386 PHE A C 1
ATOM 2978 O O . PHE A 1 386 ? 2.950 12.212 9.051 1.00 91.81 386 PHE A O 1
ATOM 2985 N N . TRP A 1 387 ? 1.618 13.353 10.465 1.00 92.19 387 TRP A N 1
ATOM 2986 C CA . TRP A 1 387 ? 1.466 12.317 11.486 1.00 92.19 387 TRP A CA 1
ATOM 2987 C C . TRP A 1 387 ? 0.075 11.686 11.399 1.00 92.19 387 TRP A C 1
ATOM 2989 O O . TRP A 1 387 ? -0.887 12.341 11.807 1.00 92.19 387 TRP A O 1
ATOM 2999 N N . PRO A 1 388 ? -0.071 10.450 10.884 1.00 92.75 388 PRO A N 1
ATOM 3000 C CA . PRO A 1 388 ? -1.314 9.688 10.975 1.00 92.75 388 PRO A CA 1
ATOM 3001 C C . PRO A 1 388 ? -1.779 9.552 12.428 1.00 92.75 388 PRO A C 1
ATOM 3003 O O . PRO A 1 388 ? -1.027 9.080 13.281 1.00 92.75 388 PRO A O 1
ATOM 3006 N N . GLN A 1 389 ? -3.018 9.959 12.709 1.00 89.50 389 GLN A N 1
ATOM 3007 C CA . GLN A 1 389 ? -3.581 9.941 14.061 1.00 89.50 389 GLN A CA 1
ATOM 3008 C C . GLN A 1 389 ? -4.656 8.868 14.221 1.00 89.50 389 GLN A C 1
ATOM 3010 O O . GLN A 1 389 ? -4.588 8.095 15.162 1.00 89.50 389 GLN A O 1
ATOM 3015 N N . SER A 1 390 ? -5.619 8.762 13.312 1.00 91.94 390 SER A N 1
ATOM 3016 C CA . SER A 1 390 ? -6.598 7.664 13.288 1.00 91.94 390 SER A CA 1
ATOM 3017 C C . SER A 1 390 ? -7.231 7.563 11.902 1.00 91.94 390 SER A C 1
ATOM 3019 O O . SER A 1 390 ? -6.850 8.299 10.989 1.00 91.94 390 SER A O 1
ATOM 3021 N N . GLY A 1 391 ? -8.190 6.662 11.713 1.00 93.31 391 GLY A N 1
ATOM 3022 C CA . GLY A 1 391 ? -8.906 6.574 10.452 1.00 93.31 391 GLY A CA 1
ATOM 3023 C C . GLY A 1 391 ? -10.245 5.869 10.563 1.00 93.31 391 GLY A C 1
ATOM 3024 O O . GLY A 1 391 ? -10.574 5.274 11.586 1.00 93.31 391 GLY A O 1
ATOM 3025 N N . TRP A 1 392 ? -11.016 5.956 9.489 1.00 93.50 392 TRP A N 1
ATOM 3026 C CA . TRP A 1 392 ? -12.281 5.256 9.325 1.00 93.50 392 TRP A CA 1
ATOM 3027 C C . TRP A 1 392 ? -12.471 4.871 7.864 1.00 93.50 392 TRP A C 1
ATOM 3029 O O . TRP A 1 392 ? -11.903 5.484 6.957 1.00 93.50 392 TRP A O 1
ATOM 3039 N N . VAL A 1 393 ? -13.274 3.841 7.639 1.00 92.56 393 VAL A N 1
ATOM 3040 C CA . VAL A 1 393 ? -13.707 3.459 6.299 1.00 92.56 393 VAL A CA 1
ATOM 3041 C C . VAL A 1 393 ? -14.988 4.218 5.989 1.00 92.56 393 VAL A C 1
ATOM 3043 O O . VAL A 1 393 ? -15.875 4.298 6.838 1.00 92.56 393 VAL A O 1
ATOM 3046 N N . ASP A 1 394 ? -15.063 4.800 4.797 1.00 89.50 394 ASP A N 1
ATOM 3047 C CA . ASP A 1 394 ? -16.258 5.499 4.341 1.00 89.50 394 ASP A CA 1
ATOM 3048 C C . ASP A 1 394 ? -17.461 4.547 4.223 1.00 89.50 394 ASP A C 1
ATOM 3050 O O . ASP A 1 394 ? -17.313 3.331 4.077 1.00 89.50 394 ASP A O 1
ATOM 3054 N N . ARG A 1 395 ? -18.678 5.095 4.219 1.00 86.50 395 ARG A N 1
ATOM 3055 C CA . ARG A 1 395 ? -19.914 4.302 4.115 1.00 86.50 395 ARG A CA 1
ATOM 3056 C C . ARG A 1 395 ? -19.950 3.336 2.925 1.00 86.50 395 ARG A C 1
ATOM 3058 O O . ARG A 1 395 ? -20.631 2.316 2.997 1.00 86.50 395 ARG A O 1
ATOM 3065 N N . SER A 1 396 ? -19.261 3.648 1.824 1.00 84.38 396 SER A N 1
ATOM 3066 C CA . SER A 1 396 ? -19.220 2.763 0.656 1.00 84.38 396 SER A CA 1
ATOM 3067 C C . SER A 1 396 ? -18.347 1.520 0.861 1.00 84.38 396 SER A C 1
ATOM 3069 O O . SER A 1 396 ? -18.498 0.551 0.117 1.00 84.38 396 SER A O 1
ATOM 3071 N N . GLY A 1 397 ? -17.448 1.528 1.849 1.00 83.75 397 GLY A N 1
ATOM 3072 C CA . GLY A 1 397 ? -16.468 0.465 2.055 1.00 83.75 397 GLY A CA 1
ATOM 3073 C C . GLY A 1 397 ? -15.307 0.509 1.060 1.00 83.75 397 GLY A C 1
ATOM 3074 O O . GLY A 1 397 ? -14.544 -0.451 0.978 1.00 83.75 397 GLY A O 1
ATOM 3075 N N . THR A 1 398 ? -15.179 1.581 0.271 1.00 82.62 398 THR A N 1
ATOM 3076 C CA . THR A 1 398 ? -14.214 1.655 -0.841 1.00 82.62 398 THR A CA 1
ATOM 3077 C C . THR A 1 398 ? -13.072 2.629 -0.593 1.00 82.62 398 THR A C 1
ATOM 3079 O O . THR A 1 398 ? -12.091 2.612 -1.341 1.00 82.62 398 THR A O 1
ATOM 3082 N N . VAL A 1 399 ? -13.156 3.454 0.454 1.00 88.50 399 VAL A N 1
ATOM 3083 C CA . VAL A 1 399 ? -12.126 4.435 0.800 1.00 88.50 399 VAL A CA 1
ATOM 3084 C C . VAL A 1 399 ? -11.811 4.371 2.292 1.00 88.50 399 VAL A C 1
ATOM 3086 O O . VAL A 1 399 ? -12.683 4.555 3.138 1.00 88.50 399 VAL A O 1
ATOM 3089 N N . LEU A 1 400 ? -10.534 4.177 2.617 1.00 93.62 400 LEU A N 1
ATOM 3090 C CA . LEU A 1 400 ? -9.995 4.439 3.947 1.00 93.62 400 LEU A CA 1
ATOM 3091 C C . LEU A 1 400 ? -9.623 5.921 4.042 1.00 93.62 400 LEU A C 1
ATOM 3093 O O . LEU A 1 400 ? -8.835 6.428 3.240 1.00 93.62 400 LEU A O 1
ATOM 3097 N N . ARG A 1 401 ? -10.154 6.610 5.048 1.00 95.56 401 ARG A N 1
ATOM 3098 C CA . ARG A 1 401 ? -9.801 7.987 5.395 1.00 95.56 401 ARG A CA 1
ATOM 3099 C C . ARG A 1 401 ? -8.939 7.988 6.644 1.00 95.56 401 ARG A C 1
ATOM 3101 O O . ARG A 1 401 ? -9.321 7.418 7.660 1.00 95.56 401 ARG A O 1
ATOM 3108 N N . VAL A 1 402 ? -7.786 8.639 6.569 1.00 95.38 402 VAL A N 1
ATOM 3109 C CA . VAL A 1 402 ? -6.827 8.778 7.668 1.00 95.38 402 VAL A CA 1
ATOM 3110 C C . VAL A 1 402 ? -6.747 10.246 8.054 1.00 95.38 402 VAL A C 1
ATOM 3112 O O . VAL A 1 402 ? -6.298 11.073 7.260 1.00 95.38 402 VAL A O 1
ATOM 3115 N N . ILE A 1 403 ? -7.170 10.578 9.270 1.00 93.56 403 ILE A N 1
ATOM 3116 C CA . ILE A 1 403 ? -6.979 11.915 9.834 1.00 93.56 403 ILE A CA 1
ATOM 3117 C C . ILE A 1 403 ? -5.544 12.029 10.354 1.00 93.56 403 ILE A C 1
ATOM 3119 O O . ILE A 1 403 ? -5.031 11.121 11.015 1.00 93.56 403 ILE A O 1
ATOM 3123 N N . ALA A 1 404 ? -4.872 13.123 10.010 1.00 93.00 404 ALA A N 1
ATOM 3124 C CA . ALA A 1 404 ? -3.461 13.317 10.301 1.00 93.00 404 ALA A CA 1
ATOM 3125 C C . ALA A 1 404 ? -3.147 14.762 10.700 1.00 93.00 404 ALA A C 1
ATOM 3127 O O . ALA A 1 404 ? -3.710 15.718 10.160 1.00 93.00 404 ALA A O 1
ATOM 3128 N N . GLY A 1 405 ? -2.183 14.921 11.604 1.00 91.00 405 GLY A N 1
ATOM 3129 C CA . GLY A 1 405 ? -1.613 16.219 11.945 1.00 91.00 405 GLY A CA 1
ATOM 3130 C C . GLY A 1 405 ? -0.554 16.625 10.922 1.00 91.00 405 GLY A C 1
ATOM 3131 O O . GLY A 1 405 ? 0.457 15.944 10.772 1.00 91.00 405 GLY A O 1
ATOM 3132 N N . ARG A 1 406 ? -0.746 17.750 10.236 1.00 90.94 406 ARG A N 1
ATOM 3133 C CA . ARG A 1 406 ? 0.271 18.394 9.394 1.00 90.94 406 ARG A CA 1
ATOM 3134 C C . ARG A 1 406 ? 1.283 19.107 10.281 1.00 90.94 406 ARG A C 1
ATOM 3136 O O . ARG A 1 406 ? 0.906 19.888 11.154 1.00 90.94 406 ARG A O 1
ATOM 3143 N N . ARG A 1 407 ? 2.570 18.884 10.037 1.00 89.38 407 ARG A N 1
ATOM 3144 C CA . ARG A 1 407 ? 3.681 19.443 10.817 1.00 89.38 407 ARG A CA 1
ATOM 3145 C C . ARG A 1 407 ? 4.604 20.243 9.908 1.00 89.38 407 ARG A C 1
ATOM 3147 O O . ARG A 1 407 ? 4.874 19.822 8.786 1.00 89.38 407 ARG A O 1
ATOM 3154 N N . VAL A 1 408 ? 5.072 21.398 10.382 1.00 87.44 408 VAL A N 1
ATOM 3155 C CA . VAL A 1 408 ? 5.942 22.310 9.618 1.00 87.44 408 VAL A CA 1
ATOM 3156 C C . VAL A 1 408 ? 7.157 22.712 10.449 1.00 87.44 408 VAL A C 1
ATOM 3158 O O . VAL A 1 408 ? 7.016 23.179 11.572 1.00 87.44 408 VAL A O 1
ATOM 3161 N N . GLY A 1 409 ? 8.364 22.593 9.909 1.00 85.06 409 GLY A N 1
ATOM 3162 C CA . GLY A 1 409 ? 9.617 22.922 10.586 1.00 85.06 409 GLY A CA 1
ATOM 3163 C C . GLY A 1 409 ? 10.488 21.690 10.798 1.00 85.06 409 GLY A C 1
ATOM 3164 O O . GLY A 1 409 ? 10.545 20.823 9.937 1.00 85.06 409 GLY A O 1
ATOM 3165 N N . SER A 1 410 ? 11.212 21.633 11.917 1.00 82.56 410 SER A N 1
ATOM 3166 C CA . SER A 1 410 ? 12.198 20.575 12.166 1.00 82.56 410 SER A CA 1
ATOM 3167 C C . SER A 1 410 ? 11.540 19.242 12.565 1.00 82.56 410 SER A C 1
ATOM 3169 O O . SER A 1 410 ? 10.913 19.195 13.628 1.00 82.56 410 SER A O 1
ATOM 3171 N N . PRO A 1 411 ? 11.756 18.150 11.801 1.00 70.19 411 PRO A N 1
ATOM 3172 C CA . PRO A 1 411 ? 11.458 16.771 12.207 1.00 70.19 411 PRO A CA 1
ATOM 3173 C C . PRO A 1 411 ? 11.886 16.437 13.638 1.00 70.19 411 PRO A C 1
ATOM 3175 O O . PRO A 1 411 ? 11.109 15.916 14.427 1.00 70.19 411 PRO A O 1
ATOM 3178 N N . ASN A 1 412 ? 13.107 16.832 14.009 1.00 73.06 412 ASN A N 1
ATOM 3179 C CA . ASN A 1 412 ? 13.725 16.459 15.285 1.00 73.06 412 ASN A CA 1
ATOM 3180 C C . ASN A 1 412 ? 13.045 17.093 16.506 1.00 73.06 412 ASN A C 1
ATOM 3182 O O . ASN A 1 412 ? 13.255 16.643 17.628 1.00 73.06 412 ASN A O 1
ATOM 3186 N N . THR A 1 413 ? 12.274 18.164 16.308 1.00 75.19 413 THR A N 1
ATOM 3187 C CA . THR A 1 413 ? 11.491 18.812 17.370 1.00 75.19 413 THR A CA 1
ATOM 3188 C C . THR A 1 413 ? 9.995 18.543 17.213 1.00 75.19 413 THR A C 1
ATOM 3190 O O . THR A 1 413 ? 9.193 19.196 17.875 1.00 75.19 413 THR A O 1
ATOM 3193 N N . GLY A 1 414 ? 9.609 17.651 16.292 1.00 73.81 414 GLY A N 1
ATOM 3194 C CA . GLY A 1 414 ? 8.221 17.369 15.937 1.00 73.81 414 GLY A CA 1
ATOM 3195 C C . GLY A 1 414 ? 7.534 18.459 15.110 1.00 73.81 414 GLY A C 1
ATOM 3196 O O . GLY A 1 414 ? 6.328 18.384 14.909 1.00 73.81 414 GLY A O 1
ATOM 3197 N N . GLY A 1 415 ? 8.252 19.484 14.639 1.00 80.81 415 GLY A N 1
ATOM 3198 C CA . GLY A 1 415 ? 7.689 20.627 13.907 1.00 80.81 415 GLY A CA 1
ATOM 3199 C C . GLY A 1 415 ? 6.681 21.476 14.703 1.00 80.81 415 GLY A C 1
ATOM 3200 O O . GLY A 1 415 ? 6.245 21.127 15.797 1.00 80.81 415 GLY A O 1
ATOM 3201 N N . ALA A 1 416 ? 6.301 22.619 14.141 1.00 83.06 416 ALA A N 1
ATOM 3202 C CA . ALA A 1 416 ? 5.138 23.394 14.552 1.00 83.06 416 ALA A CA 1
ATOM 3203 C C . ALA A 1 416 ? 3.852 22.771 13.987 1.00 83.06 416 ALA A C 1
ATOM 3205 O O . ALA A 1 416 ? 3.866 22.106 12.948 1.00 83.06 416 ALA A O 1
ATOM 3206 N N . ASP A 1 417 ? 2.731 23.010 14.663 1.00 81.88 417 ASP A N 1
ATOM 3207 C CA . ASP A 1 417 ? 1.418 22.573 14.196 1.00 81.88 417 ASP A CA 1
ATOM 3208 C C . ASP A 1 417 ? 1.002 23.332 12.919 1.00 81.88 417 ASP A C 1
ATOM 3210 O O . ASP A 1 417 ? 0.810 24.548 12.926 1.00 81.88 417 ASP A O 1
ATOM 3214 N N . GLY A 1 418 ? 0.869 22.590 11.819 1.00 81.56 418 GLY A N 1
ATOM 3215 C CA . GLY A 1 418 ? 0.467 23.068 10.499 1.00 81.56 418 GLY A CA 1
ATOM 3216 C C . GLY A 1 418 ? -0.995 22.781 10.143 1.00 81.56 418 GLY A C 1
ATOM 3217 O O . GLY A 1 418 ? -1.422 23.179 9.056 1.00 81.56 418 GLY A O 1
ATOM 3218 N N . GLY A 1 419 ? -1.756 22.119 11.025 1.00 84.88 419 GLY A N 1
ATOM 3219 C CA . GLY A 1 419 ? -3.199 21.868 10.899 1.00 84.88 419 GLY A CA 1
ATOM 3220 C C . GLY A 1 419 ? -3.558 20.394 10.896 1.00 84.88 419 GLY A C 1
ATOM 3221 O O . GLY A 1 419 ? -2.691 19.536 10.986 1.00 84.88 419 GLY A O 1
ATOM 3222 N N . THR A 1 420 ? -4.847 20.110 10.750 1.00 89.00 420 THR A N 1
ATOM 3223 C CA . THR A 1 420 ? -5.335 18.755 10.496 1.00 89.00 420 THR A CA 1
ATOM 3224 C C . THR A 1 420 ? -5.583 18.582 9.003 1.00 89.00 420 THR A C 1
ATOM 3226 O O . THR A 1 420 ? -6.038 19.504 8.321 1.00 89.00 420 THR A O 1
ATOM 3229 N N . VAL A 1 421 ? -5.299 17.391 8.494 1.00 92.88 421 VAL A N 1
ATOM 3230 C CA . VAL A 1 421 ? -5.658 16.962 7.145 1.00 92.88 421 VAL A CA 1
ATOM 3231 C C . VAL A 1 421 ? -6.344 15.600 7.190 1.00 92.88 421 VAL A C 1
ATOM 3233 O O . VAL A 1 421 ? -6.196 14.856 8.159 1.00 92.88 421 VAL A O 1
ATOM 3236 N N . VAL A 1 422 ? -7.060 15.258 6.125 1.00 95.69 422 VAL A N 1
ATOM 3237 C CA . VAL A 1 422 ? -7.569 13.908 5.873 1.00 95.69 422 VAL A CA 1
ATOM 3238 C C . VAL A 1 422 ? -6.908 13.380 4.606 1.00 95.69 422 VAL A C 1
ATOM 3240 O O . VAL A 1 422 ? -7.012 13.995 3.546 1.00 95.69 422 VAL A O 1
ATOM 3243 N N . ALA A 1 423 ? -6.198 12.263 4.720 1.00 94.69 423 ALA A N 1
ATOM 3244 C CA . ALA A 1 423 ? -5.665 11.510 3.594 1.00 94.69 423 ALA A CA 1
ATOM 3245 C C . ALA A 1 423 ? -6.643 10.402 3.195 1.00 94.69 423 ALA A C 1
ATOM 3247 O O . ALA A 1 423 ? -7.206 9.729 4.056 1.00 94.69 423 ALA A O 1
ATOM 3248 N N . GLU A 1 424 ? -6.826 10.189 1.898 1.00 92.62 424 GLU A N 1
ATOM 3249 C CA . GLU A 1 424 ? -7.678 9.123 1.367 1.00 92.62 424 GLU A CA 1
ATOM 3250 C C . GLU A 1 424 ? -6.839 8.046 0.692 1.00 92.62 424 GLU A C 1
ATOM 3252 O O . GLU A 1 424 ? -5.921 8.344 -0.077 1.00 92.62 424 GLU A O 1
ATOM 3257 N N . PHE A 1 425 ? -7.212 6.796 0.940 1.00 85.88 425 PHE A N 1
ATOM 3258 C CA . PHE A 1 425 ? -6.627 5.610 0.338 1.00 85.88 425 PHE A CA 1
ATOM 3259 C C . PHE A 1 425 ? -7.750 4.763 -0.260 1.00 85.88 425 PHE A C 1
ATOM 3261 O O . PHE A 1 425 ? -8.777 4.567 0.391 1.00 85.88 425 PHE A O 1
ATOM 3268 N N . SER A 1 426 ? -7.592 4.266 -1.487 1.00 78.25 426 SER A N 1
ATOM 3269 C CA . SER A 1 426 ? -8.574 3.325 -2.037 1.00 78.25 426 SER A CA 1
ATOM 3270 C C . SER A 1 426 ? -8.510 1.985 -1.312 1.00 78.25 426 SER A C 1
ATOM 3272 O O . SER A 1 426 ? -7.475 1.605 -0.772 1.00 78.25 426 SER A O 1
ATOM 3274 N N . LEU A 1 427 ? -9.628 1.268 -1.282 1.00 69.12 427 LEU A N 1
ATOM 3275 C CA . LEU A 1 427 ? -9.715 -0.096 -0.780 1.00 69.12 427 LEU A CA 1
ATOM 3276 C C . LEU A 1 427 ? -10.059 -1.064 -1.920 1.00 69.12 427 LEU A C 1
ATOM 3278 O O . LEU A 1 427 ? -10.796 -0.699 -2.841 1.00 69.12 427 LEU A O 1
ATOM 3282 N N . PRO A 1 428 ? -9.546 -2.309 -1.865 1.00 59.59 428 PRO A N 1
ATOM 3283 C CA . PRO A 1 428 ? -8.700 -2.876 -0.803 1.00 59.59 428 PRO A CA 1
ATOM 3284 C C . PRO A 1 428 ? -7.190 -2.598 -0.977 1.00 59.59 428 PRO A C 1
ATOM 3286 O O . PRO A 1 428 ? -6.383 -2.989 -0.141 1.00 59.59 428 PRO A O 1
ATOM 3289 N N . ASP A 1 429 ? -6.761 -1.941 -2.050 1.00 58.78 429 ASP A N 1
ATOM 3290 C CA . ASP A 1 429 ? -5.343 -1.800 -2.422 1.00 58.78 429 ASP A CA 1
ATOM 3291 C C . ASP A 1 429 ? -4.537 -0.806 -1.569 1.00 58.78 429 ASP A C 1
ATOM 3293 O O . ASP A 1 429 ? -3.311 -0.762 -1.681 1.00 58.78 429 ASP A O 1
ATOM 3297 N N . LEU A 1 430 ? -5.209 -0.023 -0.720 1.00 69.81 430 LEU A N 1
ATOM 3298 C CA . LEU A 1 430 ? -4.627 1.006 0.147 1.00 69.81 430 LEU A CA 1
ATOM 3299 C C . LEU A 1 430 ? -3.797 2.035 -0.628 1.00 69.81 430 LEU A C 1
ATOM 3301 O O . LEU A 1 430 ? -2.855 2.629 -0.106 1.00 69.81 430 LEU A O 1
ATOM 3305 N N . ARG A 1 431 ? -4.140 2.285 -1.894 1.00 71.56 431 ARG A N 1
ATOM 3306 C CA . ARG A 1 431 ? -3.414 3.249 -2.719 1.00 71.56 431 ARG A CA 1
ATOM 3307 C C . ARG A 1 431 ? -3.756 4.665 -2.280 1.00 71.56 431 ARG A C 1
ATOM 3309 O O . ARG A 1 431 ? -4.915 5.065 -2.322 1.00 71.56 431 ARG A O 1
ATOM 3316 N N . PHE A 1 432 ? -2.731 5.437 -1.928 1.00 77.62 432 PHE A N 1
ATOM 3317 C CA . PHE A 1 432 ? -2.864 6.859 -1.627 1.00 77.62 432 PHE A CA 1
ATOM 3318 C C . PHE A 1 432 ? -3.502 7.612 -2.802 1.00 77.62 432 PHE A C 1
ATOM 3320 O O . PHE A 1 432 ? -3.022 7.532 -3.936 1.00 77.62 432 PHE A O 1
ATOM 3327 N N . LEU A 1 433 ? -4.575 8.347 -2.524 1.00 78.62 433 LEU A N 1
ATOM 3328 C CA . LEU A 1 433 ? -5.341 9.092 -3.518 1.00 78.62 433 LEU A CA 1
ATOM 3329 C C . LEU A 1 433 ? -5.019 10.584 -3.452 1.00 78.62 433 LEU A C 1
ATOM 3331 O O . LEU A 1 433 ? -4.638 11.180 -4.458 1.00 78.62 433 LEU A O 1
ATOM 3335 N N . ARG A 1 434 ? -5.205 11.196 -2.278 1.00 81.69 434 ARG A N 1
ATOM 3336 C CA . ARG A 1 434 ? -5.016 12.635 -2.048 1.00 81.69 434 ARG A CA 1
ATOM 3337 C C . ARG A 1 434 ? -5.019 12.971 -0.559 1.00 81.69 434 ARG A C 1
ATOM 3339 O O . ARG A 1 434 ? -5.366 12.140 0.276 1.00 81.69 434 ARG A O 1
ATOM 3346 N N . VAL A 1 435 ? -4.661 14.219 -0.262 1.00 92.44 435 VAL A N 1
ATOM 3347 C CA . VAL A 1 435 ? -4.782 14.859 1.054 1.00 92.44 435 VAL A CA 1
ATOM 3348 C C . VAL A 1 435 ? -5.683 16.083 0.927 1.00 92.44 435 VAL A C 1
ATOM 3350 O O . VAL A 1 435 ? -5.489 16.905 0.030 1.00 92.44 435 VAL A O 1
ATOM 3353 N N . THR A 1 436 ? -6.623 16.228 1.857 1.00 94.56 436 THR A N 1
ATOM 3354 C CA . THR A 1 436 ? -7.536 17.369 1.965 1.00 94.56 436 THR A CA 1
ATOM 3355 C C . THR A 1 436 ? -7.328 18.075 3.306 1.00 94.56 436 THR A C 1
ATOM 3357 O O . THR A 1 436 ? -7.464 17.441 4.353 1.00 94.56 436 THR A O 1
ATOM 3360 N N . PRO A 1 437 ? -6.993 19.376 3.319 1.00 92.00 437 PRO A N 1
ATOM 3361 C CA . PRO A 1 437 ? -6.905 20.143 4.556 1.00 92.00 437 PRO A CA 1
ATOM 3362 C C . PRO A 1 437 ? -8.258 20.258 5.257 1.00 92.00 437 PRO A C 1
ATOM 3364 O O . PRO A 1 437 ? -9.261 20.547 4.608 1.00 92.00 437 PRO A O 1
ATOM 3367 N N . VAL A 1 438 ? -8.271 20.101 6.580 1.00 89.25 438 VAL A N 1
ATOM 3368 C CA . VAL A 1 438 ? -9.446 20.398 7.402 1.00 89.25 438 VAL A CA 1
ATOM 3369 C C . VAL A 1 438 ? -9.435 21.882 7.751 1.00 89.25 438 VAL A C 1
ATOM 3371 O O . VAL A 1 438 ? -8.434 22.418 8.238 1.00 89.25 438 VAL A O 1
ATOM 3374 N N . GLN A 1 439 ? -10.551 22.562 7.503 1.00 82.50 439 GLN A N 1
ATOM 3375 C CA . GLN A 1 439 ? -10.699 23.983 7.786 1.00 82.50 439 GLN A CA 1
ATOM 3376 C C . GLN A 1 439 ? -10.481 24.256 9.278 1.00 82.50 439 GLN A C 1
ATOM 3378 O O . GLN A 1 439 ? -11.218 23.781 10.143 1.00 82.50 439 GLN A O 1
ATOM 3383 N N . ARG A 1 440 ? -9.462 25.067 9.587 1.00 72.19 440 ARG A N 1
ATOM 3384 C CA . ARG A 1 440 ? -9.226 25.532 10.954 1.00 72.19 440 ARG A CA 1
ATOM 3385 C C . ARG A 1 440 ? -10.298 26.550 11.340 1.00 72.19 440 ARG A C 1
ATOM 3387 O O . ARG A 1 440 ? -10.459 27.550 10.637 1.00 72.19 440 ARG A O 1
ATOM 3394 N N . PRO A 1 441 ? -10.990 26.374 12.473 1.00 63.62 441 PRO A N 1
ATOM 3395 C CA . PRO A 1 441 ? -11.929 27.383 12.919 1.00 63.62 441 PRO A CA 1
ATOM 3396 C C . PRO A 1 441 ? -11.208 28.681 13.341 1.00 63.62 441 PRO A C 1
ATOM 3398 O O . PRO A 1 441 ? -10.108 28.611 13.889 1.00 63.62 441 PRO A O 1
ATOM 3401 N N . PRO A 1 442 ? -11.819 29.873 13.172 1.00 53.66 442 PRO A N 1
ATOM 3402 C CA . PRO A 1 442 ? -11.173 31.177 13.409 1.00 53.66 442 PRO A CA 1
ATOM 3403 C C . PRO A 1 442 ? -10.654 31.448 14.836 1.00 53.66 442 PRO A C 1
ATOM 3405 O O . PRO A 1 442 ? -9.927 32.411 15.043 1.00 53.66 442 PRO A O 1
ATOM 3408 N N . ARG A 1 443 ? -11.050 30.638 15.831 1.00 53.28 443 ARG A N 1
ATOM 3409 C CA . ARG A 1 443 ? -10.537 30.658 17.221 1.00 53.28 443 ARG A CA 1
ATOM 3410 C C . ARG A 1 443 ? -9.910 29.317 17.639 1.00 53.28 443 ARG A C 1
ATOM 3412 O O . ARG A 1 443 ? -9.808 29.027 18.823 1.00 53.28 443 ARG A O 1
ATOM 3419 N N . GLY A 1 444 ? -9.559 28.475 16.669 1.00 49.94 444 GLY A N 1
ATOM 3420 C CA . GLY A 1 444 ? -9.065 27.114 16.870 1.00 49.94 444 GLY A CA 1
ATOM 3421 C C . GLY A 1 444 ? -7.552 26.989 16.991 1.00 49.94 444 GLY A C 1
ATOM 3422 O O . GLY A 1 444 ? -7.029 25.917 16.698 1.00 49.94 444 GLY A O 1
ATOM 3423 N N . GLU A 1 445 ? -6.836 28.053 17.361 1.00 49.34 445 GLU A N 1
ATOM 3424 C CA . GLU A 1 445 ? -5.408 27.933 17.664 1.00 49.34 445 GLU A CA 1
ATOM 3425 C C . GLU A 1 445 ? -5.219 26.886 18.774 1.00 49.34 445 GLU A C 1
ATOM 3427 O O . GLU A 1 445 ? -5.794 26.996 19.857 1.00 49.34 445 GLU A O 1
ATOM 3432 N N . GLY A 1 446 ? -4.486 25.814 18.458 1.00 57.00 446 GLY A N 1
ATOM 3433 C CA . GLY A 1 446 ? -4.238 24.689 19.362 1.00 57.00 446 GLY A CA 1
ATOM 3434 C C . GLY A 1 446 ? -5.258 23.540 19.328 1.00 57.00 446 GLY A C 1
ATOM 3435 O O . GLY A 1 446 ? -5.074 22.591 20.085 1.00 57.00 446 GLY A O 1
ATOM 3436 N N . LEU A 1 447 ? -6.306 23.569 18.488 1.00 70.44 447 LEU A N 1
ATOM 3437 C CA . LEU A 1 447 ? -7.193 22.406 18.292 1.00 70.44 447 LEU A CA 1
ATOM 3438 C C . LEU A 1 447 ? -6.579 21.421 17.287 1.00 70.44 447 LEU A C 1
ATOM 3440 O O . LEU A 1 447 ? -6.557 21.689 16.086 1.00 70.44 447 LEU A O 1
ATOM 3444 N N . SER A 1 448 ? -6.124 20.271 17.785 1.00 74.81 448 SER A N 1
ATOM 3445 C CA . SER A 1 448 ? -5.608 19.162 16.974 1.00 74.81 448 SER A CA 1
ATOM 3446 C C . SER A 1 448 ? -6.658 18.054 16.885 1.00 74.81 448 SER A C 1
ATOM 3448 O O . SER A 1 448 ? -6.790 17.254 17.810 1.00 74.81 448 SER A O 1
ATOM 3450 N N . TRP A 1 449 ? -7.444 18.031 15.803 1.00 84.25 449 TRP A N 1
ATOM 3451 C CA . TRP A 1 449 ? -8.412 16.956 15.552 1.00 84.25 449 TRP A CA 1
ATOM 3452 C C . TRP A 1 449 ? -7.669 15.706 15.104 1.00 84.25 449 TRP A C 1
ATOM 3454 O O . TRP A 1 449 ? -6.987 15.767 14.082 1.00 84.25 449 TRP A O 1
ATOM 3464 N N . GLY A 1 450 ? -7.813 14.602 15.840 1.00 77.94 450 GLY A N 1
ATOM 3465 C CA . GLY A 1 450 ? -6.992 13.415 15.580 1.00 77.94 450 GLY A CA 1
ATOM 3466 C C . GLY A 1 450 ? -7.620 12.057 15.842 1.00 77.94 450 GLY A C 1
ATOM 3467 O O . GLY A 1 450 ? -7.124 11.064 15.315 1.00 77.94 450 GLY A O 1
ATOM 3468 N N . VAL A 1 451 ? -8.722 11.980 16.587 1.00 79.25 451 VAL A N 1
ATOM 3469 C CA . VAL A 1 451 ? -9.434 10.712 16.806 1.00 79.25 451 VAL A CA 1
ATOM 3470 C C . VAL A 1 451 ? -10.768 10.764 16.090 1.00 79.25 451 VAL A C 1
ATOM 3472 O O . VAL A 1 451 ? -11.573 11.629 16.412 1.00 79.25 451 VAL A O 1
ATOM 3475 N N . ALA A 1 452 ? -10.986 9.861 15.136 1.00 83.19 452 ALA A N 1
ATOM 3476 C CA . ALA A 1 452 ? -12.238 9.695 14.413 1.00 83.19 452 ALA A CA 1
ATOM 3477 C C . ALA A 1 452 ? -12.972 8.425 14.872 1.00 83.19 452 ALA A C 1
ATOM 3479 O O . ALA A 1 452 ? -12.374 7.357 14.974 1.00 83.19 452 ALA A O 1
ATOM 3480 N N . LEU A 1 453 ? -14.277 8.541 15.109 1.00 89.69 453 LEU A N 1
ATOM 3481 C CA . LEU A 1 453 ? -15.187 7.437 15.398 1.00 89.69 453 LEU A CA 1
ATOM 3482 C C . LEU A 1 453 ? -16.355 7.498 14.413 1.00 89.69 453 LEU A C 1
ATOM 3484 O O . LEU A 1 453 ? -17.148 8.437 14.444 1.00 89.69 453 LEU A O 1
ATOM 3488 N N . HIS A 1 454 ? -16.473 6.488 13.556 1.00 88.56 454 HIS A N 1
ATOM 3489 C CA . HIS A 1 454 ? -17.631 6.331 12.681 1.00 88.56 454 HIS A CA 1
ATOM 3490 C C . HIS A 1 454 ? -18.796 5.692 13.455 1.00 88.56 454 HIS A C 1
ATOM 3492 O O . HIS A 1 454 ? -18.638 4.620 14.042 1.00 88.56 454 HIS A O 1
ATOM 3498 N N . ASP A 1 455 ? -19.959 6.346 13.463 1.00 88.44 455 ASP A N 1
ATOM 3499 C CA . ASP A 1 455 ? -21.163 5.879 14.152 1.00 88.44 455 ASP A CA 1
ATOM 3500 C C . ASP A 1 455 ? -22.438 6.284 13.392 1.00 88.44 455 ASP A C 1
ATOM 3502 O O . ASP A 1 455 ? -22.867 7.442 13.384 1.00 88.44 455 ASP A O 1
ATOM 3506 N N . GLY A 1 456 ? -23.057 5.296 12.742 1.00 86.00 456 GLY A N 1
ATOM 3507 C CA . GLY A 1 456 ? -24.248 5.496 11.921 1.00 86.00 456 GLY A CA 1
ATOM 3508 C C . GLY A 1 456 ? -23.976 6.430 10.742 1.00 86.00 456 GLY A C 1
ATOM 3509 O O . GLY A 1 456 ? -23.126 6.148 9.902 1.00 86.00 456 GLY A O 1
ATOM 3510 N N . ASP A 1 457 ? -24.714 7.539 10.673 1.00 89.12 457 ASP A N 1
ATOM 3511 C CA . ASP A 1 457 ? -24.563 8.510 9.588 1.00 89.12 457 ASP A CA 1
ATOM 3512 C C . ASP A 1 457 ? -23.457 9.550 9.822 1.00 89.12 457 ASP A C 1
ATOM 3514 O O . ASP A 1 457 ? -23.216 10.398 8.957 1.00 89.12 457 ASP A O 1
ATOM 3518 N N . TRP A 1 458 ? -22.791 9.495 10.977 1.00 92.38 458 TRP A N 1
ATOM 3519 C CA . TRP A 1 458 ? -21.881 10.529 11.450 1.00 92.38 458 TRP A CA 1
ATOM 3520 C C . TRP A 1 458 ? -20.472 9.992 11.678 1.00 92.38 458 TRP A C 1
ATOM 3522 O O . TRP A 1 458 ? -20.272 8.882 12.169 1.00 92.38 458 TRP A O 1
ATOM 3532 N N . VAL A 1 459 ? -19.488 10.843 11.410 1.00 93.62 459 VAL A N 1
ATOM 3533 C CA . VAL A 1 459 ? -18.133 10.699 11.940 1.00 93.62 459 VAL A CA 1
ATOM 3534 C C . VAL A 1 459 ? -17.974 11.704 13.066 1.00 93.62 459 VAL A C 1
ATOM 3536 O O . VAL A 1 459 ? -18.165 12.905 12.871 1.00 93.62 459 VAL A O 1
ATOM 3539 N N . TYR A 1 460 ? -17.627 11.212 14.245 1.00 93.88 460 TYR A N 1
ATOM 3540 C CA . TYR A 1 460 ? -17.247 12.022 15.392 1.00 93.88 460 TYR A CA 1
ATOM 3541 C C . TYR A 1 460 ? -15.742 12.213 15.380 1.00 93.88 460 TYR A C 1
ATOM 3543 O O . TYR A 1 460 ? -15.004 11.256 15.167 1.00 93.88 460 TYR A O 1
ATOM 3551 N N . VAL A 1 461 ? -15.289 13.435 15.630 1.00 91.81 461 VAL A N 1
ATOM 3552 C CA . VAL A 1 461 ? -13.872 13.759 15.756 1.00 91.81 461 VAL A CA 1
ATOM 3553 C C . VAL A 1 461 ? -13.591 14.455 17.070 1.00 91.81 461 VAL A C 1
ATOM 3555 O O . VAL A 1 461 ? -14.345 15.328 17.502 1.00 91.81 461 VAL A O 1
ATOM 3558 N N . TYR A 1 462 ? -12.482 14.076 17.693 1.00 89.19 462 TYR A N 1
ATOM 3559 C CA . TYR A 1 462 ? -12.060 14.609 18.979 1.00 89.19 462 TYR A CA 1
ATOM 3560 C C . TYR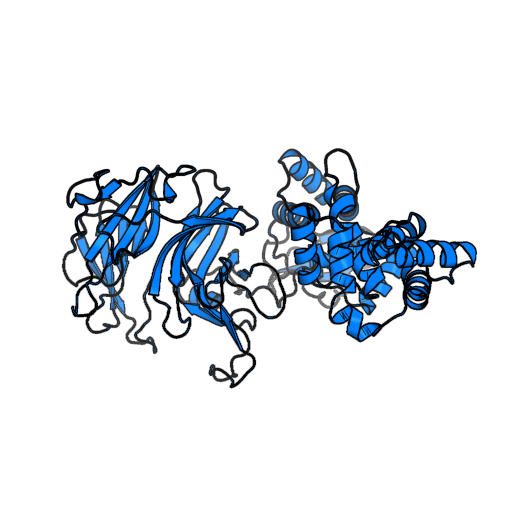 A 1 462 ? -10.761 15.392 18.835 1.00 89.19 462 TYR A C 1
ATOM 3562 O O . TYR A 1 462 ? -9.865 15.004 18.076 1.00 89.19 462 TYR A O 1
ATOM 3570 N N . ALA A 1 463 ? -10.686 16.506 19.557 1.00 82.69 463 ALA A N 1
ATOM 3571 C CA . ALA A 1 463 ? -9.496 17.333 19.656 1.00 82.69 463 ALA A CA 1
ATOM 3572 C C . ALA A 1 463 ? -9.161 17.620 21.112 1.00 82.69 463 ALA A C 1
ATOM 3574 O O . ALA A 1 463 ? -10.034 17.959 21.912 1.00 82.69 463 ALA A O 1
ATOM 3575 N N . ASP A 1 464 ? -7.871 17.576 21.410 1.00 76.00 464 ASP A N 1
ATOM 3576 C CA . ASP A 1 464 ? -7.318 17.947 22.703 1.00 76.00 464 ASP A CA 1
ATOM 3577 C C . ASP A 1 464 ? -6.508 19.241 22.510 1.00 76.00 464 ASP A C 1
ATOM 3579 O O . ASP A 1 464 ? -5.683 19.319 21.596 1.00 76.00 464 ASP A O 1
ATOM 3583 N N . ASN A 1 465 ? -6.759 20.283 23.314 1.00 68.94 465 ASN A N 1
ATOM 3584 C CA . ASN A 1 465 ? -5.995 21.535 23.253 1.00 68.94 465 ASN A CA 1
ATOM 3585 C C . ASN A 1 465 ? -5.280 21.863 24.565 1.00 68.94 465 ASN A C 1
ATOM 3587 O O . ASN A 1 465 ? -5.869 21.815 25.645 1.00 68.94 465 ASN A O 1
ATOM 3591 N N . GLY A 1 466 ? -4.000 22.230 24.464 1.00 53.28 466 GLY A N 1
ATOM 3592 C CA . GLY A 1 466 ? -3.246 22.905 25.526 1.00 53.28 466 GLY A CA 1
ATOM 3593 C C . GLY A 1 466 ? -3.172 24.402 25.218 1.00 53.28 466 GLY A C 1
ATOM 3594 O O . GLY A 1 466 ? -3.159 24.755 24.037 1.00 53.28 466 GLY A O 1
ATOM 3595 N N . PRO A 1 467 ? -3.174 25.297 26.220 1.00 43.81 467 PRO A N 1
ATOM 3596 C CA . PRO A 1 467 ? -3.068 26.726 25.962 1.00 43.81 467 PRO A CA 1
ATOM 3597 C C . PRO A 1 467 ? -1.622 27.080 25.578 1.00 43.81 467 PRO A C 1
ATOM 3599 O O . PRO A 1 467 ? -0.703 26.392 25.999 1.00 43.81 467 PRO A O 1
ATOM 3602 N N . ASP A 1 468 ? -1.457 28.131 24.775 1.00 38.81 468 ASP A N 1
ATOM 3603 C CA . ASP A 1 468 ? -0.481 29.222 24.964 1.00 38.81 468 ASP A CA 1
ATOM 3604 C C . ASP A 1 468 ? 0.963 28.865 25.438 1.00 38.81 468 ASP A C 1
ATOM 3606 O O . ASP A 1 468 ? 1.125 28.249 26.493 1.00 38.81 468 ASP A O 1
ATOM 3610 N N . PRO A 1 469 ? 2.047 29.321 24.767 1.00 37.75 469 PRO A N 1
ATOM 3611 C CA . PRO A 1 469 ? 3.440 29.042 25.161 1.00 37.75 469 PRO A CA 1
ATOM 3612 C C . PRO A 1 469 ? 3.850 29.359 26.616 1.00 37.75 469 PRO A C 1
ATOM 3614 O O . PRO A 1 469 ? 4.920 28.919 27.036 1.00 37.75 469 PRO A O 1
ATOM 3617 N N . GLU A 1 470 ? 3.042 30.091 27.390 1.00 37.38 470 GLU A N 1
ATOM 3618 C CA . GLU A 1 470 ? 3.311 30.428 28.797 1.00 37.38 470 GLU A CA 1
ATOM 3619 C C . GLU A 1 470 ? 2.405 29.723 29.834 1.00 37.38 470 GLU A C 1
ATOM 3621 O O . GLU A 1 470 ? 2.608 29.904 31.037 1.00 37.38 470 GLU A O 1
ATOM 3626 N N . ALA A 1 471 ? 1.431 28.890 29.441 1.00 39.25 471 ALA A N 1
ATOM 3627 C CA . ALA A 1 471 ? 0.448 28.326 30.375 1.00 39.25 471 ALA A CA 1
ATOM 3628 C C . ALA A 1 471 ? 0.616 26.813 30.615 1.00 39.25 471 ALA A C 1
ATOM 3630 O O . ALA A 1 471 ? 0.225 25.946 29.837 1.00 39.25 471 ALA A O 1
ATOM 3631 N N . SER A 1 472 ? 1.151 26.481 31.785 1.00 43.00 472 SER A N 1
ATOM 3632 C CA . SER A 1 472 ? 1.236 25.126 32.318 1.00 43.00 472 SER A CA 1
ATOM 3633 C C . SER A 1 472 ? -0.138 24.599 32.783 1.00 43.00 472 SER A C 1
ATOM 3635 O O . SER A 1 472 ? -0.557 24.942 33.884 1.00 43.00 472 SER A O 1
ATOM 3637 N N . TRP A 1 473 ? -0.752 23.694 32.002 1.00 52.34 473 TRP A N 1
ATOM 3638 C CA . TRP A 1 473 ? -1.690 22.625 32.434 1.00 52.34 473 TRP A CA 1
ATOM 3639 C C . TRP A 1 473 ? -3.079 23.015 32.995 1.00 52.34 473 TRP A C 1
ATOM 3641 O O . TRP A 1 473 ? -3.158 23.918 33.828 1.00 52.34 473 TRP A O 1
ATOM 3651 N N . PRO A 1 474 ? -4.189 22.281 32.676 1.00 55.38 474 PRO A N 1
ATOM 3652 C CA . PRO A 1 474 ? -4.374 21.046 31.866 1.00 55.38 474 PRO A CA 1
ATOM 3653 C C . PRO A 1 474 ? -5.087 21.230 30.495 1.00 55.38 474 PRO A C 1
ATOM 3655 O O . PRO A 1 474 ? -5.588 22.314 30.210 1.00 55.38 474 PRO A O 1
ATOM 3658 N N . PHE A 1 475 ? -5.157 20.160 29.675 1.00 66.25 475 PHE A N 1
ATOM 3659 C CA . PHE A 1 475 ? -5.839 20.126 28.364 1.00 66.25 475 PHE A CA 1
ATOM 3660 C C . PHE A 1 475 ? -7.369 20.277 28.469 1.00 66.25 475 PHE A C 1
ATOM 3662 O O . PHE A 1 475 ? -7.968 19.770 29.420 1.00 66.25 475 PHE A O 1
ATOM 3669 N N . ASN A 1 476 ? -8.015 20.916 27.482 1.00 76.81 476 ASN A N 1
ATOM 3670 C CA . ASN A 1 476 ? -9.458 20.747 27.272 1.00 76.81 476 ASN A CA 1
ATOM 3671 C C . ASN A 1 476 ? -9.718 19.778 26.116 1.00 76.81 476 ASN A C 1
ATOM 3673 O O . ASN A 1 476 ? -9.008 19.783 25.112 1.00 76.81 476 ASN A O 1
ATOM 3677 N N . HIS A 1 477 ? -10.784 18.997 26.258 1.00 84.25 477 HIS A N 1
ATOM 3678 C CA . HIS A 1 477 ? -11.208 17.989 25.291 1.00 84.25 477 HIS A CA 1
ATOM 3679 C C . HIS A 1 477 ? -12.447 18.479 24.555 1.00 84.25 477 HIS A C 1
ATOM 3681 O O . HIS A 1 477 ? -13.391 18.961 25.183 1.00 84.25 477 HIS A O 1
ATOM 3687 N N . HIS A 1 478 ? -12.463 18.353 23.238 1.00 87.81 478 HIS A N 1
ATOM 3688 C CA . HIS A 1 478 ? -13.516 18.867 22.368 1.00 87.81 478 HIS A CA 1
ATOM 3689 C C . HIS A 1 478 ? -14.004 17.768 21.437 1.00 87.81 478 HIS A C 1
ATOM 3691 O O . HIS A 1 478 ? -13.225 16.914 21.021 1.00 87.81 478 HIS A O 1
ATOM 3697 N N . ALA A 1 479 ? -15.280 17.836 21.067 1.00 92.06 479 ALA A N 1
ATOM 3698 C CA . ALA A 1 479 ? -15.863 16.979 20.045 1.00 92.06 479 ALA A CA 1
ATOM 3699 C C . ALA A 1 479 ? -16.518 17.825 18.952 1.00 92.06 479 ALA A C 1
ATOM 3701 O O . ALA A 1 479 ? -17.191 18.826 19.225 1.00 92.06 479 ALA A O 1
ATOM 3702 N N . ALA A 1 480 ? -16.347 17.381 17.717 1.00 92.69 480 ALA A N 1
ATOM 3703 C CA . ALA A 1 480 ? -17.141 17.786 16.575 1.00 92.69 480 ALA A CA 1
ATOM 3704 C C . ALA A 1 480 ? -17.674 16.533 15.871 1.00 92.69 480 ALA A C 1
ATOM 3706 O O . ALA A 1 480 ? -17.245 15.413 16.154 1.00 92.69 480 ALA A O 1
ATOM 3707 N N . ARG A 1 481 ? -18.634 16.712 14.974 1.00 94.50 481 ARG A N 1
ATOM 3708 C CA . ARG A 1 481 ? -19.126 15.645 14.109 1.00 94.50 481 ARG A CA 1
ATOM 3709 C C . ARG A 1 481 ? -19.505 16.181 12.745 1.00 94.50 481 ARG A C 1
ATOM 3711 O O . ARG A 1 481 ? -19.836 17.356 12.611 1.00 94.50 481 ARG A O 1
ATOM 3718 N N . PHE A 1 482 ? -19.513 15.308 11.756 1.00 93.75 482 PHE A N 1
ATOM 3719 C CA . PHE A 1 482 ? -19.945 15.631 10.404 1.00 93.75 482 PHE A CA 1
ATOM 3720 C C . PHE A 1 482 ? -20.603 14.418 9.743 1.00 93.75 482 PHE A C 1
ATOM 3722 O O . PHE A 1 482 ? -20.338 13.288 10.166 1.00 93.75 482 PHE A O 1
ATOM 3729 N N . PRO A 1 483 ? -21.493 14.622 8.758 1.00 93.12 483 PRO A N 1
ATOM 3730 C CA . PRO A 1 483 ? -22.078 13.506 8.028 1.00 93.12 483 PRO A CA 1
ATOM 3731 C C . PRO A 1 483 ? -20.976 12.727 7.299 1.00 93.12 483 PRO A C 1
ATOM 3733 O O . PRO A 1 483 ? -20.111 13.333 6.668 1.00 93.12 483 PRO A O 1
ATOM 3736 N N . ASP A 1 484 ? -21.002 11.391 7.360 1.00 88.69 484 ASP A N 1
ATOM 3737 C CA . ASP A 1 484 ? -20.080 10.559 6.571 1.00 88.69 484 ASP A CA 1
ATOM 3738 C C . ASP A 1 484 ? -20.503 10.559 5.094 1.00 88.69 484 ASP A C 1
ATOM 3740 O O . ASP A 1 484 ? -21.154 9.640 4.590 1.00 88.69 484 ASP A O 1
ATOM 3744 N N . ASP A 1 485 ? -20.205 11.659 4.413 1.00 87.62 485 ASP A N 1
ATOM 3745 C CA . ASP A 1 485 ? -20.390 11.835 2.980 1.00 87.62 485 ASP A CA 1
ATOM 3746 C C . ASP A 1 485 ? -19.040 12.022 2.266 1.00 87.62 485 ASP A C 1
ATOM 3748 O O . ASP A 1 485 ? -17.966 11.777 2.821 1.00 87.62 485 ASP A O 1
ATOM 3752 N N . ALA A 1 486 ? -19.076 12.374 0.982 1.00 81.00 486 ALA A N 1
ATOM 3753 C CA . ALA A 1 486 ? -17.883 12.487 0.150 1.00 81.00 486 ALA A CA 1
ATOM 3754 C C . ALA A 1 486 ? -17.040 13.750 0.410 1.00 81.00 486 ALA A C 1
ATOM 3756 O O . ALA A 1 486 ? -15.947 13.845 -0.147 1.00 81.00 486 ALA A O 1
ATOM 3757 N N . THR A 1 487 ? -17.527 14.722 1.186 1.00 85.19 487 THR A N 1
ATOM 3758 C CA . THR A 1 487 ? -16.939 16.073 1.233 1.00 85.19 487 THR A CA 1
ATOM 3759 C C . THR A 1 487 ? -16.805 16.664 2.628 1.00 85.19 487 THR A C 1
ATOM 3761 O O . THR A 1 487 ? -15.836 17.374 2.878 1.00 85.19 487 THR A O 1
ATOM 3764 N N . SER A 1 488 ? -17.712 16.360 3.555 1.00 89.44 488 SER A N 1
ATOM 3765 C CA . SER A 1 488 ? -17.802 17.052 4.843 1.00 89.44 488 SER A CA 1
ATOM 3766 C C . SER A 1 488 ? -16.617 16.829 5.780 1.00 89.44 488 SER A C 1
ATOM 3768 O O . SER A 1 488 ? -16.449 17.570 6.744 1.00 89.44 488 SER A O 1
ATOM 3770 N N . PHE A 1 489 ? -15.740 15.862 5.508 1.00 89.25 489 PHE A N 1
ATOM 3771 C CA . PHE A 1 489 ? -14.524 15.645 6.300 1.00 89.25 489 PHE A CA 1
ATOM 3772 C C . PHE A 1 489 ? -13.503 16.795 6.202 1.00 89.25 489 PHE A C 1
ATOM 3774 O O . PHE A 1 489 ? -12.565 16.838 6.994 1.00 89.25 489 PHE A O 1
ATOM 3781 N N . ASP A 1 490 ? -13.678 17.741 5.276 1.00 88.75 490 ASP A N 1
ATOM 3782 C CA . ASP A 1 490 ? -12.833 18.933 5.128 1.00 88.75 490 ASP A CA 1
ATOM 3783 C C . ASP A 1 490 ? -13.143 20.055 6.144 1.00 88.75 490 ASP A C 1
ATOM 3785 O O . ASP A 1 490 ? -12.512 21.111 6.114 1.00 88.75 490 ASP A O 1
ATOM 3789 N N . GLY A 1 491 ? -14.105 19.859 7.048 1.00 87.12 491 GLY A N 1
ATOM 3790 C CA . GLY A 1 491 ? -14.579 20.891 7.979 1.00 87.12 491 GLY A CA 1
ATOM 3791 C C . GLY A 1 491 ? -15.918 21.513 7.574 1.00 87.12 491 GLY A C 1
ATOM 3792 O O . GLY A 1 491 ? -16.557 22.187 8.386 1.00 87.12 491 GLY A O 1
ATOM 3793 N N . SER A 1 492 ? -16.373 21.295 6.339 1.00 85.94 492 SER A N 1
ATOM 3794 C CA . SER A 1 492 ? -17.648 21.816 5.853 1.00 85.94 492 SER A CA 1
ATOM 3795 C C . SER A 1 492 ? -18.831 21.044 6.440 1.00 85.94 492 SER A C 1
ATOM 3797 O O . SER A 1 492 ? -18.890 19.815 6.439 1.00 85.94 492 SER A O 1
ATOM 3799 N N . GLY A 1 493 ? -19.806 21.784 6.973 1.00 85.50 493 GLY A N 1
ATOM 3800 C CA . GLY A 1 493 ? -20.997 21.183 7.580 1.00 85.50 493 GLY A CA 1
ATOM 3801 C C . GLY A 1 493 ? -20.747 20.502 8.929 1.00 85.50 493 GLY A C 1
ATOM 3802 O O . GLY A 1 493 ? -21.604 19.750 9.385 1.00 85.50 493 GLY A O 1
ATOM 3803 N N . TRP A 1 494 ? -19.605 20.763 9.576 1.00 92.69 494 TRP A N 1
ATOM 3804 C CA . TRP A 1 494 ? -19.336 20.254 10.918 1.00 92.69 494 TRP A CA 1
ATOM 3805 C C . TRP A 1 494 ? -20.291 20.850 11.951 1.00 92.69 494 TRP A C 1
ATOM 3807 O O . TRP A 1 494 ? -20.615 22.041 11.929 1.00 92.69 494 TRP A O 1
ATOM 3817 N N . GLU A 1 495 ? -20.675 20.017 12.910 1.00 94.12 495 GLU A N 1
ATOM 3818 C CA . GLU A 1 495 ? -21.338 20.424 14.136 1.00 94.12 495 GLU A CA 1
ATOM 3819 C C . GLU A 1 495 ? -20.392 20.266 15.327 1.00 94.12 495 GLU A C 1
ATOM 3821 O O . GLU A 1 495 ? -19.694 19.266 15.470 1.00 94.12 495 GLU A O 1
ATOM 3826 N N . TYR A 1 496 ? -20.404 21.246 16.220 1.00 91.94 496 TYR A N 1
ATOM 3827 C CA . TYR A 1 496 ? -19.522 21.349 17.373 1.00 91.94 496 TYR A CA 1
ATOM 3828 C C . TYR A 1 496 ? -20.304 21.121 18.662 1.00 91.94 496 TYR A C 1
ATOM 3830 O O . TYR A 1 496 ? -21.422 21.626 18.817 1.00 91.94 496 TYR A O 1
ATOM 3838 N N . TRP A 1 497 ? -19.709 20.380 19.594 1.00 93.62 497 TRP A N 1
ATOM 3839 C CA . TRP A 1 497 ? -20.310 20.109 20.894 1.00 93.62 497 TRP A CA 1
ATOM 3840 C C . TRP A 1 497 ? -20.464 21.394 21.715 1.00 93.62 497 TRP A C 1
ATOM 3842 O O . TRP A 1 497 ? -19.508 22.144 21.909 1.00 93.62 497 TRP A O 1
ATOM 3852 N N . THR A 1 498 ? -21.666 21.643 22.232 1.00 93.19 498 THR A N 1
ATOM 3853 C CA . THR A 1 498 ? -21.998 22.870 22.980 1.00 93.19 498 THR A CA 1
ATOM 3854 C C . THR A 1 498 ? -22.015 22.679 24.498 1.00 93.19 498 THR A C 1
ATOM 3856 O O . THR A 1 498 ? -22.327 23.613 25.236 1.00 93.19 498 THR A O 1
ATOM 3859 N N . GLY A 1 499 ? -21.703 21.475 24.988 1.00 91.06 499 GLY A N 1
ATOM 3860 C CA . GLY A 1 499 ? -21.874 21.087 26.394 1.00 91.06 499 GLY A CA 1
ATOM 3861 C C . GLY A 1 499 ? -23.194 20.363 26.679 1.00 91.06 499 GLY A C 1
ATOM 3862 O O . GLY A 1 499 ? -23.282 19.632 27.662 1.00 91.06 499 GLY A O 1
ATOM 3863 N N . SER A 1 500 ? -24.205 20.532 25.824 1.00 92.62 500 SER A N 1
ATOM 3864 C CA . SER A 1 500 ? -25.519 19.882 25.960 1.00 92.62 500 SER A CA 1
ATOM 3865 C C . SER A 1 500 ? -26.166 19.479 24.629 1.00 92.62 500 SER A C 1
ATOM 3867 O O . SER A 1 500 ? -27.230 18.863 24.629 1.00 92.62 500 SER A O 1
ATOM 3869 N N . GLY A 1 501 ? -25.541 19.810 23.497 1.00 95.44 501 GLY A N 1
ATOM 3870 C CA . GLY A 1 501 ? -26.031 19.522 22.153 1.00 95.44 501 GLY A CA 1
ATOM 3871 C C . GLY A 1 501 ? -24.995 19.862 21.082 1.00 95.44 501 GLY A C 1
ATOM 3872 O O . GLY A 1 501 ? -23.796 19.902 21.357 1.00 95.44 501 GLY A O 1
ATOM 3873 N N . TRP A 1 502 ? -25.466 20.123 19.865 1.00 96.06 502 TRP A N 1
ATOM 3874 C CA . TRP A 1 502 ? -24.631 20.336 18.682 1.00 96.06 502 TRP A CA 1
ATOM 3875 C C . TRP A 1 502 ? -24.990 21.652 17.987 1.00 96.06 502 TRP A C 1
ATOM 3877 O O . TRP A 1 502 ? -26.162 22.025 17.933 1.00 96.06 502 TRP A O 1
ATOM 3887 N N . SER A 1 503 ? -23.988 22.369 17.479 1.00 94.81 503 SER A N 1
ATOM 3888 C CA . SER A 1 503 ? -24.171 23.624 16.739 1.00 94.81 503 SER A CA 1
ATOM 3889 C C . SER A 1 503 ? -23.252 23.683 15.529 1.00 94.81 503 SER A C 1
ATOM 3891 O O . SER A 1 503 ? -22.073 23.371 15.639 1.00 94.81 503 SER A O 1
ATOM 3893 N N . SER A 1 504 ? -23.744 24.174 14.394 1.00 92.31 504 SER A N 1
ATOM 3894 C CA . SER A 1 504 ? -22.919 24.440 13.206 1.00 92.31 504 SER A CA 1
ATOM 3895 C C . SER A 1 504 ? -21.996 25.657 13.359 1.00 92.31 504 SER A C 1
ATOM 3897 O O . SER A 1 504 ? -21.151 25.925 12.506 1.00 92.31 504 SER A O 1
ATOM 3899 N N . ARG A 1 505 ? -22.136 26.433 14.445 1.00 88.06 505 ARG A N 1
ATOM 3900 C CA . ARG A 1 505 ? -21.283 27.594 14.723 1.00 88.06 505 ARG A CA 1
ATOM 3901 C C . ARG A 1 505 ? -20.149 27.192 15.654 1.00 88.06 505 ARG A C 1
ATOM 3903 O O . ARG A 1 505 ? -20.367 27.000 16.846 1.00 88.06 505 ARG A O 1
ATOM 3910 N N . VAL A 1 506 ? -18.912 27.216 15.159 1.00 83.56 506 VAL A N 1
ATOM 3911 C CA . VAL A 1 506 ? -17.736 26.901 15.992 1.00 83.56 506 VAL A CA 1
ATOM 3912 C C . VAL A 1 506 ? -17.567 27.816 17.215 1.00 83.56 506 VAL A C 1
ATOM 3914 O O . VAL A 1 506 ? -16.989 27.416 18.219 1.00 83.56 506 VAL A O 1
ATOM 3917 N N . ALA A 1 507 ? -18.119 29.033 17.187 1.00 83.69 507 ALA A N 1
ATOM 3918 C CA . ALA A 1 507 ? -18.128 29.929 18.348 1.00 83.69 507 ALA A CA 1
ATOM 3919 C C . ALA A 1 507 ? -18.886 29.354 19.569 1.00 83.69 507 ALA A C 1
ATOM 3921 O O . ALA A 1 507 ? -18.664 29.793 20.704 1.00 83.69 507 ALA A O 1
ATOM 3922 N N . ASP A 1 508 ? -19.765 28.374 19.346 1.00 89.94 508 ASP A N 1
ATOM 3923 C CA . ASP A 1 508 ? -20.513 27.687 20.397 1.00 89.94 508 ASP A CA 1
ATOM 3924 C C . ASP A 1 508 ? -19.775 26.468 20.961 1.00 89.94 508 ASP A C 1
ATOM 3926 O O . ASP A 1 508 ? -20.271 25.884 21.922 1.00 89.94 508 ASP A O 1
ATOM 3930 N N . LEU A 1 509 ? -18.612 26.094 20.408 1.00 87.75 509 LEU A N 1
ATOM 3931 C CA . LEU A 1 509 ? -17.826 24.958 20.886 1.00 87.75 509 LEU A CA 1
ATOM 3932 C C . LEU A 1 509 ? -17.524 25.114 22.383 1.00 87.75 509 LEU A C 1
ATOM 3934 O O . LEU A 1 509 ? -17.086 26.178 22.848 1.00 87.75 509 LEU A O 1
ATOM 3938 N N . ARG A 1 510 ? -17.774 24.052 23.145 1.00 88.06 510 ARG A N 1
ATOM 3939 C CA . ARG A 1 510 ? -17.459 23.955 24.571 1.00 88.06 510 ARG A CA 1
ATOM 3940 C C . ARG A 1 510 ? -16.694 22.664 24.864 1.00 88.06 510 ARG A C 1
ATOM 3942 O O . ARG A 1 510 ? -16.952 21.653 24.212 1.00 88.06 510 ARG A O 1
ATOM 3949 N N . PRO A 1 511 ? -15.814 22.678 25.880 1.00 85.88 511 PRO A N 1
ATOM 3950 C CA . PRO A 1 511 ? -15.161 21.467 26.348 1.00 85.88 511 PRO A CA 1
ATOM 3951 C C . PRO A 1 511 ? -16.162 20.392 26.777 1.00 85.88 511 PRO A C 1
ATOM 3953 O O . PRO A 1 511 ? -17.209 20.684 27.364 1.00 85.88 511 PRO A O 1
ATOM 3956 N N . MET A 1 512 ? -15.799 19.140 26.542 1.00 87.38 512 MET A N 1
ATOM 3957 C CA . MET A 1 512 ? -16.433 17.975 27.144 1.00 87.38 512 MET A CA 1
ATOM 3958 C C . MET A 1 512 ? -16.151 17.940 28.652 1.00 87.38 512 MET A C 1
ATOM 3960 O O . MET A 1 512 ? -15.125 18.431 29.126 1.00 87.38 512 MET A O 1
ATOM 3964 N N . SER A 1 513 ? -17.078 17.359 29.415 1.00 84.06 513 SER A N 1
ATOM 3965 C CA . SER A 1 513 ? -16.983 17.265 30.873 1.00 84.06 513 SER A CA 1
ATOM 3966 C C . SER A 1 513 ? -16.807 15.818 31.308 1.00 84.06 513 SER A C 1
ATOM 3968 O O . SER A 1 513 ? -17.506 14.929 30.816 1.00 84.06 513 SER A O 1
ATOM 3970 N N . PHE A 1 514 ? -15.895 15.603 32.254 1.00 83.00 514 PHE A N 1
ATOM 3971 C CA . PHE A 1 514 ? -15.590 14.289 32.796 1.00 83.00 514 PHE A CA 1
ATOM 3972 C C . PHE A 1 514 ? -15.466 14.349 34.321 1.00 83.00 514 PHE A C 1
ATOM 3974 O O . PHE A 1 514 ? -14.888 15.309 34.846 1.00 83.00 514 PHE A O 1
ATOM 3981 N N . PRO A 1 515 ? -15.978 13.339 35.044 1.00 76.94 515 PRO A N 1
ATOM 3982 C CA . PRO A 1 515 ? -15.625 13.145 36.444 1.00 76.94 515 PRO A CA 1
ATOM 3983 C C . PRO A 1 515 ? -14.116 12.874 36.556 1.00 76.94 515 PRO A C 1
ATOM 3985 O O . PRO A 1 515 ? -13.526 12.303 35.637 1.00 76.94 515 PRO A O 1
ATOM 3988 N N . ALA A 1 516 ? -13.499 13.331 37.653 1.00 72.00 516 ALA A N 1
ATOM 3989 C CA . ALA A 1 516 ? -12.070 13.143 37.926 1.00 72.00 516 ALA A CA 1
ATOM 3990 C C . ALA A 1 516 ? -11.643 11.664 37.766 1.00 72.00 516 ALA A C 1
ATOM 3992 O O . ALA A 1 516 ? -12.487 10.802 37.968 1.00 72.00 516 ALA A O 1
ATOM 3993 N N . PRO A 1 517 ? -10.363 11.356 37.457 1.00 69.56 517 PRO A N 1
ATOM 3994 C CA . PRO A 1 517 ? -9.236 12.270 37.227 1.00 69.56 517 PRO A CA 1
ATOM 3995 C C . PRO A 1 517 ? -9.315 13.022 35.885 1.00 69.56 517 PRO A C 1
ATOM 3997 O O . PRO A 1 517 ? -10.079 12.667 34.996 1.00 69.56 517 PRO A O 1
ATOM 4000 N N . LYS A 1 518 ? -8.517 14.090 35.730 1.00 69.62 518 LYS A N 1
ATOM 4001 C CA . LYS A 1 518 ? -8.414 14.816 34.448 1.00 69.62 518 LYS A CA 1
ATOM 4002 C C . LYS A 1 518 ? -7.786 13.908 33.383 1.00 69.62 518 LYS A C 1
ATOM 4004 O O . LYS A 1 518 ? -6.766 13.272 33.656 1.00 69.62 518 LYS A O 1
ATOM 4009 N N . LEU A 1 519 ? -8.374 13.870 32.189 1.00 74.06 519 LEU A N 1
ATOM 4010 C CA . LEU A 1 519 ? -7.941 12.984 31.110 1.00 74.06 519 LEU A CA 1
ATOM 4011 C C . LEU A 1 519 ? -6.683 13.506 30.411 1.00 74.06 519 LEU A C 1
ATOM 4013 O O . LEU A 1 519 ? -6.366 14.694 30.461 1.00 74.06 519 LEU A O 1
ATOM 4017 N N . GLY A 1 520 ? -5.937 12.576 29.809 1.00 70.81 520 GLY A N 1
ATOM 4018 C CA . GLY A 1 520 ? -4.805 12.887 28.941 1.00 70.81 520 GLY A CA 1
ATOM 4019 C C . GLY A 1 520 ? -5.237 13.120 27.501 1.00 70.81 520 GLY A C 1
ATOM 4020 O O . GLY A 1 520 ? -5.140 14.245 27.024 1.00 70.81 520 GLY A O 1
ATOM 4021 N N . PHE A 1 521 ? -5.745 12.078 26.844 1.00 74.19 521 PHE A N 1
ATOM 4022 C CA . PHE A 1 521 ? -6.208 12.127 25.458 1.00 74.19 521 PHE A CA 1
ATOM 4023 C C . PHE A 1 521 ? -7.619 11.562 25.338 1.00 74.19 521 PHE A C 1
ATOM 4025 O O . PHE A 1 521 ? -8.014 10.673 26.097 1.00 74.19 521 PHE A O 1
ATOM 4032 N N . THR A 1 522 ? -8.385 12.063 24.376 1.00 78.12 522 THR A N 1
ATOM 4033 C CA . THR A 1 522 ? -9.748 11.573 24.143 1.00 78.12 522 THR A CA 1
ATOM 4034 C C . THR A 1 522 ? -9.730 10.397 23.172 1.00 78.12 522 THR A C 1
ATOM 4036 O O . THR A 1 522 ? -9.454 10.576 21.992 1.00 78.12 522 THR A O 1
ATOM 4039 N N . ASN A 1 523 ? -10.056 9.194 23.649 1.00 82.56 523 ASN A N 1
ATOM 4040 C CA . ASN A 1 523 ? -10.146 7.988 22.824 1.00 82.56 523 ASN A CA 1
ATOM 4041 C C . ASN A 1 523 ? -11.466 7.265 23.092 1.00 82.56 523 ASN A C 1
ATOM 4043 O O . ASN A 1 523 ? -11.608 6.597 24.116 1.00 82.56 523 ASN A O 1
ATOM 4047 N N . VAL A 1 524 ? -12.435 7.451 22.196 1.00 88.38 524 VAL A N 1
ATOM 4048 C CA . VAL A 1 524 ? -13.791 6.922 22.346 1.00 88.38 524 VAL A CA 1
ATOM 4049 C C . VAL A 1 524 ? -13.995 5.736 21.416 1.00 88.38 524 VAL A C 1
ATOM 4051 O O . VAL A 1 524 ? -13.783 5.839 20.211 1.00 88.38 524 VAL A O 1
ATOM 4054 N N . ILE A 1 525 ? -14.481 4.636 21.981 1.00 88.50 525 ILE A N 1
ATOM 4055 C CA . ILE A 1 525 ? -14.840 3.417 21.264 1.00 88.50 525 ILE A CA 1
ATOM 4056 C C . ILE A 1 525 ? -16.317 3.087 21.480 1.00 88.50 525 ILE A C 1
ATOM 4058 O O . ILE A 1 525 ? -16.896 3.354 22.539 1.00 88.50 525 ILE A O 1
ATOM 4062 N N . ARG A 1 526 ? -16.933 2.476 20.470 1.00 89.56 526 ARG A N 1
ATOM 4063 C CA . ARG A 1 526 ? -18.287 1.925 20.565 1.00 89.56 526 ARG A CA 1
ATOM 4064 C C . ARG A 1 526 ? -18.244 0.580 21.291 1.00 89.56 526 ARG A C 1
ATOM 4066 O O . ARG A 1 526 ? -17.334 -0.213 21.074 1.00 89.56 526 ARG A O 1
ATOM 4073 N N . THR A 1 527 ? -19.233 0.320 22.134 1.00 90.19 527 THR A N 1
ATOM 4074 C CA . THR A 1 527 ? -19.426 -0.962 22.825 1.00 90.19 527 THR A CA 1
ATOM 4075 C C . THR A 1 527 ? -20.854 -1.456 22.606 1.00 90.19 527 THR A C 1
ATOM 4077 O O . THR A 1 527 ? -21.721 -0.701 22.165 1.00 90.19 527 THR A O 1
ATOM 4080 N N . ASP A 1 528 ? -21.138 -2.704 22.977 1.00 89.19 528 ASP A N 1
ATOM 4081 C CA . ASP A 1 528 ? -22.486 -3.284 22.861 1.00 89.19 528 ASP A CA 1
ATOM 4082 C C . ASP A 1 528 ? -23.552 -2.539 23.683 1.00 89.19 528 ASP A C 1
ATOM 4084 O O . ASP A 1 528 ? -24.749 -2.689 23.444 1.00 89.19 528 ASP A O 1
ATOM 4088 N N . THR A 1 529 ? -23.136 -1.734 24.667 1.00 90.75 529 THR A N 1
ATOM 4089 C CA . THR A 1 529 ? -24.035 -1.047 25.611 1.00 90.75 529 THR A CA 1
ATOM 4090 C C . THR A 1 529 ? -23.943 0.479 25.551 1.00 90.75 529 THR A C 1
ATOM 4092 O O . THR A 1 529 ? -24.549 1.161 26.378 1.00 90.75 529 THR A O 1
ATOM 4095 N N . GLY A 1 530 ? -23.207 1.030 24.583 1.00 94.06 530 GLY A N 1
ATOM 4096 C CA . GLY A 1 530 ? -23.005 2.468 24.428 1.00 94.06 530 GLY A CA 1
ATOM 4097 C C . GLY A 1 530 ? -21.586 2.777 23.973 1.00 94.06 530 GLY A C 1
ATOM 4098 O O . GLY A 1 530 ? -21.126 2.264 22.957 1.00 94.06 530 GLY A O 1
ATOM 4099 N N . TYR A 1 531 ? -20.889 3.621 24.730 1.00 94.88 531 TYR A N 1
ATOM 4100 C CA . TYR A 1 531 ? -19.542 4.074 24.396 1.00 94.88 531 TYR A CA 1
ATOM 4101 C C . TYR A 1 531 ? -18.646 3.992 25.619 1.00 94.88 531 TYR A C 1
ATOM 4103 O O . TYR A 1 531 ? -19.084 4.250 26.746 1.00 94.88 531 TYR A O 1
ATOM 4111 N N . ALA A 1 532 ? -17.388 3.647 25.388 1.00 92.06 532 ALA A N 1
ATOM 4112 C CA . ALA A 1 532 ? -16.342 3.715 26.388 1.00 92.06 532 ALA A CA 1
ATOM 4113 C C . ALA A 1 532 ? -15.290 4.727 25.946 1.00 92.06 532 ALA A C 1
ATOM 4115 O O . ALA A 1 532 ? -14.993 4.848 24.760 1.00 92.06 532 ALA A O 1
ATOM 4116 N N . LEU A 1 533 ? -14.726 5.441 26.909 1.00 88.75 533 LEU A N 1
ATOM 4117 C CA . LEU A 1 533 ? -13.508 6.207 26.722 1.00 88.75 533 LEU A CA 1
ATOM 4118 C C . LEU A 1 533 ? -12.424 5.546 27.559 1.00 88.75 533 LEU A C 1
ATOM 4120 O O . LEU A 1 533 ? -12.628 5.367 28.759 1.00 88.75 533 LEU A O 1
ATOM 4124 N N . VAL A 1 534 ? -11.298 5.193 26.942 1.00 85.25 534 VAL A N 1
ATOM 4125 C CA . VAL A 1 534 ? -10.153 4.569 27.620 1.00 85.25 534 VAL A CA 1
ATOM 4126 C C . VAL A 1 534 ? -8.909 5.419 27.394 1.00 85.25 534 VAL A C 1
ATOM 4128 O O . VAL A 1 534 ? -8.516 5.663 26.257 1.00 85.25 534 VAL A O 1
ATOM 4131 N N . THR A 1 535 ? -8.294 5.915 28.469 1.00 80.00 535 THR A N 1
ATOM 4132 C CA . THR A 1 535 ? -7.056 6.704 28.370 1.00 80.00 535 THR A CA 1
ATOM 4133 C C . THR A 1 535 ? -6.254 6.676 29.663 1.00 80.00 535 THR A C 1
ATOM 4135 O O . THR A 1 535 ? -6.762 6.421 30.756 1.00 80.00 535 THR A O 1
ATOM 4138 N N . LYS A 1 536 ? -4.979 7.035 29.548 1.00 74.75 536 LYS A N 1
ATOM 4139 C CA . LYS A 1 536 ? -4.129 7.409 30.674 1.00 74.75 536 LYS A CA 1
ATOM 4140 C C . LYS A 1 536 ? -4.407 8.863 31.116 1.00 74.75 536 LYS A C 1
ATOM 4142 O O . LYS A 1 536 ? -4.553 9.730 30.247 1.00 74.75 536 LYS A O 1
ATOM 4147 N N . PRO A 1 537 ? -4.471 9.172 32.424 1.00 68.38 537 PRO A N 1
ATOM 4148 C CA . PRO A 1 537 ? -4.452 10.541 32.940 1.00 68.38 537 PRO A CA 1
ATOM 4149 C C . PRO A 1 537 ? -3.080 11.189 32.720 1.00 68.38 537 PRO A C 1
ATOM 4151 O O . PRO A 1 537 ? -2.051 10.539 32.896 1.00 68.38 537 PRO A O 1
ATOM 4154 N N . TYR A 1 538 ? -3.042 12.479 32.383 1.00 59.81 538 TYR A N 1
ATOM 4155 C CA . TYR A 1 538 ? -1.776 13.152 32.063 1.00 59.81 538 TYR A CA 1
ATOM 4156 C C . TYR A 1 538 ? -0.878 13.426 33.292 1.00 59.81 538 TYR A C 1
ATOM 4158 O O . TYR A 1 538 ? 0.346 13.321 33.223 1.00 59.81 538 TYR A O 1
ATOM 4166 N N . LEU A 1 539 ? -1.455 13.805 34.440 1.00 52.88 539 LEU A N 1
ATOM 4167 C CA . LEU A 1 539 ? -0.671 14.272 35.592 1.00 52.88 539 LEU A CA 1
ATOM 4168 C C . LEU A 1 539 ? -0.009 13.120 36.359 1.00 52.88 539 LEU A C 1
ATOM 4170 O O . LEU A 1 539 ? -0.693 12.263 36.908 1.00 52.88 539 LEU A O 1
ATOM 4174 N N . GLY A 1 540 ? 1.324 13.166 36.463 1.00 52.00 540 GLY A N 1
ATOM 4175 C CA . GLY A 1 540 ? 2.131 12.273 37.309 1.00 52.00 540 GLY A CA 1
ATOM 4176 C C . GLY A 1 540 ? 2.555 10.967 36.646 1.00 52.00 540 GLY A C 1
ATOM 4177 O O . GLY A 1 540 ? 3.218 10.157 37.287 1.00 52.00 540 GLY A O 1
ATOM 4178 N N . ASN A 1 541 ? 2.195 10.779 35.375 1.00 57.91 541 ASN A N 1
ATOM 4179 C CA . ASN A 1 541 ? 2.461 9.558 34.633 1.00 57.91 541 ASN A CA 1
ATOM 4180 C C . ASN A 1 541 ? 2.083 8.281 35.414 1.00 57.91 541 ASN A C 1
ATOM 4182 O O . ASN A 1 541 ? 2.908 7.373 35.540 1.00 57.91 541 ASN A O 1
ATOM 4186 N N . PRO A 1 542 ? 0.873 8.226 36.012 1.00 59.34 542 PRO A N 1
ATOM 4187 C CA . PRO A 1 542 ? 0.480 7.085 36.811 1.00 59.34 542 PRO A CA 1
ATOM 4188 C C . PRO A 1 542 ? 0.477 5.867 35.894 1.00 59.34 542 PRO A C 1
ATOM 4190 O O . PRO A 1 542 ? 0.026 5.971 34.754 1.00 59.34 542 PRO A O 1
ATOM 4193 N N . PRO A 1 543 ? 0.934 4.706 36.359 1.00 65.81 543 PRO A N 1
ATOM 4194 C CA . PRO A 1 543 ? 0.947 3.521 35.524 1.00 65.81 543 PRO A CA 1
ATOM 4195 C C . PRO A 1 543 ? -0.464 3.057 35.129 1.00 65.81 543 PRO A C 1
ATOM 4197 O O . PRO A 1 543 ? -0.618 2.131 34.357 1.00 65.81 543 PRO A O 1
ATOM 4200 N N . SER A 1 544 ? -1.528 3.683 35.619 1.00 77.38 544 SER A N 1
ATOM 4201 C CA . SER A 1 544 ? -2.886 3.201 35.425 1.00 77.38 544 SER A CA 1
ATOM 4202 C C . SER A 1 544 ? -3.579 3.763 34.181 1.00 77.38 544 SER A C 1
ATOM 4204 O O . SER A 1 544 ? -3.542 4.965 33.907 1.00 77.38 544 SER A O 1
ATOM 4206 N N . VAL A 1 545 ? -4.292 2.888 33.476 1.00 81.00 545 VAL A N 1
ATOM 4207 C CA . VAL A 1 545 ? -5.264 3.237 32.431 1.00 81.00 545 VAL A CA 1
ATOM 4208 C C . VAL A 1 545 ? -6.636 3.366 33.079 1.00 81.00 545 VAL A C 1
ATOM 4210 O O . VAL A 1 545 ? -7.031 2.492 33.852 1.00 81.00 545 VAL A O 1
ATOM 4213 N N . PHE A 1 546 ? -7.363 4.434 32.765 1.00 84.38 546 PHE A N 1
ATOM 4214 C CA . PHE A 1 546 ? -8.699 4.706 33.287 1.00 84.38 546 PHE A CA 1
ATOM 4215 C C . PHE A 1 546 ? -9.743 4.579 32.184 1.00 84.38 546 PHE A C 1
ATOM 4217 O O . PHE A 1 546 ? -9.455 4.835 31.011 1.00 84.38 546 PHE A O 1
ATOM 4224 N N . ALA A 1 547 ? -10.961 4.215 32.579 1.00 88.50 547 ALA A N 1
ATOM 4225 C CA . ALA A 1 547 ? -12.093 4.157 31.673 1.00 88.50 547 ALA A CA 1
ATOM 4226 C C . ALA A 1 547 ? -13.314 4.929 32.184 1.00 88.50 547 ALA A C 1
ATOM 4228 O O . ALA A 1 547 ? -13.586 5.007 33.386 1.00 88.50 547 ALA A O 1
ATOM 4229 N N . TRP A 1 548 ? -14.089 5.441 31.233 1.00 91.50 548 TRP A N 1
ATOM 4230 C CA . TRP A 1 548 ? -15.399 6.052 31.426 1.00 91.50 548 TRP A CA 1
ATOM 4231 C C . TRP A 1 548 ? -16.400 5.397 30.478 1.00 91.50 548 TRP A C 1
ATOM 4233 O O . TRP A 1 548 ? -16.034 4.974 29.385 1.00 91.50 548 TRP A O 1
ATOM 4243 N N . LYS A 1 549 ? -17.676 5.351 30.862 1.00 93.69 549 LYS A N 1
ATOM 4244 C CA . LYS A 1 549 ? -18.784 4.939 29.988 1.00 93.69 549 LYS A CA 1
ATOM 4245 C C . LYS A 1 549 ? -19.761 6.075 29.753 1.00 93.69 549 LYS A C 1
ATOM 4247 O O . LYS A 1 549 ? -20.000 6.882 30.652 1.00 93.69 549 LYS A O 1
ATOM 4252 N N . GLY A 1 550 ? -20.360 6.107 28.573 1.00 93.69 550 GLY A N 1
ATOM 4253 C CA . GLY A 1 550 ? -21.359 7.098 28.199 1.00 93.69 550 GLY A CA 1
ATOM 4254 C C . GLY A 1 550 ? -22.432 6.508 27.284 1.00 93.69 550 GLY A C 1
ATOM 4255 O O . GLY A 1 550 ? -22.174 5.532 26.577 1.00 93.69 550 GLY A O 1
ATOM 4256 N N . PRO A 1 551 ? -23.645 7.086 27.280 1.00 94.31 551 PRO A N 1
ATOM 4257 C CA . PRO A 1 551 ? -24.724 6.660 26.392 1.00 94.31 551 PRO A CA 1
ATOM 4258 C C . PRO A 1 551 ? -24.594 7.237 24.972 1.00 94.31 551 PRO A C 1
ATOM 4260 O O . PRO A 1 551 ? -25.345 6.837 24.091 1.00 94.31 551 PRO A O 1
ATOM 4263 N N . SER A 1 552 ? -23.679 8.188 24.746 1.00 93.25 552 SER A N 1
ATOM 4264 C CA . SER A 1 552 ? -23.415 8.787 23.434 1.00 93.25 552 SER A CA 1
ATOM 4265 C C . SER A 1 552 ? -21.914 9.029 23.216 1.00 93.25 552 SER A C 1
ATOM 4267 O O . SER A 1 552 ? -21.176 9.106 24.207 1.00 93.25 552 SER A O 1
ATOM 4269 N N . PRO A 1 553 ? -21.464 9.256 21.965 1.00 92.56 553 PRO A N 1
ATOM 4270 C CA . PRO A 1 553 ? -20.070 9.585 21.648 1.00 92.56 553 PRO A CA 1
ATOM 4271 C C . PRO A 1 553 ? -19.538 10.859 22.327 1.00 92.56 553 PRO A C 1
ATOM 4273 O O . PRO A 1 553 ? -18.328 11.060 22.386 1.00 92.56 553 PRO A O 1
ATOM 4276 N N . ALA A 1 554 ? -20.418 11.735 22.827 1.00 92.06 554 ALA A N 1
ATOM 4277 C CA . ALA A 1 554 ? -20.052 12.960 23.546 1.00 92.06 554 ALA A CA 1
ATOM 4278 C C . ALA A 1 554 ? -20.305 12.876 25.067 1.00 92.06 554 ALA A C 1
ATOM 4280 O O . ALA A 1 554 ? -20.088 13.853 25.785 1.00 92.06 554 ALA A O 1
ATOM 4281 N N . GLY A 1 555 ? -20.743 11.718 25.574 1.00 90.19 555 GLY A N 1
ATOM 4282 C CA . GLY A 1 555 ? -21.139 11.523 26.969 1.00 90.19 555 GLY A CA 1
ATOM 4283 C C . GLY A 1 555 ? -22.651 11.702 27.208 1.00 90.19 555 GLY A C 1
ATOM 4284 O O . GLY A 1 555 ? -23.445 11.454 26.298 1.00 90.19 555 GLY A O 1
ATOM 4285 N N . PRO A 1 556 ? -23.094 12.082 28.422 1.00 91.88 556 PRO A N 1
ATOM 4286 C CA . PRO A 1 556 ? -22.276 12.355 29.604 1.00 91.88 556 PRO A CA 1
ATOM 4287 C C . PRO A 1 556 ? -21.464 11.129 30.036 1.00 91.88 556 PRO A C 1
ATOM 4289 O O . PRO A 1 556 ? -21.912 9.992 29.891 1.00 91.88 556 PRO A O 1
ATOM 4292 N N . TRP A 1 557 ? -20.266 11.371 30.562 1.00 90.81 557 TRP A N 1
ATOM 4293 C CA . TRP A 1 557 ? -19.330 10.321 30.951 1.00 90.81 557 TRP A CA 1
ATOM 4294 C C . TRP A 1 557 ? -19.459 9.982 32.431 1.00 90.81 557 TRP A C 1
ATOM 4296 O O . TRP A 1 557 ? -19.455 10.862 33.288 1.00 90.81 557 TRP A O 1
ATOM 4306 N N . THR A 1 558 ? -19.545 8.691 32.729 1.00 92.12 558 THR A N 1
ATOM 4307 C CA . THR A 1 558 ? -19.514 8.136 34.083 1.00 92.12 558 THR A CA 1
ATOM 4308 C C . THR A 1 558 ? -18.216 7.364 34.255 1.00 92.12 558 THR A C 1
ATOM 4310 O O . THR A 1 558 ? -17.924 6.482 33.449 1.00 92.12 558 THR A O 1
ATOM 4313 N N . GLU A 1 559 ? -17.441 7.690 35.287 1.00 89.62 559 GLU A N 1
ATOM 4314 C CA . GLU A 1 559 ? -16.198 6.981 35.600 1.00 89.62 559 GLU A CA 1
ATOM 4315 C C . GLU A 1 559 ? -16.477 5.496 35.883 1.00 89.62 559 GLU A C 1
ATOM 4317 O O . GLU A 1 559 ? -17.424 5.149 36.593 1.00 89.62 559 GLU A O 1
ATOM 4322 N N . ILE A 1 560 ? -15.651 4.625 35.305 1.00 88.94 560 ILE A N 1
ATOM 4323 C CA . ILE A 1 560 ? -15.551 3.207 35.676 1.00 88.94 560 ILE A CA 1
ATOM 4324 C C . ILE A 1 560 ? -14.404 3.027 36.679 1.00 88.94 560 ILE A C 1
ATOM 4326 O O . ILE A 1 560 ? -14.544 2.272 37.639 1.00 88.94 560 ILE A O 1
ATOM 4330 N N . GLY A 1 561 ? -13.293 3.740 36.463 1.00 85.94 561 GLY A N 1
ATOM 4331 C CA . GLY A 1 561 ? -12.088 3.721 37.292 1.00 85.94 561 GLY A CA 1
ATOM 4332 C C . GLY A 1 561 ? -10.895 3.129 36.542 1.00 85.94 561 GLY A C 1
ATOM 4333 O O . GLY A 1 561 ? -10.867 3.119 35.309 1.00 85.94 561 GLY A O 1
ATOM 4334 N N . THR A 1 562 ? -9.903 2.634 37.284 1.00 86.56 562 THR A N 1
ATOM 4335 C CA . THR A 1 562 ? -8.719 1.973 36.719 1.00 86.56 562 THR A CA 1
ATOM 4336 C C . THR A 1 562 ? -9.082 0.634 36.077 1.00 86.56 562 THR A C 1
ATOM 4338 O O . THR A 1 562 ? -9.649 -0.235 36.735 1.00 86.56 562 THR A O 1
ATOM 4341 N N . VAL A 1 563 ? -8.700 0.448 34.813 1.00 84.56 563 VAL A N 1
ATOM 4342 C CA . VAL A 1 563 ? -8.923 -0.787 34.038 1.00 84.56 563 VAL A CA 1
ATOM 4343 C C . VAL A 1 563 ? -7.640 -1.552 33.717 1.00 84.56 563 VAL A C 1
ATOM 4345 O O . VAL A 1 563 ? -7.711 -2.734 33.397 1.00 84.56 563 VAL A O 1
ATOM 4348 N N . ALA A 1 564 ? -6.470 -0.920 33.838 1.00 80.44 564 ALA A N 1
ATOM 4349 C CA . ALA A 1 564 ? -5.179 -1.597 33.723 1.00 80.44 564 ALA A CA 1
ATOM 4350 C C . ALA A 1 564 ? -4.101 -0.897 34.559 1.00 80.44 564 ALA A C 1
ATOM 4352 O O . ALA A 1 564 ? -4.174 0.314 34.770 1.00 80.44 564 ALA A O 1
ATOM 4353 N N . ASP A 1 565 ? -3.095 -1.659 34.996 1.00 77.94 565 ASP A N 1
ATOM 4354 C CA . ASP A 1 565 ? -1.877 -1.163 35.642 1.00 77.94 565 ASP A CA 1
ATOM 4355 C C . ASP A 1 565 ? -0.649 -1.486 34.775 1.00 77.94 565 ASP A C 1
ATOM 4357 O O . ASP A 1 565 ? -0.355 -2.642 34.485 1.00 77.94 565 ASP A O 1
ATOM 4361 N N . LEU A 1 566 ? 0.062 -0.444 34.365 1.00 73.06 566 LEU A N 1
ATOM 4362 C CA . LEU A 1 566 ? 1.248 -0.441 33.511 1.00 73.06 566 LEU A CA 1
ATOM 4363 C C . LEU A 1 566 ? 2.525 -0.210 34.333 1.00 73.06 566 LEU A C 1
ATOM 4365 O O . LEU A 1 566 ? 3.544 0.201 33.790 1.00 73.06 566 LEU A O 1
ATOM 4369 N N . SER A 1 567 ? 2.496 -0.448 35.648 1.00 72.38 567 SER A N 1
ATOM 4370 C CA . SER A 1 567 ? 3.623 -0.173 36.558 1.00 72.38 567 SER A CA 1
ATOM 4371 C C . SER A 1 567 ? 4.841 -1.043 36.265 1.00 72.38 567 SER A C 1
ATOM 4373 O O . SER A 1 567 ? 5.967 -0.687 36.606 1.00 72.38 567 SER A O 1
ATOM 4375 N N . SER A 1 568 ? 4.605 -2.166 35.590 1.00 64.75 568 SER A N 1
ATOM 4376 C CA . SER A 1 568 ? 5.612 -3.094 35.090 1.00 64.75 568 SER A CA 1
ATOM 4377 C C . SER A 1 568 ? 6.139 -2.749 33.690 1.00 64.75 568 SER A C 1
ATOM 4379 O O . SER A 1 568 ? 7.076 -3.403 33.232 1.00 64.75 568 SER A O 1
ATOM 4381 N N . VAL A 1 569 ? 5.580 -1.739 33.008 1.00 62.38 569 VAL A N 1
ATOM 4382 C CA . VAL A 1 569 ? 6.012 -1.330 31.663 1.00 62.38 569 VAL A CA 1
ATOM 4383 C C . VAL A 1 569 ? 7.222 -0.389 31.782 1.00 62.38 569 VAL A C 1
ATOM 4385 O O . VAL A 1 569 ? 7.108 0.664 32.411 1.00 62.38 569 VAL A O 1
ATOM 4388 N N . PRO A 1 570 ? 8.388 -0.734 31.195 1.00 54.47 570 PRO A N 1
ATOM 4389 C CA . PRO A 1 570 ? 9.637 0.010 31.392 1.00 54.47 570 PRO A CA 1
ATOM 4390 C C . PRO A 1 570 ? 9.604 1.463 30.903 1.00 54.47 570 PRO A C 1
ATOM 4392 O O . PRO A 1 570 ? 10.349 2.292 31.428 1.00 54.47 570 PRO A O 1
ATOM 4395 N N . ASP A 1 571 ? 8.756 1.775 29.914 1.00 53.91 571 ASP A N 1
ATOM 4396 C CA . ASP A 1 571 ? 8.541 3.141 29.445 1.00 53.91 571 ASP A CA 1
ATOM 4397 C C . ASP A 1 571 ? 7.189 3.679 29.910 1.00 53.91 571 ASP A C 1
ATOM 4399 O O . ASP A 1 571 ? 6.094 3.289 29.487 1.00 53.91 571 ASP A O 1
ATOM 4403 N N . ASN A 1 572 ? 7.311 4.662 30.782 1.00 47.59 572 ASN A N 1
ATOM 4404 C CA . ASN A 1 572 ? 6.217 5.350 31.409 1.00 47.59 572 ASN A CA 1
ATOM 4405 C C . ASN A 1 572 ? 5.462 6.241 30.389 1.00 47.59 572 ASN A C 1
ATOM 4407 O O . ASN A 1 572 ? 4.441 6.808 30.740 1.00 47.59 572 ASN A O 1
ATOM 4411 N N . ARG A 1 573 ? 5.890 6.383 29.125 1.00 50.19 573 ARG A N 1
ATOM 4412 C CA . ARG A 1 573 ? 5.173 7.137 28.067 1.00 50.19 573 ARG A CA 1
ATOM 4413 C C . ARG A 1 573 ? 4.200 6.310 27.218 1.00 50.19 573 ARG A C 1
ATOM 4415 O O . ARG A 1 573 ? 3.654 6.831 26.254 1.00 50.19 573 ARG A O 1
ATOM 4422 N N . THR A 1 574 ? 3.943 5.061 27.590 1.00 49.06 574 THR A N 1
ATOM 4423 C CA . THR A 1 574 ? 2.959 4.207 26.910 1.00 49.06 574 THR A CA 1
ATOM 4424 C C . THR A 1 574 ? 1.533 4.731 27.142 1.00 49.06 574 THR A C 1
ATOM 4426 O O . THR A 1 574 ? 1.102 4.866 28.294 1.00 49.06 574 THR A O 1
ATOM 4429 N N . TYR A 1 575 ? 0.802 5.024 26.064 1.00 48.47 575 TYR A N 1
ATOM 4430 C CA . TYR A 1 575 ? -0.623 5.367 26.089 1.00 48.47 575 TYR A CA 1
ATOM 4431 C C . TYR A 1 575 ? -1.418 4.162 25.581 1.00 48.47 575 TYR A C 1
ATOM 4433 O O . TYR A 1 575 ? -1.189 3.699 24.470 1.00 48.47 575 TYR A O 1
ATOM 4441 N N . ALA A 1 576 ? -2.317 3.625 26.407 1.00 40.22 576 ALA A N 1
ATOM 4442 C CA . ALA A 1 576 ? -3.178 2.520 25.997 1.00 40.22 576 ALA A CA 1
ATOM 4443 C C . ALA A 1 576 ? -4.245 3.012 25.008 1.00 40.22 576 ALA A C 1
ATOM 4445 O O . ALA A 1 576 ? -4.864 4.058 25.242 1.00 40.22 576 ALA A O 1
ATOM 4446 N N . VAL A 1 577 ? -4.443 2.252 23.929 1.00 38.84 577 VAL A N 1
ATOM 4447 C CA . VAL A 1 577 ? -5.551 2.407 22.976 1.00 38.84 577 VAL A CA 1
ATOM 4448 C C . VAL A 1 577 ? -6.663 1.441 23.317 1.00 38.84 577 VAL A C 1
ATOM 4450 O O . VAL A 1 577 ? -6.345 0.250 23.533 1.00 38.84 577 VAL A O 1
#